Protein AF-A0A2E2UDV9-F1 (afdb_monomer)

Nearest PDB structures (foldseek):
  5kgo-assembly2_A  TM=3.878E-01  e=3.375E-09  Klebsiella pneumoniae
  9csi-assembly1_A  TM=1.772E-01  e=2.749E+00  Acinetobacter baumannii
  8vp5-assembly1_B  TM=1.220E-01  e=4.290E+00  Acetivibrio thermocellus ATCC 27405
  6v9z-assembly1_B  TM=1.132E-01  e=6.372E+00  Acetivibrio thermocellus ATCC 27405

Secondary structure (DSSP, 8-state):
-EEEEE--HHHHHHHHHHHTT-S-EEEEEEETTEEEEEEEEEEEEETTTTEEEEEETTGGG--TTS-EEEE-SGGG-EEEE-EEEEETTEEEEEPPS-EEEEE--SSPPEE--GGG--EEEEEEE-SS-SS-EEEEEEEEEEE-SSEEEEEE-TTTHHHHTT-SSEEEEEETTEEEEEEEEEEEEEEEEEEEEPSSSS-EEEEEEEEEEESSPPPHHHHHHHHHHHTTGGGGSSS--TT-HHHHHHHHHHHHHHHHHHHH--STTHHHHTTT-----GGGHHHHHHHHHHHHHHHHHHHTT---HHHHHHHHHHHHHTTGGGTT-GGGTT--SHHHHHHHGGGS-HHHHHHHHHHHHHHHHHHHH-TTSPTTHHHHHHHHHHHHH-S-HHHHHHTT-S-HHHHHHHHHHHHHHHHHH-TT--HHHHHHT-TTGGG-HHHHHHHHHHHHHHHH-

Radius of gyration: 33.26 Å; Cα contacts (8 Å, |Δi|>4): 700; chains: 1; bounding box: 65×55×98 Å

Foldseek 3Di:
DDKDKDLPPVVLVVLLVVLQVDAFKWKWFQDPNDIDIWGFPGWDADPVQQKIKTQTPPLVPDDQVTWMWIFGPRQRKIDIWGFPDDDPSITITHRDSMIMGHDPDPWDKDFDDPVLQFWFWKWAQDPPDRPDIDIDIWGWGMDIQFWTKTKADPVCCVGPVPTDFMFGQGGRPDGDPDTFGWDWDDKDWDFDQDPVDRDTDTIMMTMITTPGGDDPVVVVVSVCVSVVVCCPDAQNVLPPPVSLVVLVVVLVVLLVVLVPDDALCSLCPVLLDPDDCPPVVLVSQLSSLLSQLSSLCVLLVHDDSLLSLLSSSCSSQLQVNCPNPVVLVLQPAPVSCVVCVVVDDPVSNVSNVCSLVSSLVSLVPNPPRGPCSSVLSVLLVVCRPDPDNLVCQAVVSHDLSNLSSVQSSVVSSVSNVDSPDDLVVCLVPQPCCSNDDSNVSSSVSSVVVVVVD

pLDDT: mean 88.95, std 10.2, range [40.31, 98.25]

Sequence (453 aa):
MNFVVSNDREEIVKIIFEASNKKKNILWQTRADKRLVFEIEQFEYDPIREVIRCKISDFDNIDTSTTVYIKFAYRNTIFKGSIQALYKEYAYIQVPDEIKLEELREFPRYVFQPEENRLIKISVPAKITETARLHLDVNLVDLSQGGVALVLGDEQRPHIVGAEDIQLSQLGNFEFKSRVGLKPVWQVDFKQISYRNANSSMVKKVGFKFVEPLPVKLMTNFIKYEEAQFENQIGFLGNSARFRKRMQREYKTLMSRLNHQKTFFDYFREAASKSEVGLDYLPRHIRTLSMVSCALMRLMGGSSKELVKNLTYCSLVHDVAYFNNPKLAQIKNPKHFEKVKKFLTVMEKELYYRSFNYAFEYATSDHSAPAGAAHLIEELRSYHIAENKVSFTKKGNLSELACIFIVAHDLTDYILSHPQWTFYEYLQTYPFLEYGEHFEALFQHLNRARMAA

Structure (mmCIF, N/CA/C/O backbone):
data_AF-A0A2E2UDV9-F1
#
_entry.id   AF-A0A2E2UDV9-F1
#
loop_
_atom_site.group_PDB
_atom_site.id
_atom_site.type_symbol
_atom_site.label_atom_id
_atom_site.label_alt_id
_atom_site.label_comp_id
_atom_site.label_asym_id
_atom_site.label_entity_id
_atom_site.label_seq_id
_atom_site.pdbx_PDB_ins_code
_atom_site.Cartn_x
_atom_site.Cartn_y
_atom_site.Cartn_z
_atom_site.occupancy
_atom_site.B_iso_or_equiv
_atom_site.auth_seq_id
_atom_site.auth_comp_id
_atom_site.auth_asym_id
_atom_site.auth_atom_id
_atom_site.pdbx_PDB_model_num
ATOM 1 N N . MET A 1 1 ? 19.743 -18.124 -20.177 1.00 76.12 1 MET A N 1
ATOM 2 C CA . MET A 1 1 ? 19.766 -16.955 -21.078 1.00 76.12 1 MET A CA 1
ATOM 3 C C . MET A 1 1 ? 18.331 -16.514 -21.271 1.00 76.12 1 MET A C 1
ATOM 5 O O . MET A 1 1 ? 17.532 -17.317 -21.744 1.00 76.12 1 MET A O 1
ATOM 9 N N . ASN A 1 2 ? 17.987 -15.307 -20.832 1.00 85.56 2 ASN A N 1
ATOM 10 C CA . ASN A 1 2 ? 16.643 -14.765 -21.011 1.00 85.56 2 ASN A CA 1
ATOM 11 C C . ASN A 1 2 ? 16.621 -13.987 -22.322 1.00 85.56 2 ASN A C 1
ATOM 13 O O . ASN A 1 2 ? 17.491 -13.153 -22.546 1.00 85.56 2 ASN A O 1
ATOM 17 N N . PHE A 1 3 ? 15.651 -14.268 -23.187 1.00 90.44 3 PHE A N 1
ATOM 18 C CA . PHE A 1 3 ? 15.456 -13.503 -24.413 1.00 90.44 3 PHE A CA 1
ATOM 19 C C . PHE A 1 3 ? 14.237 -12.606 -24.265 1.00 90.44 3 PHE A C 1
ATOM 21 O O . PHE A 1 3 ? 13.196 -13.065 -23.796 1.00 90.44 3 PHE A O 1
ATOM 28 N N . VAL A 1 4 ? 14.364 -11.361 -24.704 1.00 91.56 4 VAL A N 1
ATOM 29 C CA . VAL A 1 4 ? 13.274 -10.386 -24.759 1.00 91.56 4 VAL A CA 1
ATOM 30 C C . VAL A 1 4 ? 13.049 -9.950 -26.198 1.00 91.56 4 VAL A C 1
ATOM 32 O O . VAL A 1 4 ? 13.960 -10.010 -27.025 1.00 91.56 4 VAL A O 1
ATOM 35 N N . VAL A 1 5 ? 11.817 -9.557 -26.491 1.00 94.00 5 VAL A N 1
ATOM 36 C CA . VAL A 1 5 ? 11.423 -8.996 -27.781 1.00 94.00 5 VAL A CA 1
ATOM 37 C C . VAL A 1 5 ? 11.433 -7.478 -27.647 1.00 94.00 5 VAL A C 1
ATOM 39 O O . VAL A 1 5 ? 10.892 -6.955 -26.674 1.00 94.00 5 VAL A O 1
ATOM 42 N N . SER A 1 6 ? 12.076 -6.788 -28.585 1.00 91.31 6 SER A N 1
ATOM 43 C CA . SER A 1 6 ? 12.074 -5.330 -28.666 1.00 91.31 6 SER A CA 1
ATOM 44 C C . SER A 1 6 ? 11.478 -4.883 -29.992 1.00 91.31 6 SER A C 1
ATOM 46 O O . SER A 1 6 ? 11.909 -5.340 -31.051 1.00 91.31 6 SER A O 1
ATOM 48 N N . ASN A 1 7 ? 10.507 -3.976 -29.883 1.00 91.81 7 ASN A N 1
ATOM 49 C CA . ASN A 1 7 ? 9.864 -3.254 -30.983 1.00 91.81 7 ASN A CA 1
ATOM 50 C C . ASN A 1 7 ? 10.229 -1.757 -30.946 1.00 91.81 7 ASN A C 1
ATOM 52 O O . ASN A 1 7 ? 9.647 -0.950 -31.666 1.00 91.81 7 ASN A O 1
ATOM 56 N N . ASP A 1 8 ? 11.151 -1.363 -30.058 1.00 83.69 8 ASP A N 1
ATOM 57 C CA . ASP A 1 8 ? 11.625 0.015 -29.957 1.00 83.69 8 ASP A CA 1
ATOM 58 C C . ASP A 1 8 ? 12.615 0.291 -31.091 1.00 83.69 8 ASP A C 1
ATOM 60 O O . ASP A 1 8 ? 13.727 -0.247 -31.118 1.00 83.69 8 ASP A O 1
ATOM 64 N N . ARG A 1 9 ? 12.206 1.144 -32.035 1.00 86.88 9 ARG A N 1
ATOM 65 C CA . ARG A 1 9 ? 12.983 1.450 -33.238 1.00 86.88 9 ARG A CA 1
ATOM 66 C C . ARG A 1 9 ? 14.380 1.977 -32.913 1.00 86.88 9 ARG A C 1
ATOM 68 O O . ARG A 1 9 ? 15.336 1.599 -33.591 1.00 86.88 9 ARG A O 1
ATOM 75 N N . GLU A 1 10 ? 14.520 2.803 -31.878 1.00 82.25 10 GLU A N 1
ATOM 76 C CA . GLU A 1 10 ? 15.821 3.354 -31.486 1.00 82.25 10 GLU A CA 1
ATOM 77 C C . GLU A 1 10 ? 16.744 2.261 -30.927 1.00 82.25 10 GLU A C 1
ATOM 79 O O . GLU A 1 10 ? 17.933 2.217 -31.257 1.00 82.25 10 GLU A O 1
ATOM 84 N N . GLU A 1 11 ? 16.204 1.333 -30.127 1.00 87.31 11 GLU A N 1
ATOM 85 C CA . GLU A 1 11 ? 16.960 0.188 -29.606 1.00 87.31 11 GLU A CA 1
ATOM 86 C C . GLU A 1 11 ? 17.376 -0.766 -30.735 1.00 87.31 11 GLU A C 1
ATOM 88 O O . GLU A 1 11 ? 18.529 -1.208 -30.765 1.00 87.31 11 GLU A O 1
ATOM 93 N N . ILE A 1 12 ? 16.476 -1.036 -31.686 1.00 93.50 12 ILE A N 1
ATOM 94 C CA . ILE A 1 12 ? 16.741 -1.884 -32.856 1.00 93.50 12 ILE A CA 1
ATOM 95 C C . ILE A 1 12 ? 17.904 -1.321 -33.673 1.00 93.50 12 ILE A C 1
ATOM 97 O O . ILE A 1 12 ? 18.894 -2.021 -33.907 1.00 93.50 12 ILE A O 1
ATOM 101 N N . VAL A 1 13 ? 17.822 -0.045 -34.057 1.00 92.62 13 VAL A N 1
ATOM 102 C CA . VAL A 1 13 ? 18.864 0.625 -34.847 1.00 92.62 13 VAL A CA 1
ATOM 103 C C . VAL A 1 13 ? 20.188 0.657 -34.089 1.00 92.62 13 VAL A C 1
ATOM 105 O O . VAL A 1 13 ? 21.236 0.358 -34.665 1.00 92.62 13 VAL A O 1
ATOM 108 N N . LYS A 1 14 ? 20.161 0.939 -32.783 1.00 90.00 14 LYS A N 1
ATOM 109 C CA . LYS A 1 14 ? 21.364 0.918 -31.945 1.00 90.00 14 LYS A CA 1
ATOM 110 C C . LYS A 1 14 ? 22.013 -0.466 -31.907 1.00 90.00 14 LYS A C 1
ATOM 112 O O . LYS A 1 14 ? 23.231 -0.572 -32.010 1.00 90.00 14 LYS A O 1
ATOM 117 N N . ILE A 1 15 ? 21.225 -1.529 -31.764 1.00 93.25 15 ILE A N 1
ATOM 118 C CA . ILE A 1 15 ? 21.733 -2.906 -31.721 1.00 93.25 15 ILE A CA 1
ATOM 119 C C . ILE A 1 15 ? 22.346 -3.317 -33.055 1.00 93.25 15 ILE A C 1
ATOM 121 O O . ILE A 1 15 ? 23.419 -3.919 -33.067 1.00 93.25 15 ILE A O 1
ATOM 125 N N . ILE A 1 16 ? 21.689 -2.968 -34.159 1.00 94.56 16 ILE A N 1
ATOM 126 C CA . ILE A 1 16 ? 22.198 -3.160 -35.520 1.00 94.56 16 ILE A CA 1
ATOM 127 C C . ILE A 1 16 ? 23.534 -2.428 -35.670 1.00 94.56 16 ILE A C 1
ATOM 129 O O . ILE A 1 16 ? 24.526 -3.033 -36.068 1.00 94.56 16 ILE A O 1
ATOM 133 N N . PHE A 1 17 ? 23.599 -1.159 -35.270 1.00 92.38 17 PHE A N 1
ATOM 134 C CA . PHE A 1 17 ? 24.823 -0.368 -35.332 1.00 92.38 17 PHE A CA 1
ATOM 135 C C . PHE A 1 17 ? 25.967 -0.987 -34.509 1.00 92.38 17 PHE A C 1
ATOM 137 O O . PHE A 1 17 ? 27.069 -1.162 -35.022 1.00 92.38 17 PHE A O 1
ATOM 144 N N . GLU A 1 18 ? 25.715 -1.404 -33.267 1.00 91.38 18 GLU A N 1
ATOM 145 C CA . GLU A 1 18 ? 26.718 -2.046 -32.399 1.00 91.38 18 GLU A CA 1
ATOM 146 C C . GLU A 1 18 ? 27.164 -3.427 -32.912 1.00 91.38 18 GLU A C 1
ATOM 148 O O . GLU A 1 18 ? 28.318 -3.833 -32.728 1.00 91.38 18 GLU A O 1
ATOM 153 N N . ALA A 1 19 ? 26.268 -4.152 -33.587 1.00 92.81 19 ALA A N 1
ATOM 154 C CA . ALA A 1 19 ? 26.570 -5.441 -34.198 1.00 92.81 19 ALA A CA 1
ATOM 155 C C . ALA A 1 19 ? 27.565 -5.338 -35.364 1.00 92.81 19 ALA A C 1
ATOM 157 O O . ALA A 1 19 ? 28.282 -6.314 -35.609 1.00 92.81 19 ALA A O 1
ATOM 158 N N . SER A 1 20 ? 27.679 -4.171 -36.018 1.00 89.56 20 SER A N 1
ATOM 159 C CA . SER A 1 20 ? 28.653 -3.942 -37.103 1.00 89.56 20 SER A CA 1
ATOM 160 C C . SER A 1 20 ? 30.092 -4.213 -36.709 1.00 89.56 20 SER A C 1
ATOM 162 O O . SER A 1 20 ? 30.886 -4.699 -37.509 1.00 89.56 20 SER A O 1
ATOM 164 N N . ASN A 1 21 ? 30.410 -3.970 -35.442 1.00 87.56 21 ASN A N 1
ATOM 165 C CA . ASN A 1 21 ? 31.759 -4.090 -34.914 1.00 87.56 21 ASN A CA 1
ATOM 166 C C . ASN A 1 21 ? 32.047 -5.488 -34.344 1.00 87.56 21 ASN A C 1
ATOM 168 O O . ASN A 1 21 ? 33.089 -5.706 -33.718 1.00 87.56 21 ASN A O 1
ATOM 172 N N . LYS A 1 22 ? 31.119 -6.444 -34.488 1.00 89.38 22 LYS A N 1
ATOM 173 C CA . LYS A 1 22 ? 31.245 -7.804 -33.951 1.00 89.38 22 LYS A CA 1
ATOM 174 C C . LYS A 1 22 ? 31.431 -8.822 -35.072 1.00 89.38 22 LYS A C 1
ATOM 176 O O . LYS A 1 22 ? 30.844 -8.720 -36.139 1.00 89.38 22 LYS A O 1
ATOM 181 N N . LYS A 1 23 ? 32.247 -9.839 -34.791 1.00 92.69 23 LYS A N 1
ATOM 182 C CA . LYS A 1 23 ? 32.452 -11.005 -35.663 1.00 92.69 23 LYS A CA 1
ATOM 183 C C . LYS A 1 23 ? 31.427 -12.097 -35.345 1.00 92.69 23 LYS A C 1
ATOM 185 O O . LYS A 1 23 ? 30.809 -12.057 -34.281 1.00 92.69 23 LYS A O 1
ATOM 190 N N . LYS A 1 24 ? 31.344 -13.123 -36.203 1.00 94.31 24 LYS A N 1
ATOM 191 C CA . LYS A 1 24 ? 30.472 -14.306 -36.037 1.00 94.31 24 LYS A CA 1
ATOM 192 C C . LYS A 1 24 ? 28.975 -13.991 -36.141 1.00 94.31 24 LYS A C 1
ATOM 194 O O . LYS A 1 24 ? 28.155 -14.589 -35.443 1.00 94.31 24 LYS A O 1
ATOM 199 N N . ASN A 1 25 ? 28.632 -13.036 -36.997 1.00 96.69 25 ASN A N 1
ATOM 200 C CA . ASN A 1 25 ? 27.254 -12.801 -37.398 1.00 96.69 25 ASN A CA 1
ATOM 201 C C . ASN A 1 25 ? 26.882 -13.843 -38.461 1.00 96.69 25 ASN A C 1
ATOM 203 O O . ASN A 1 25 ? 27.715 -14.196 -39.296 1.00 96.69 25 ASN A O 1
ATOM 207 N N . ILE A 1 26 ? 25.656 -14.355 -38.421 1.00 97.81 26 ILE A N 1
ATOM 208 C CA . ILE A 1 26 ? 25.196 -15.375 -39.370 1.00 97.81 26 ILE A CA 1
ATOM 209 C C . ILE A 1 26 ? 23.839 -15.002 -39.951 1.00 97.81 26 ILE A C 1
ATOM 211 O O . ILE A 1 26 ? 22.998 -14.402 -39.276 1.00 97.81 26 ILE A O 1
ATOM 215 N N . LEU A 1 27 ? 23.619 -15.425 -41.187 1.00 97.94 27 LEU A N 1
ATOM 216 C CA . LEU A 1 27 ? 22.328 -15.428 -41.856 1.00 97.94 27 LEU A CA 1
ATOM 217 C C . LEU A 1 27 ? 21.929 -16.881 -42.108 1.00 97.94 27 LEU A C 1
ATOM 219 O O . LEU A 1 27 ? 22.778 -17.712 -42.411 1.00 97.94 27 LEU A O 1
ATOM 223 N N . TRP A 1 28 ? 20.655 -17.231 -41.972 1.00 97.88 28 TRP A N 1
ATOM 224 C CA . TRP A 1 28 ? 20.182 -18.544 -42.401 1.00 97.88 28 TRP A CA 1
ATOM 225 C C . TRP A 1 28 ? 18.815 -18.487 -43.070 1.00 97.88 28 TRP A C 1
ATOM 227 O O 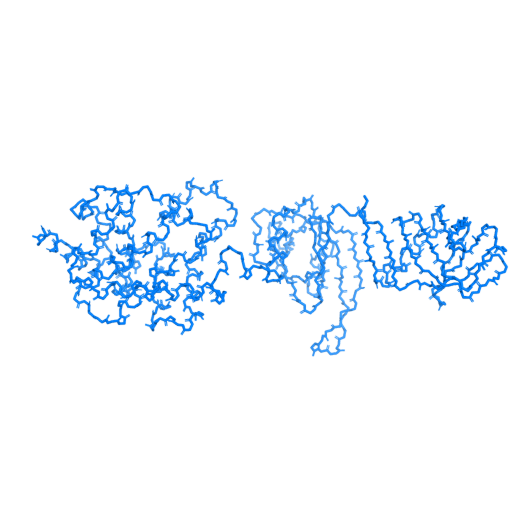. TRP A 1 28 ? 17.993 -17.613 -42.786 1.00 97.88 28 TRP A O 1
ATOM 237 N N . GLN A 1 29 ? 18.577 -19.465 -43.938 1.00 97.50 29 GLN A N 1
ATOM 238 C CA . GLN A 1 29 ? 17.304 -19.718 -44.610 1.00 97.50 29 GLN A CA 1
ATOM 239 C C . GLN A 1 29 ? 16.905 -21.179 -44.408 1.00 97.50 29 GLN A C 1
ATOM 241 O O . GLN A 1 29 ? 17.757 -22.049 -44.213 1.00 97.50 29 GLN A O 1
ATOM 246 N N . THR A 1 30 ? 15.605 -21.453 -44.449 1.00 95.94 30 THR A N 1
ATOM 247 C CA . THR A 1 30 ? 15.087 -22.824 -44.466 1.00 95.94 30 THR A CA 1
ATOM 248 C C . THR A 1 30 ? 14.509 -23.094 -45.847 1.00 95.94 30 THR A C 1
ATOM 250 O O . THR A 1 30 ? 13.554 -22.433 -46.246 1.00 95.94 30 THR A O 1
ATOM 253 N N . ARG A 1 31 ? 15.076 -24.064 -46.570 1.00 94.06 31 ARG A N 1
ATOM 254 C CA . ARG A 1 31 ? 14.642 -24.457 -47.916 1.00 94.06 31 ARG A CA 1
ATOM 255 C C . ARG A 1 31 ? 14.480 -25.969 -47.975 1.00 94.06 31 ARG A C 1
ATOM 257 O O . ARG A 1 31 ? 15.416 -26.688 -47.638 1.00 94.06 31 ARG A O 1
ATOM 264 N N . ALA A 1 32 ? 13.304 -26.439 -48.400 1.00 93.38 32 ALA A N 1
ATOM 265 C CA . ALA A 1 32 ? 12.970 -27.868 -48.446 1.00 93.38 32 ALA A CA 1
ATOM 266 C C . ALA A 1 32 ? 13.344 -28.597 -47.135 1.00 93.38 32 ALA A C 1
ATOM 268 O O . ALA A 1 32 ? 14.081 -29.582 -47.145 1.00 93.38 32 ALA A O 1
ATOM 269 N N . ASP A 1 33 ? 12.922 -28.021 -46.004 1.00 92.88 33 ASP A N 1
ATOM 270 C CA . ASP A 1 33 ? 13.192 -28.496 -44.637 1.00 92.88 33 ASP A CA 1
ATOM 271 C C . ASP A 1 33 ? 14.673 -28.592 -44.230 1.00 92.88 33 ASP A C 1
ATOM 273 O O . ASP A 1 33 ? 15.006 -29.102 -43.159 1.00 92.88 33 ASP A O 1
ATOM 277 N N . LYS A 1 34 ? 15.588 -28.042 -45.036 1.00 95.56 34 LYS A N 1
ATOM 278 C CA . LYS A 1 34 ? 17.011 -27.928 -44.706 1.00 95.56 34 LYS A CA 1
ATOM 279 C C . LYS A 1 34 ? 17.362 -26.498 -44.329 1.00 95.56 34 LYS A C 1
ATOM 281 O O . LYS A 1 34 ? 17.009 -25.546 -45.024 1.00 95.56 34 LYS A O 1
ATOM 286 N N . ARG A 1 35 ? 18.095 -26.351 -43.225 1.00 96.44 35 ARG A N 1
ATOM 287 C CA . ARG A 1 35 ? 18.639 -25.068 -42.776 1.00 96.44 35 ARG A CA 1
ATOM 288 C C . ARG A 1 35 ? 19.975 -24.808 -43.469 1.00 96.44 35 ARG A C 1
ATOM 290 O O . ARG A 1 35 ? 20.940 -25.521 -43.211 1.00 96.44 35 ARG A O 1
ATOM 297 N N . LEU A 1 36 ? 20.026 -23.775 -44.300 1.00 97.38 36 LEU A N 1
ATOM 298 C CA . LEU A 1 36 ? 21.248 -23.265 -44.919 1.00 97.38 36 LEU A CA 1
ATOM 299 C C . LEU A 1 36 ? 21.759 -22.100 -44.075 1.00 97.38 36 LEU A C 1
ATOM 301 O O . LEU A 1 36 ? 21.009 -21.155 -43.844 1.00 97.38 36 LEU A O 1
ATOM 305 N N . VAL A 1 37 ? 22.987 -22.191 -43.567 1.00 97.44 37 VAL A N 1
ATOM 306 C CA . VAL A 1 37 ? 23.602 -21.174 -42.702 1.00 97.44 37 VAL A CA 1
ATOM 307 C C . VAL A 1 37 ? 24.785 -20.565 -43.434 1.00 97.44 37 VAL A C 1
ATOM 309 O O . VAL A 1 37 ? 25.640 -21.295 -43.922 1.00 97.44 37 VAL A O 1
ATOM 312 N N . PHE A 1 38 ? 24.837 -19.243 -43.453 1.00 97.19 38 PHE A N 1
ATOM 313 C CA . PHE A 1 38 ? 25.852 -18.454 -44.124 1.00 97.19 38 PHE A CA 1
ATOM 314 C C . PHE A 1 38 ? 26.528 -17.514 -43.122 1.00 97.19 38 PHE A C 1
ATOM 316 O O . PHE A 1 38 ? 25.865 -16.937 -42.250 1.00 97.19 38 PHE A O 1
ATOM 323 N N . GLU A 1 39 ? 27.843 -17.351 -43.234 1.00 96.94 39 GLU A N 1
ATOM 324 C CA . GLU A 1 39 ? 28.586 -16.389 -42.423 1.00 96.94 39 GLU A CA 1
ATOM 325 C C . GLU A 1 39 ? 28.447 -14.984 -43.021 1.00 96.94 39 GLU A C 1
ATOM 327 O O . GLU A 1 39 ? 28.517 -14.800 -44.236 1.00 96.94 39 GLU A O 1
ATOM 332 N N . ILE A 1 40 ? 28.231 -13.985 -42.162 1.00 97.38 40 ILE A N 1
ATOM 333 C CA . ILE A 1 40 ? 28.242 -12.575 -42.555 1.00 97.38 40 ILE A CA 1
ATOM 334 C C . ILE A 1 40 ? 29.664 -12.049 -42.329 1.00 97.38 40 ILE A C 1
ATOM 336 O O . ILE A 1 40 ? 30.060 -11.772 -41.194 1.00 97.38 40 ILE A O 1
ATOM 340 N N . GLU A 1 41 ? 30.422 -11.914 -43.416 1.00 95.62 41 GLU A N 1
ATOM 341 C CA . GLU A 1 41 ? 31.823 -11.473 -43.413 1.00 95.62 41 GLU A CA 1
ATOM 342 C C . GLU A 1 41 ? 31.956 -9.974 -43.131 1.00 95.62 41 GLU A C 1
ATOM 344 O O . GLU A 1 41 ? 32.861 -9.534 -42.420 1.00 95.62 41 GLU A O 1
ATOM 349 N N . GLN A 1 42 ? 31.051 -9.184 -43.712 1.00 94.31 42 GLN A N 1
ATOM 350 C CA . GLN A 1 42 ? 30.990 -7.735 -43.550 1.00 94.31 42 GLN A CA 1
ATOM 351 C C . GLN A 1 42 ? 29.550 -7.295 -43.357 1.00 94.31 42 GLN A C 1
ATOM 353 O O . GLN A 1 42 ? 28.622 -7.868 -43.928 1.00 94.31 42 GLN A O 1
ATOM 358 N N . PHE A 1 43 ? 29.383 -6.243 -42.573 1.00 91.50 43 PHE A N 1
ATOM 359 C CA . PHE A 1 43 ? 28.091 -5.702 -42.208 1.00 91.50 43 PHE A CA 1
ATOM 360 C C . PHE A 1 43 ? 28.176 -4.179 -42.193 1.00 91.50 43 PHE A C 1
ATOM 362 O O . PHE A 1 43 ? 29.110 -3.614 -41.623 1.00 91.50 43 PHE A O 1
ATOM 369 N N . GLU A 1 44 ? 27.180 -3.523 -42.773 1.00 93.06 44 GLU A N 1
ATOM 370 C CA . GLU A 1 44 ? 27.028 -2.072 -42.756 1.00 93.06 44 GLU A CA 1
ATOM 371 C C . GLU A 1 44 ? 25.542 -1.716 -42.629 1.00 93.06 44 GLU A C 1
ATOM 373 O O . GLU A 1 44 ? 24.684 -2.374 -43.220 1.00 93.06 44 GLU A O 1
ATOM 378 N N . TYR A 1 45 ? 25.233 -0.678 -41.855 1.00 93.12 45 TYR A N 1
ATOM 379 C CA . TYR A 1 45 ? 23.885 -0.132 -41.737 1.00 93.12 45 TYR A CA 1
ATOM 380 C C . TYR A 1 45 ? 23.805 1.202 -42.482 1.00 93.12 45 TYR A C 1
ATOM 382 O O . TYR A 1 45 ? 24.556 2.123 -42.163 1.00 93.12 45 TYR A O 1
ATOM 390 N N . ASP A 1 46 ? 22.892 1.301 -43.450 1.00 88.75 46 ASP A N 1
ATOM 391 C CA . ASP A 1 46 ? 22.566 2.542 -44.156 1.00 88.75 46 ASP A CA 1
ATOM 392 C C . ASP A 1 46 ? 21.349 3.206 -43.480 1.00 88.75 46 ASP A C 1
ATOM 394 O O . ASP A 1 46 ? 20.217 2.745 -43.676 1.00 88.75 46 ASP A O 1
ATOM 398 N N . PRO A 1 47 ? 21.544 4.280 -42.689 1.00 81.25 47 PRO A N 1
ATOM 399 C CA . PRO A 1 47 ? 20.457 4.945 -41.976 1.00 81.25 47 PRO A CA 1
ATOM 400 C C . PRO A 1 47 ? 19.524 5.751 -42.883 1.00 81.25 47 PRO A C 1
ATOM 402 O O . PRO A 1 47 ? 18.421 6.077 -42.459 1.00 81.25 47 PRO A O 1
ATOM 405 N N . ILE A 1 48 ? 19.942 6.093 -44.107 1.00 81.50 48 ILE A N 1
ATOM 406 C CA . ILE A 1 48 ? 19.116 6.874 -45.040 1.00 81.50 48 ILE A CA 1
ATOM 407 C C . ILE A 1 48 ? 18.083 5.962 -45.696 1.00 81.50 48 ILE A C 1
ATOM 409 O O . ILE A 1 48 ? 16.932 6.351 -45.877 1.00 81.50 48 ILE A O 1
ATOM 413 N N . ARG A 1 49 ? 18.501 4.751 -46.072 1.00 86.69 49 ARG A N 1
ATOM 414 C CA . ARG A 1 49 ? 17.627 3.766 -46.725 1.00 86.69 49 ARG A CA 1
ATOM 415 C C . ARG A 1 49 ? 16.955 2.811 -45.744 1.00 86.69 49 ARG A C 1
ATOM 417 O O . ARG A 1 49 ? 16.054 2.088 -46.150 1.00 86.69 49 ARG A O 1
ATOM 424 N N . GLU A 1 50 ? 17.410 2.796 -44.493 1.00 89.50 50 GLU A N 1
ATOM 425 C CA . GLU A 1 50 ? 17.024 1.822 -43.469 1.00 89.50 50 GLU A CA 1
ATOM 426 C C . GLU A 1 50 ? 17.251 0.372 -43.926 1.00 89.50 50 GLU A C 1
ATOM 428 O O . GLU A 1 50 ? 16.400 -0.515 -43.788 1.00 89.50 50 GLU A O 1
ATOM 433 N N . VAL A 1 51 ? 18.440 0.132 -44.485 1.00 95.44 51 VAL A N 1
ATOM 434 C CA . VAL A 1 51 ? 18.848 -1.169 -45.022 1.00 95.44 51 VAL A CA 1
ATOM 435 C C . VAL A 1 51 ? 20.135 -1.633 -44.353 1.00 95.44 51 VAL A C 1
ATOM 437 O O . VAL A 1 51 ? 21.066 -0.868 -44.109 1.00 95.44 51 VAL A O 1
ATOM 440 N N . ILE A 1 52 ? 20.184 -2.927 -44.080 1.00 96.62 52 ILE A N 1
ATOM 441 C CA . ILE A 1 52 ? 21.346 -3.665 -43.622 1.00 96.62 52 ILE A CA 1
ATOM 442 C C . ILE A 1 52 ? 22.021 -4.286 -44.844 1.00 96.62 52 ILE A C 1
ATOM 444 O O . ILE A 1 52 ? 21.416 -5.079 -45.566 1.00 96.62 52 ILE A O 1
ATOM 448 N N . ARG A 1 53 ? 23.286 -3.948 -45.066 1.00 96.94 53 ARG A N 1
ATOM 449 C CA . ARG A 1 53 ? 24.116 -4.497 -46.134 1.00 96.94 53 ARG A CA 1
ATOM 450 C C . ARG A 1 53 ? 25.040 -5.564 -45.551 1.00 96.94 53 ARG A C 1
ATOM 452 O O . ARG A 1 53 ? 25.939 -5.253 -44.774 1.00 96.94 53 ARG A O 1
ATOM 459 N N . CYS A 1 54 ? 24.838 -6.814 -45.956 1.00 96.88 54 CYS A N 1
ATOM 460 C CA . CYS A 1 54 ? 25.618 -7.963 -45.493 1.00 96.88 54 CYS A CA 1
ATOM 461 C C . CYS A 1 54 ? 26.429 -8.560 -46.644 1.00 96.88 54 CYS A C 1
ATOM 463 O O . CYS A 1 54 ? 25.838 -8.942 -47.653 1.00 96.88 54 CYS A O 1
ATOM 465 N N . LYS A 1 55 ? 27.751 -8.692 -46.487 1.00 96.94 55 LYS A N 1
ATOM 466 C CA . LYS A 1 55 ? 28.568 -9.565 -47.341 1.00 96.94 55 LYS A CA 1
ATOM 467 C C . LYS A 1 55 ? 28.486 -10.984 -46.797 1.00 96.94 55 LYS A C 1
ATOM 469 O O . LYS A 1 55 ? 28.754 -11.176 -45.611 1.00 96.94 55 LYS A O 1
ATOM 474 N N . ILE A 1 56 ? 28.092 -11.943 -47.626 1.00 95.38 56 ILE A N 1
ATOM 475 C CA . ILE A 1 56 ? 27.737 -13.293 -47.175 1.00 95.38 56 ILE A CA 1
ATOM 476 C C . ILE A 1 56 ? 28.564 -14.337 -47.932 1.00 95.38 56 ILE A C 1
ATOM 478 O O . ILE A 1 56 ? 28.716 -14.231 -49.148 1.00 95.38 56 ILE A O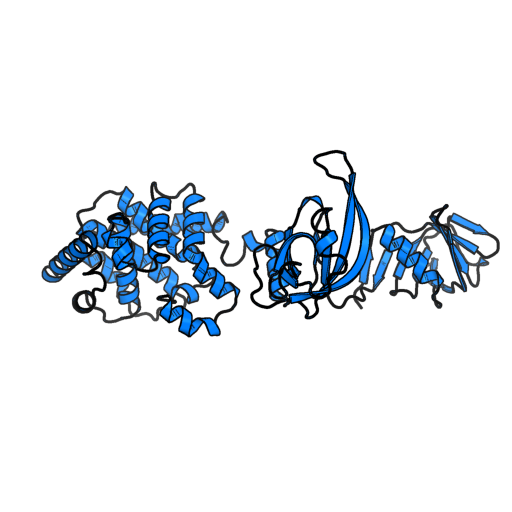 1
ATOM 482 N N . SER A 1 57 ? 29.066 -15.348 -47.220 1.00 92.06 57 SER A N 1
ATOM 483 C CA . SER A 1 57 ? 29.720 -16.519 -47.821 1.00 92.06 57 SER A CA 1
ATOM 484 C C . SER A 1 57 ? 28.735 -17.324 -48.680 1.00 92.06 57 SER A C 1
ATOM 486 O O . SER A 1 57 ? 27.578 -17.466 -48.292 1.00 92.06 57 SER A O 1
ATOM 488 N N . ASP A 1 58 ? 29.176 -17.919 -49.791 1.00 91.44 58 ASP A N 1
ATOM 489 C CA . ASP A 1 58 ? 28.324 -18.743 -50.673 1.00 91.44 58 ASP A CA 1
ATOM 490 C C . ASP A 1 58 ? 27.057 -18.018 -51.174 1.00 91.44 58 ASP A C 1
ATOM 492 O O . ASP A 1 58 ? 25.956 -18.574 -51.210 1.00 91.44 58 ASP A O 1
ATOM 496 N N . PHE A 1 59 ? 27.236 -16.753 -51.564 1.00 91.31 59 PHE A N 1
ATOM 497 C CA . PHE A 1 59 ? 26.191 -15.808 -51.968 1.00 91.31 59 PHE A CA 1
ATOM 498 C C . PHE A 1 59 ? 25.182 -16.349 -52.997 1.00 91.31 59 PHE A C 1
ATOM 500 O O . PHE A 1 59 ? 23.991 -16.052 -52.906 1.00 91.31 59 PHE A O 1
ATOM 507 N N . ASP A 1 60 ? 25.636 -17.179 -53.939 1.00 94.06 60 ASP A N 1
ATOM 508 C CA . ASP A 1 60 ? 24.814 -17.715 -55.035 1.00 94.06 60 ASP A CA 1
ATOM 509 C C . ASP A 1 60 ? 23.694 -18.659 -54.566 1.00 94.06 60 ASP A C 1
ATOM 511 O O . ASP A 1 60 ? 22.747 -18.930 -55.305 1.00 94.06 60 ASP A O 1
ATOM 515 N N . ASN A 1 61 ? 23.773 -19.160 -53.330 1.00 93.94 61 ASN A N 1
ATOM 516 C CA . ASN A 1 61 ? 22.789 -20.084 -52.766 1.00 93.94 61 ASN A CA 1
ATOM 517 C C . ASN A 1 61 ? 21.643 -19.388 -52.012 1.00 93.94 61 ASN A C 1
ATOM 519 O O . ASN A 1 61 ? 20.771 -20.071 -51.464 1.00 93.94 61 ASN A O 1
ATOM 523 N N . ILE A 1 62 ? 21.639 -18.055 -51.960 1.00 95.31 62 ILE A N 1
ATOM 524 C CA . ILE A 1 62 ? 20.634 -17.268 -51.242 1.00 95.31 62 ILE A CA 1
ATOM 525 C C . ILE A 1 62 ? 19.372 -17.099 -52.097 1.00 95.31 62 ILE A C 1
ATOM 527 O O . ILE A 1 62 ? 19.428 -16.646 -53.238 1.00 95.31 62 ILE A O 1
ATOM 531 N N . ASP A 1 63 ? 18.207 -17.401 -51.521 1.00 95.75 63 ASP A N 1
ATOM 532 C CA . ASP A 1 63 ? 16.907 -17.250 -52.184 1.00 95.75 63 ASP A CA 1
ATOM 533 C C . ASP A 1 63 ? 16.195 -15.969 -51.722 1.00 95.75 63 ASP A C 1
ATOM 535 O O . ASP A 1 63 ? 15.704 -15.894 -50.594 1.00 95.75 63 ASP A O 1
ATOM 539 N N . THR A 1 64 ? 16.092 -14.966 -52.595 1.00 95.69 64 THR A N 1
ATOM 540 C CA . THR A 1 64 ? 15.450 -13.673 -52.286 1.00 95.69 64 THR A CA 1
ATOM 541 C C . THR A 1 64 ? 13.957 -13.773 -51.994 1.00 95.69 64 THR A C 1
ATOM 543 O O . THR A 1 64 ? 13.400 -12.865 -51.385 1.00 95.69 64 THR A O 1
ATOM 546 N N . SER A 1 65 ? 13.291 -14.846 -52.432 1.00 95.31 65 SER A N 1
ATOM 547 C CA . SER A 1 65 ? 11.846 -15.026 -52.245 1.00 95.31 65 SER A CA 1
ATOM 548 C C . SER A 1 65 ? 11.475 -15.562 -50.860 1.00 95.31 65 SER A C 1
ATOM 550 O O . SER A 1 65 ? 10.301 -15.562 -50.487 1.00 95.31 65 SER A O 1
ATOM 552 N N . THR A 1 66 ? 12.464 -16.005 -50.081 1.00 95.38 66 THR A N 1
ATOM 553 C CA . THR A 1 66 ? 12.247 -16.631 -48.774 1.00 95.38 66 THR A CA 1
ATOM 554 C C . THR A 1 66 ? 12.697 -15.728 -47.631 1.00 95.38 66 THR A C 1
ATOM 556 O O . THR A 1 66 ? 13.657 -14.963 -47.742 1.00 95.38 66 THR A O 1
ATOM 559 N N . THR A 1 67 ? 12.012 -15.829 -46.491 1.00 96.69 67 THR A N 1
ATOM 560 C CA . THR A 1 67 ? 12.402 -15.113 -45.272 1.00 96.69 67 THR A CA 1
ATOM 561 C C . THR A 1 67 ? 13.802 -15.529 -44.834 1.00 96.69 67 THR A C 1
ATOM 563 O O . THR A 1 67 ? 14.090 -16.719 -44.671 1.00 96.69 67 THR A O 1
ATOM 566 N N . VAL A 1 68 ? 14.652 -14.539 -44.573 1.00 97.69 68 VAL A N 1
ATOM 567 C CA . VAL A 1 68 ? 15.948 -14.756 -43.934 1.00 97.69 68 VAL A CA 1
ATOM 568 C C . VAL A 1 68 ? 15.827 -14.582 -42.435 1.00 97.69 68 VAL A C 1
ATOM 570 O O . VAL A 1 68 ? 15.033 -13.789 -41.931 1.00 97.69 68 VAL A O 1
ATOM 573 N N . TYR A 1 69 ? 16.666 -15.299 -41.712 1.00 98.25 69 TYR A N 1
ATOM 574 C CA . TYR A 1 69 ? 16.858 -15.098 -40.293 1.00 98.25 69 TYR A CA 1
ATOM 575 C C . TYR A 1 69 ? 18.293 -14.662 -40.063 1.00 98.25 69 TYR A C 1
ATOM 577 O O . TYR A 1 69 ? 19.224 -15.289 -40.566 1.00 98.25 69 TYR A O 1
ATOM 585 N N . ILE A 1 70 ? 18.479 -13.602 -39.290 1.00 98.00 70 ILE A N 1
ATOM 586 C CA . ILE A 1 70 ? 19.805 -13.088 -38.967 1.00 98.00 70 ILE A CA 1
ATOM 587 C C . ILE A 1 70 ? 20.037 -13.266 -37.480 1.00 98.00 70 ILE A C 1
ATOM 589 O O . ILE A 1 70 ? 19.146 -13.000 -36.674 1.00 98.00 70 ILE A O 1
ATOM 593 N N . LYS A 1 71 ? 21.243 -13.711 -37.119 1.00 97.75 71 LYS A N 1
ATOM 594 C CA . LYS A 1 71 ? 21.736 -13.690 -35.744 1.00 97.75 71 LYS A CA 1
ATOM 595 C C . LYS A 1 71 ? 23.001 -12.849 -35.668 1.00 97.75 71 LYS A C 1
ATOM 597 O O . LYS A 1 71 ? 24.026 -13.211 -36.247 1.00 97.75 71 LYS A O 1
ATOM 602 N N . PHE A 1 72 ? 22.946 -11.782 -34.882 1.00 96.75 72 PHE A N 1
ATOM 603 C CA . PHE A 1 72 ? 24.126 -11.032 -34.484 1.00 96.75 72 PHE A CA 1
ATOM 604 C C . PHE A 1 72 ? 24.731 -11.597 -33.206 1.00 96.75 72 PHE A C 1
ATOM 606 O O . PHE A 1 72 ? 24.029 -12.006 -32.277 1.00 96.75 72 PHE A O 1
ATOM 613 N N . ALA A 1 73 ? 26.059 -11.570 -33.134 1.00 94.50 73 ALA A N 1
ATOM 614 C CA . ALA A 1 73 ? 26.779 -11.927 -31.918 1.00 94.50 73 ALA A CA 1
ATOM 615 C C . ALA A 1 73 ? 26.509 -10.923 -30.783 1.00 94.50 73 ALA A C 1
ATOM 617 O O . ALA A 1 73 ? 26.503 -11.295 -29.608 1.00 94.50 73 ALA A O 1
ATOM 618 N N . TYR A 1 74 ? 26.246 -9.653 -31.116 1.00 94.00 74 TYR A N 1
ATOM 619 C CA . TYR A 1 74 ? 25.897 -8.638 -30.126 1.00 94.00 74 TYR A CA 1
ATOM 620 C C . TYR A 1 74 ? 24.564 -8.976 -29.447 1.00 94.00 74 TYR A C 1
ATOM 622 O O . TYR A 1 74 ? 23.519 -9.059 -30.099 1.00 94.00 74 TYR A O 1
ATOM 630 N N . ARG A 1 75 ? 24.623 -9.206 -28.127 1.00 93.00 75 ARG A N 1
ATOM 631 C CA . ARG A 1 75 ? 23.490 -9.629 -27.284 1.00 93.00 75 ARG A CA 1
ATOM 632 C C . ARG A 1 75 ? 22.726 -10.836 -27.842 1.00 93.00 75 ARG A C 1
ATOM 634 O O . ARG A 1 75 ? 21.523 -10.923 -27.641 1.00 93.00 75 ARG A O 1
ATOM 641 N N . ASN A 1 76 ? 23.388 -11.729 -28.585 1.00 95.44 76 ASN A N 1
ATOM 642 C CA . ASN A 1 76 ? 22.735 -12.868 -29.245 1.00 95.44 76 ASN A CA 1
ATOM 643 C C . ASN A 1 76 ? 21.425 -12.475 -29.969 1.00 95.44 76 ASN A C 1
ATOM 645 O O . ASN A 1 76 ? 20.430 -13.197 -29.893 1.00 95.44 76 ASN A O 1
ATOM 649 N N . THR A 1 77 ? 21.418 -11.310 -30.625 1.00 97.12 77 THR A N 1
ATOM 650 C CA . THR A 1 77 ? 20.220 -10.745 -31.258 1.00 97.12 77 THR A CA 1
ATOM 651 C C . THR A 1 77 ? 19.818 -11.578 -32.466 1.00 97.12 77 THR A C 1
ATOM 653 O O . THR A 1 77 ? 20.672 -11.956 -33.260 1.00 97.12 77 THR A O 1
ATOM 656 N N . ILE A 1 78 ? 18.528 -11.852 -32.619 1.00 97.81 78 ILE A N 1
ATOM 657 C CA . ILE A 1 78 ? 17.927 -12.646 -33.684 1.00 97.81 78 ILE A CA 1
ATOM 658 C C . ILE A 1 78 ? 16.716 -11.903 -34.238 1.00 97.81 78 ILE A C 1
ATOM 660 O O . ILE A 1 78 ? 15.883 -11.427 -33.472 1.00 97.81 78 ILE A O 1
ATOM 664 N N . PHE A 1 79 ? 16.569 -11.866 -35.558 1.00 98.06 79 PHE A N 1
ATOM 665 C CA . PHE A 1 79 ? 15.371 -11.325 -36.197 1.00 98.06 79 PHE A CA 1
ATOM 666 C C . PHE A 1 79 ? 15.100 -11.974 -37.549 1.00 98.06 79 PHE A C 1
ATOM 668 O O . PHE A 1 79 ? 15.959 -12.652 -38.122 1.00 98.06 79 PHE A O 1
ATOM 675 N N . LYS A 1 80 ? 13.875 -11.773 -38.033 1.00 98.00 80 LYS A N 1
ATOM 676 C CA . LYS A 1 80 ? 13.452 -12.132 -39.386 1.00 98.00 80 LYS A CA 1
ATOM 677 C C . LYS A 1 80 ? 13.631 -10.921 -40.291 1.00 98.00 80 LYS A C 1
ATOM 679 O O . LYS A 1 80 ? 13.290 -9.812 -39.895 1.00 98.00 80 LYS A O 1
ATOM 684 N N . GLY A 1 81 ? 14.141 -11.143 -41.492 1.00 96.12 81 GLY A N 1
ATOM 685 C CA . GLY A 1 81 ? 14.315 -10.107 -42.500 1.00 96.12 81 GLY A CA 1
ATOM 686 C C . GLY A 1 81 ? 13.833 -10.562 -43.871 1.00 96.12 81 GLY A C 1
ATOM 687 O O . GLY A 1 81 ? 13.617 -11.753 -44.121 1.00 96.12 81 GLY A O 1
ATOM 688 N N . SER A 1 82 ? 13.718 -9.586 -44.763 1.00 96.12 82 SER A N 1
ATOM 689 C CA . SER A 1 82 ? 13.426 -9.783 -46.181 1.00 96.12 82 SER A CA 1
ATOM 690 C C . SER A 1 82 ? 14.567 -9.191 -46.998 1.00 96.12 82 SER A C 1
ATOM 692 O O . SER A 1 82 ? 14.982 -8.055 -46.751 1.00 96.12 82 SER A O 1
ATOM 694 N N . ILE A 1 83 ? 15.089 -9.961 -47.954 1.00 97.31 83 ILE A N 1
ATOM 695 C CA . ILE A 1 83 ? 16.114 -9.474 -48.880 1.00 97.31 83 ILE A CA 1
ATOM 696 C C . ILE A 1 83 ? 15.420 -8.601 -49.928 1.00 97.31 83 ILE A C 1
ATOM 698 O O . ILE A 1 83 ? 14.575 -9.079 -50.676 1.00 97.31 83 ILE A O 1
ATOM 702 N N . GLN A 1 84 ? 15.794 -7.328 -49.991 1.00 96.94 84 GLN A N 1
ATOM 703 C CA . GLN A 1 84 ? 15.308 -6.383 -50.995 1.00 96.94 84 GLN A CA 1
ATOM 704 C C . GLN A 1 84 ? 16.072 -6.516 -52.315 1.00 96.94 84 GLN A C 1
ATOM 706 O O . GLN A 1 84 ? 15.485 -6.398 -53.388 1.00 96.94 84 GLN A O 1
ATOM 711 N N . ALA A 1 85 ? 17.385 -6.747 -52.240 1.00 96.69 85 ALA A N 1
ATOM 712 C CA . ALA A 1 85 ? 18.241 -6.883 -53.410 1.00 96.69 85 ALA A CA 1
ATOM 713 C C . ALA A 1 85 ? 19.490 -7.718 -53.109 1.00 96.69 85 ALA A C 1
ATOM 715 O O . ALA A 1 85 ? 19.995 -7.740 -51.984 1.00 96.69 85 ALA A O 1
ATOM 716 N N . LEU A 1 86 ? 20.013 -8.349 -54.158 1.00 96.50 86 LEU A N 1
ATOM 717 C CA . LEU A 1 86 ? 21.330 -8.976 -54.199 1.00 96.50 86 LEU A CA 1
ATOM 718 C C . LEU A 1 86 ? 22.188 -8.204 -55.205 1.00 96.50 86 LEU A C 1
ATOM 720 O O . LEU A 1 86 ? 21.808 -8.074 -56.368 1.00 96.50 86 LEU A O 1
ATOM 724 N N . TYR A 1 87 ? 23.327 -7.660 -54.775 1.00 95.69 87 TYR A N 1
ATOM 725 C CA . TYR A 1 87 ? 24.210 -6.899 -55.662 1.00 95.69 87 TYR A CA 1
ATOM 726 C C . TYR A 1 87 ? 25.667 -6.965 -55.202 1.00 95.69 87 TYR A C 1
ATOM 728 O O . TYR A 1 87 ? 25.967 -6.656 -54.053 1.00 95.69 87 TYR A O 1
ATOM 736 N N . LYS A 1 88 ? 26.579 -7.329 -56.117 1.00 91.62 88 LYS A N 1
ATOM 737 C CA . LYS A 1 88 ? 28.038 -7.392 -55.882 1.00 91.62 88 LYS A CA 1
ATOM 738 C C . LYS A 1 88 ? 28.430 -8.135 -54.589 1.00 91.62 88 LYS A C 1
ATOM 740 O O . LYS A 1 88 ? 29.180 -7.589 -53.791 1.00 91.62 88 LYS A O 1
ATOM 745 N N . GLU A 1 89 ? 27.915 -9.349 -54.381 1.00 94.31 89 GLU A N 1
ATOM 746 C CA . GLU A 1 89 ? 28.143 -10.176 -53.170 1.00 94.31 89 GLU A CA 1
ATOM 747 C C . GLU A 1 89 ? 27.511 -9.633 -51.873 1.00 94.31 89 GLU A C 1
ATOM 749 O O . GLU A 1 89 ? 27.754 -10.165 -50.788 1.00 94.31 89 GLU A O 1
ATOM 754 N N . TYR A 1 90 ? 26.689 -8.584 -51.962 1.00 96.75 90 TYR A N 1
ATOM 755 C CA . TYR A 1 90 ? 25.958 -8.043 -50.822 1.00 96.75 90 TYR A CA 1
ATOM 756 C C . TYR A 1 90 ? 24.471 -8.359 -50.903 1.00 96.75 90 TYR A C 1
ATOM 758 O O . TYR A 1 90 ? 23.823 -8.142 -51.931 1.00 96.75 90 TYR A O 1
ATOM 766 N N . ALA A 1 91 ? 23.924 -8.822 -49.781 1.00 97.31 91 ALA A N 1
ATOM 767 C CA . ALA A 1 91 ? 22.492 -8.869 -49.554 1.00 97.31 91 ALA A CA 1
ATOM 768 C C . ALA A 1 91 ? 22.054 -7.593 -48.839 1.00 97.31 91 ALA A C 1
ATOM 770 O O . ALA A 1 91 ? 22.631 -7.202 -47.821 1.00 97.31 91 ALA A O 1
ATOM 771 N N . TYR A 1 92 ? 21.024 -6.963 -49.386 1.00 97.44 92 TYR A N 1
ATOM 772 C CA . TYR A 1 92 ? 20.404 -5.756 -48.863 1.00 97.44 92 TYR A CA 1
ATOM 773 C C . TYR A 1 92 ? 19.120 -6.166 -48.160 1.00 97.44 92 TYR A C 1
ATOM 775 O O . TYR A 1 92 ? 18.186 -6.644 -48.802 1.00 97.44 92 TYR A O 1
ATOM 783 N N . ILE A 1 93 ? 19.095 -6.041 -46.841 1.00 97.69 93 ILE A N 1
ATOM 784 C CA . ILE A 1 93 ? 18.043 -6.581 -45.984 1.00 97.69 93 ILE A CA 1
ATOM 785 C C . ILE A 1 93 ? 17.397 -5.423 -45.243 1.00 97.69 93 ILE A C 1
ATOM 787 O O . ILE A 1 93 ? 18.088 -4.598 -44.655 1.00 97.69 93 ILE A O 1
ATOM 791 N N . GLN A 1 94 ? 16.073 -5.347 -45.268 1.00 96.00 94 GLN A N 1
ATOM 792 C CA . GLN A 1 94 ? 15.356 -4.290 -44.560 1.00 96.00 94 GLN A CA 1
ATOM 793 C C . GLN A 1 94 ? 15.614 -4.369 -43.046 1.00 96.00 94 GLN A C 1
ATOM 795 O O . GLN A 1 94 ? 15.661 -5.467 -42.481 1.00 96.00 94 GLN A O 1
ATOM 800 N N . VAL A 1 95 ? 15.764 -3.218 -42.382 1.00 96.00 95 VAL A N 1
ATOM 801 C CA . VAL A 1 95 ? 15.792 -3.169 -40.912 1.00 96.00 95 VAL A CA 1
ATOM 802 C C . VAL A 1 95 ? 14.475 -3.739 -40.367 1.00 96.00 95 VAL A C 1
ATOM 804 O O . VAL A 1 95 ? 13.411 -3.282 -40.788 1.00 96.00 95 VAL A O 1
ATOM 807 N N . PRO A 1 96 ? 14.517 -4.712 -39.442 1.00 97.12 96 PRO A N 1
ATOM 808 C CA . PRO A 1 96 ? 13.316 -5.340 -38.907 1.00 97.12 96 PRO A CA 1
ATOM 809 C C . PRO A 1 96 ? 12.493 -4.378 -38.041 1.00 97.12 96 PRO A C 1
ATOM 811 O O . PRO A 1 96 ? 13.032 -3.460 -37.421 1.00 97.12 96 PRO A O 1
ATOM 814 N N . ASP A 1 97 ? 11.195 -4.653 -37.936 1.00 95.44 97 ASP A N 1
ATOM 815 C CA . ASP A 1 97 ? 10.298 -3.972 -36.990 1.00 95.44 97 ASP A CA 1
ATOM 816 C C . ASP A 1 97 ? 10.388 -4.560 -35.572 1.00 95.44 97 ASP A C 1
ATOM 818 O O . ASP A 1 97 ? 10.059 -3.896 -34.594 1.00 95.44 97 ASP A O 1
ATOM 822 N N . GLU A 1 98 ? 10.860 -5.805 -35.465 1.00 97.00 98 GLU A N 1
ATOM 823 C CA . GLU A 1 98 ? 10.970 -6.562 -34.221 1.00 97.00 98 GLU A CA 1
ATOM 824 C C . GLU A 1 98 ? 12.295 -7.334 -34.183 1.00 97.00 98 GLU A C 1
ATOM 826 O O . GLU A 1 98 ? 12.673 -8.016 -35.144 1.00 97.00 98 GLU A O 1
ATOM 831 N N . ILE A 1 99 ? 12.975 -7.298 -33.038 1.00 97.75 99 ILE A N 1
ATOM 832 C CA . ILE A 1 99 ? 14.136 -8.151 -32.767 1.00 97.75 99 ILE A CA 1
ATOM 833 C C . ILE A 1 99 ? 13.956 -8.927 -31.465 1.00 97.75 99 ILE A C 1
ATOM 835 O O . ILE A 1 99 ? 13.369 -8.450 -30.496 1.00 97.75 99 ILE A O 1
ATOM 839 N N . LYS A 1 100 ? 14.537 -10.124 -31.407 1.00 97.12 100 LYS A N 1
ATOM 840 C CA . LYS A 1 100 ? 14.672 -10.923 -30.190 1.00 97.12 100 LYS A CA 1
ATOM 841 C C . LYS A 1 100 ? 16.119 -10.890 -29.727 1.00 97.12 100 LYS A C 1
ATOM 843 O O . LYS A 1 100 ? 17.001 -11.324 -30.452 1.00 97.12 100 LYS A O 1
ATOM 848 N N . LEU A 1 101 ? 16.383 -10.427 -28.518 1.00 95.31 101 LEU A N 1
ATOM 849 C CA . LEU A 1 101 ? 17.740 -10.216 -28.010 1.00 95.31 101 LEU A CA 1
ATOM 850 C C . LEU A 1 101 ? 17.914 -10.834 -26.626 1.00 95.31 101 LEU A C 1
ATOM 852 O O . LEU A 1 101 ? 16.947 -11.020 -25.891 1.00 95.31 101 LEU A O 1
ATOM 856 N N . GLU A 1 102 ? 19.147 -11.163 -26.262 1.00 92.25 102 GLU A N 1
ATOM 857 C CA . GLU A 1 102 ? 19.490 -11.627 -24.923 1.00 92.25 102 GLU A CA 1
ATOM 858 C C . GLU A 1 102 ? 19.464 -10.459 -23.931 1.00 92.25 102 GLU A C 1
ATOM 860 O O . GLU A 1 102 ? 20.132 -9.424 -24.086 1.00 92.25 102 GLU A O 1
ATOM 865 N N . GLU A 1 103 ? 18.666 -10.627 -22.883 1.00 86.62 103 GLU A N 1
ATOM 866 C CA . GLU A 1 103 ? 18.630 -9.722 -21.752 1.00 86.62 103 GLU A CA 1
ATOM 867 C C . GLU A 1 103 ? 19.845 -9.989 -20.865 1.00 86.62 103 GLU A C 1
ATOM 869 O O . GLU A 1 103 ? 19.934 -11.016 -20.194 1.00 86.62 103 GLU A O 1
ATOM 874 N N . LEU A 1 104 ? 20.795 -9.054 -20.900 1.00 84.12 104 LEU A N 1
ATOM 875 C CA . LEU A 1 104 ? 22.019 -9.111 -20.100 1.00 84.12 104 LEU A CA 1
ATOM 876 C C . LEU A 1 104 ? 21.839 -8.430 -18.740 1.00 84.12 104 LEU A C 1
ATOM 878 O O . LEU A 1 104 ? 22.757 -8.428 -17.921 1.00 84.12 104 LEU A O 1
ATOM 882 N N . ARG A 1 105 ? 20.681 -7.807 -18.500 1.00 79.31 105 ARG A N 1
ATOM 883 C CA . ARG A 1 105 ? 20.367 -7.193 -17.212 1.00 79.31 105 ARG A CA 1
ATOM 884 C C . ARG A 1 105 ? 20.138 -8.276 -16.164 1.00 79.31 105 ARG A C 1
ATOM 886 O O . ARG A 1 105 ? 19.390 -9.223 -16.380 1.00 79.31 105 ARG A O 1
ATOM 893 N N . GLU A 1 106 ? 20.746 -8.069 -15.003 1.00 80.56 106 GLU A N 1
ATOM 894 C CA . GLU A 1 106 ? 20.559 -8.912 -13.821 1.00 80.56 106 GLU A CA 1
ATOM 895 C C . GLU A 1 106 ? 19.122 -8.830 -13.284 1.00 80.56 106 GLU A C 1
ATOM 897 O O . GLU A 1 106 ? 18.568 -9.824 -12.822 1.00 80.56 106 GLU A O 1
ATOM 902 N N . PHE A 1 107 ? 18.498 -7.652 -13.400 1.00 84.06 107 PHE A N 1
ATOM 903 C CA . PHE A 1 107 ? 17.159 -7.384 -12.884 1.00 84.06 107 PHE A CA 1
ATOM 904 C C . PHE A 1 107 ? 16.214 -6.919 -13.997 1.00 84.06 107 PHE A C 1
ATOM 906 O O . PHE A 1 107 ? 16.597 -6.055 -14.796 1.00 84.06 107 PHE A O 1
ATOM 913 N N . PRO A 1 108 ? 14.971 -7.434 -14.043 1.00 81.69 108 PRO A N 1
ATOM 914 C CA . PRO A 1 108 ? 13.966 -6.951 -14.979 1.00 81.69 108 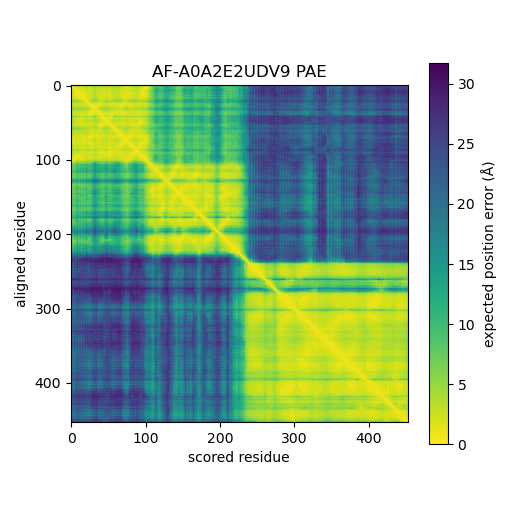PRO A CA 1
ATOM 915 C C . PRO A 1 108 ? 13.626 -5.486 -14.686 1.00 81.69 108 PRO A C 1
ATOM 917 O O . PRO A 1 108 ? 13.633 -5.049 -13.532 1.00 81.69 108 PRO A O 1
ATOM 920 N N . ARG A 1 109 ? 13.329 -4.731 -15.748 1.00 88.38 109 ARG A N 1
ATOM 921 C CA . ARG A 1 109 ? 12.829 -3.358 -15.652 1.00 88.38 109 ARG A CA 1
ATOM 922 C C . ARG A 1 109 ? 11.322 -3.351 -15.827 1.00 88.38 109 ARG A C 1
ATOM 924 O O . ARG A 1 109 ? 10.795 -4.035 -16.698 1.00 88.38 109 ARG A O 1
ATOM 931 N N . TYR A 1 110 ? 10.670 -2.539 -15.021 1.00 87.81 110 TYR A N 1
ATOM 932 C CA . TYR A 1 110 ? 9.283 -2.167 -15.169 1.00 87.81 110 TYR A CA 1
ATOM 933 C C . TYR A 1 110 ? 9.232 -0.772 -15.789 1.00 87.81 110 TYR A C 1
ATOM 935 O O . TYR A 1 110 ? 9.869 0.141 -15.266 1.00 87.81 110 TYR A O 1
ATOM 943 N N . VAL A 1 111 ? 8.543 -0.629 -16.919 1.00 89.44 111 VAL A N 1
ATOM 944 C CA . VAL A 1 111 ? 8.475 0.619 -17.691 1.00 89.44 111 VAL A CA 1
ATOM 945 C C . VAL A 1 111 ? 7.081 1.208 -17.533 1.00 89.44 111 VAL A C 1
ATOM 947 O O . VAL A 1 111 ? 6.098 0.505 -17.749 1.00 89.44 111 VAL A O 1
ATOM 950 N N . PHE A 1 112 ? 7.017 2.484 -17.170 1.00 86.19 112 PHE A N 1
ATOM 951 C CA . PHE A 1 112 ? 5.781 3.246 -17.029 1.00 86.19 112 PHE A CA 1
ATOM 952 C C . PHE A 1 112 ? 5.507 4.037 -18.306 1.00 86.19 112 PHE A C 1
ATOM 954 O O . PHE A 1 112 ? 6.435 4.547 -18.946 1.00 86.19 112 PHE A O 1
ATOM 961 N N . GLN A 1 113 ? 4.233 4.158 -18.668 1.00 81.81 113 GLN A N 1
ATOM 962 C CA . GLN A 1 113 ? 3.820 5.002 -19.783 1.00 81.81 113 GLN A CA 1
ATOM 963 C C . GLN A 1 113 ? 3.879 6.488 -19.380 1.00 81.81 113 GLN A C 1
ATOM 965 O O . GLN A 1 113 ? 3.599 6.823 -18.225 1.00 81.81 113 GLN A O 1
ATOM 970 N N . PRO A 1 114 ? 4.234 7.409 -20.296 1.00 78.50 114 PRO A N 1
ATOM 971 C CA . PRO A 1 114 ? 4.344 8.836 -19.980 1.00 78.50 114 PRO A CA 1
ATOM 972 C C . PRO A 1 114 ? 3.076 9.454 -19.371 1.00 78.50 114 PRO A C 1
ATOM 974 O O . PRO A 1 114 ? 3.160 10.373 -18.557 1.00 78.50 114 PRO A O 1
ATOM 977 N N . GLU A 1 115 ? 1.898 8.957 -19.743 1.00 78.31 115 GLU A N 1
ATOM 978 C CA . GLU A 1 115 ? 0.598 9.461 -19.291 1.00 78.31 115 GLU A CA 1
ATOM 979 C C . GLU A 1 115 ? 0.328 9.132 -17.816 1.00 78.31 115 GLU A C 1
ATOM 981 O O . GLU A 1 115 ? -0.463 9.820 -17.166 1.00 78.31 115 GLU A O 1
ATOM 986 N N . GLU A 1 116 ? 1.018 8.126 -17.270 1.00 78.50 116 GLU A N 1
ATOM 987 C CA . GLU A 1 116 ? 0.867 7.695 -15.881 1.00 78.50 116 GLU A CA 1
ATOM 988 C C . GLU A 1 116 ? 1.423 8.703 -14.864 1.00 78.50 116 GLU A C 1
ATOM 990 O O . GLU A 1 116 ? 1.050 8.634 -13.694 1.00 78.50 116 GLU A O 1
ATOM 995 N N . ASN A 1 117 ? 2.296 9.633 -15.287 1.00 84.44 117 ASN A N 1
ATOM 996 C CA . ASN A 1 117 ? 2.879 10.703 -14.456 1.00 84.44 117 ASN A CA 1
ATOM 997 C C . ASN A 1 117 ? 3.325 10.228 -13.059 1.00 84.44 117 ASN A C 1
ATOM 999 O O . ASN A 1 117 ? 2.994 10.831 -12.035 1.00 84.44 117 ASN A O 1
ATOM 1003 N N . ARG A 1 118 ? 4.051 9.106 -13.004 1.00 88.06 118 ARG A N 1
ATOM 1004 C CA . ARG A 1 118 ? 4.522 8.530 -11.741 1.00 88.06 118 ARG A CA 1
ATOM 1005 C C . ARG A 1 118 ? 5.601 9.419 -11.140 1.00 88.06 118 ARG A C 1
ATOM 1007 O O . ARG A 1 118 ? 6.629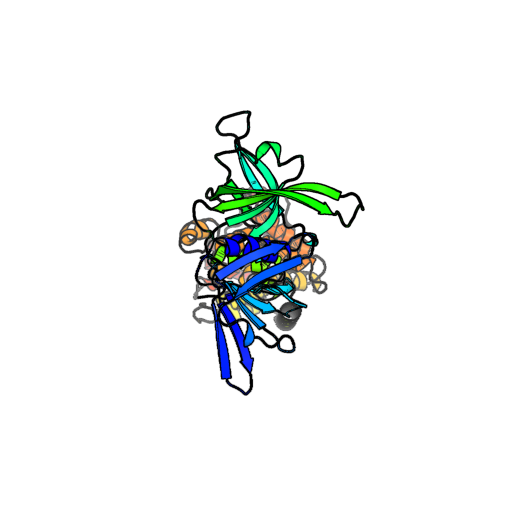 9.644 -11.771 1.00 88.06 118 ARG A O 1
ATOM 1014 N N . LEU A 1 119 ? 5.389 9.894 -9.916 1.00 92.88 119 LEU A N 1
ATOM 1015 C CA . LEU A 1 119 ? 6.337 10.755 -9.210 1.00 92.88 119 LEU A CA 1
ATOM 1016 C C . LEU A 1 119 ? 7.086 9.987 -8.121 1.00 92.88 119 LEU A C 1
ATOM 1018 O O . LEU A 1 119 ? 6.528 9.143 -7.417 1.00 92.88 119 LEU A O 1
ATOM 1022 N N . ILE A 1 120 ? 8.363 10.317 -7.965 1.00 95.06 120 ILE A N 1
ATOM 1023 C CA . ILE A 1 120 ? 9.211 9.866 -6.859 1.00 95.06 120 ILE A CA 1
ATOM 1024 C C . ILE A 1 120 ? 9.939 11.068 -6.261 1.00 95.06 120 ILE A C 1
ATOM 1026 O O . ILE A 1 120 ? 10.124 12.069 -6.955 1.00 95.06 120 ILE A O 1
ATOM 1030 N N . LYS A 1 121 ? 10.418 10.960 -5.013 1.00 95.94 121 LYS A N 1
ATOM 1031 C CA . LYS A 1 121 ? 11.238 12.021 -4.406 1.00 95.94 121 LYS A CA 1
ATOM 1032 C C . LYS A 1 121 ? 12.700 11.668 -4.363 1.00 95.94 121 LYS A C 1
ATOM 1034 O O . LYS A 1 121 ? 13.111 10.705 -3.701 1.00 95.94 121 LYS A O 1
ATOM 1039 N N . ILE A 1 122 ? 13.495 12.542 -4.956 1.00 96.50 122 ILE A N 1
ATOM 1040 C CA . ILE A 1 122 ? 14.946 12.514 -4.864 1.00 96.50 122 ILE A CA 1
ATOM 1041 C C . ILE A 1 122 ? 15.423 13.589 -3.907 1.00 96.50 122 ILE A C 1
ATOM 1043 O O . ILE A 1 122 ? 14.919 14.705 -3.895 1.00 96.50 122 ILE A O 1
ATOM 1047 N N . SER A 1 123 ? 16.415 13.235 -3.105 1.00 95.94 123 SER A N 1
ATOM 1048 C CA . SER A 1 123 ? 17.092 14.128 -2.188 1.00 95.94 123 SER A CA 1
ATOM 1049 C C . SER A 1 123 ? 18.501 14.412 -2.700 1.00 95.94 123 SER A C 1
ATOM 1051 O O . SER A 1 123 ? 19.285 13.480 -2.898 1.00 95.94 123 SER A O 1
ATOM 1053 N N . VAL A 1 124 ? 18.840 15.686 -2.876 1.00 96.50 124 VAL A N 1
ATOM 1054 C CA . VAL A 1 124 ? 20.173 16.163 -3.290 1.00 96.50 124 VAL A CA 1
ATOM 1055 C C . VAL A 1 124 ? 20.727 17.163 -2.270 1.00 96.50 124 VAL A C 1
ATOM 1057 O O . VAL A 1 124 ? 19.938 17.767 -1.543 1.00 96.50 124 VAL A O 1
ATOM 1060 N N . PRO A 1 125 ? 22.051 17.368 -2.176 1.00 95.44 125 PRO A N 1
ATOM 1061 C CA . PRO A 1 125 ? 22.623 18.367 -1.276 1.00 95.44 125 PRO A CA 1
ATOM 1062 C C . PRO A 1 125 ? 22.125 19.777 -1.623 1.00 95.44 125 PRO A C 1
ATOM 1064 O O . PRO A 1 125 ? 22.099 20.170 -2.792 1.00 95.44 125 PRO A O 1
ATOM 1067 N N . ALA A 1 126 ? 21.714 20.544 -0.615 1.00 93.88 126 ALA A N 1
ATOM 1068 C CA . ALA A 1 126 ? 21.358 21.945 -0.795 1.00 93.88 126 ALA A CA 1
ATOM 1069 C C . ALA A 1 126 ? 22.627 22.811 -0.815 1.00 93.88 126 ALA A C 1
ATOM 1071 O O . ALA A 1 126 ? 23.590 22.540 -0.108 1.00 93.88 126 ALA A O 1
ATOM 1072 N N . LYS A 1 127 ? 22.618 23.911 -1.577 1.00 90.19 127 LYS A N 1
ATOM 1073 C CA . LYS A 1 127 ? 23.769 24.835 -1.656 1.00 90.19 127 LYS A CA 1
ATOM 1074 C C . LYS A 1 127 ? 23.986 25.680 -0.390 1.00 90.19 127 LYS A C 1
ATOM 1076 O O . LYS A 1 127 ? 24.962 26.414 -0.324 1.00 90.19 127 LYS A O 1
ATOM 1081 N N . ILE A 1 128 ? 23.059 25.632 0.571 1.00 87.81 128 ILE A N 1
ATOM 1082 C CA . ILE A 1 128 ? 23.038 26.530 1.737 1.00 87.81 128 ILE A CA 1
ATOM 1083 C C . ILE A 1 128 ? 23.930 25.995 2.864 1.00 87.81 128 ILE A C 1
ATOM 1085 O O . ILE A 1 128 ? 24.696 26.756 3.447 1.00 87.81 128 ILE A O 1
ATOM 1089 N N . THR A 1 129 ? 23.839 24.699 3.176 1.00 88.44 129 THR A N 1
ATOM 1090 C CA . THR A 1 129 ? 24.667 24.044 4.200 1.00 88.44 129 THR A CA 1
ATOM 1091 C C . THR A 1 129 ? 25.026 22.627 3.761 1.00 88.44 129 THR A C 1
ATOM 1093 O O . THR A 1 129 ? 24.257 21.990 3.045 1.00 88.44 129 THR A O 1
ATOM 1096 N N . GLU A 1 130 ? 26.164 22.105 4.231 1.00 83.88 130 GLU A N 1
ATOM 1097 C CA . GLU A 1 130 ? 26.641 20.750 3.891 1.00 83.88 130 GLU A CA 1
ATOM 1098 C C . GLU A 1 130 ? 25.674 19.633 4.320 1.00 83.88 130 GLU A C 1
ATOM 1100 O O . GLU A 1 130 ? 25.674 18.540 3.755 1.00 83.88 130 GLU A O 1
ATOM 1105 N N . THR A 1 131 ? 24.833 19.895 5.323 1.00 89.25 131 THR A N 1
ATOM 1106 C CA . THR A 1 131 ? 23.883 18.918 5.868 1.00 89.25 131 THR A CA 1
ATOM 1107 C C . THR A 1 131 ? 22.470 19.073 5.320 1.00 89.25 131 THR A C 1
ATOM 1109 O O . THR A 1 131 ? 21.695 18.113 5.372 1.00 89.25 131 THR A O 1
ATOM 1112 N N . ALA A 1 132 ? 22.112 20.251 4.800 1.00 93.06 132 ALA A N 1
ATOM 1113 C CA . ALA A 1 132 ? 20.790 20.485 4.246 1.00 93.06 132 ALA A CA 1
ATOM 1114 C C . ALA A 1 132 ? 20.629 19.742 2.921 1.00 93.06 132 ALA A C 1
ATOM 1116 O O . ALA A 1 132 ? 21.540 19.672 2.093 1.00 93.06 132 ALA A O 1
ATOM 1117 N N . ARG A 1 133 ? 19.432 19.199 2.704 1.00 94.19 133 ARG A N 1
ATOM 1118 C CA . ARG A 1 133 ? 19.085 18.502 1.469 1.00 94.19 133 ARG A CA 1
ATOM 1119 C C . ARG A 1 133 ? 17.814 19.081 0.875 1.00 94.19 133 ARG A C 1
ATOM 1121 O O . ARG A 1 133 ? 16.873 19.403 1.594 1.00 94.19 133 ARG A O 1
ATOM 1128 N N . LEU A 1 134 ? 17.803 19.205 -0.444 1.00 95.50 134 LEU A N 1
ATOM 1129 C CA . LEU A 1 134 ? 16.641 19.577 -1.233 1.00 95.50 134 LEU A CA 1
ATOM 1130 C C . LEU A 1 134 ? 15.922 18.302 -1.670 1.00 95.50 134 LEU A C 1
ATOM 1132 O O . LEU A 1 134 ? 16.557 17.394 -2.206 1.00 95.50 134 LEU A O 1
ATOM 1136 N N . HIS A 1 135 ? 14.612 18.240 -1.445 1.00 95.62 135 HIS A N 1
ATOM 1137 C CA . HIS A 1 135 ? 13.764 17.140 -1.895 1.00 95.62 135 HIS A CA 1
ATOM 1138 C C . HIS A 1 135 ? 12.976 17.580 -3.127 1.00 95.62 135 HIS A C 1
ATOM 1140 O O . HIS A 1 135 ? 12.290 18.598 -3.087 1.00 95.62 135 HIS A O 1
ATOM 1146 N N . LEU A 1 136 ? 13.1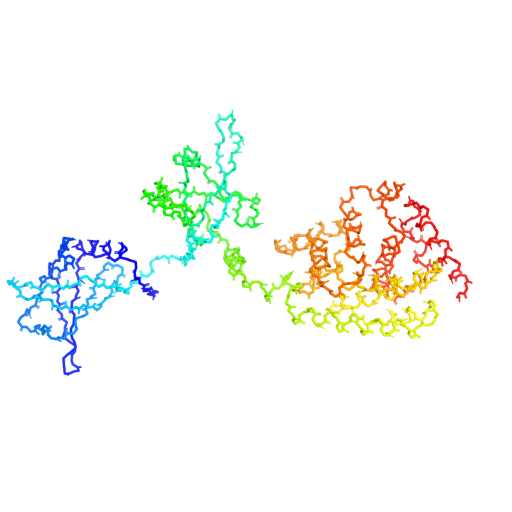04 16.825 -4.213 1.00 96.56 136 LEU A N 1
ATOM 1147 C CA . LEU A 1 136 ? 12.548 17.136 -5.525 1.00 96.56 136 LEU A CA 1
ATOM 1148 C C . LEU A 1 136 ? 11.636 16.002 -5.978 1.00 96.56 136 LEU A C 1
ATOM 1150 O O . LEU A 1 136 ? 12.073 14.850 -6.026 1.00 96.56 136 LEU A O 1
ATOM 1154 N N . ASP A 1 137 ? 10.404 16.342 -6.349 1.00 96.50 137 ASP A N 1
ATOM 1155 C CA . ASP A 1 137 ? 9.518 15.438 -7.078 1.00 96.50 137 ASP A CA 1
ATOM 1156 C C . ASP A 1 137 ? 9.987 15.340 -8.539 1.00 96.50 137 ASP A C 1
ATOM 1158 O O . ASP A 1 137 ? 10.197 16.352 -9.213 1.00 96.50 137 ASP A O 1
ATOM 1162 N N . VAL A 1 138 ? 10.189 14.115 -9.024 1.00 96.25 138 VAL A N 1
ATOM 1163 C CA . VAL A 1 138 ? 10.658 13.827 -10.389 1.00 96.25 138 VAL A CA 1
ATOM 1164 C C . VAL A 1 138 ? 9.844 12.705 -11.015 1.00 96.25 138 VAL A C 1
ATOM 1166 O O . VAL A 1 138 ? 9.414 11.775 -10.331 1.00 96.25 138 VAL A O 1
ATOM 1169 N N . ASN A 1 139 ? 9.661 12.782 -12.334 1.00 94.81 139 ASN A N 1
ATOM 1170 C CA . ASN A 1 139 ? 8.912 11.781 -13.084 1.00 94.81 139 ASN A CA 1
ATOM 1171 C C . ASN A 1 139 ? 9.738 10.505 -13.273 1.00 94.81 139 ASN A C 1
ATOM 1173 O O . ASN A 1 139 ? 10.881 10.551 -13.736 1.00 94.81 139 ASN A O 1
ATOM 1177 N N . LEU A 1 140 ? 9.130 9.370 -12.951 1.00 95.12 140 LEU A N 1
ATOM 1178 C CA . LEU A 1 140 ? 9.665 8.026 -13.089 1.00 95.12 140 LEU A CA 1
ATOM 1179 C C . LEU A 1 140 ? 9.285 7.437 -14.453 1.00 95.12 140 LEU A C 1
ATOM 1181 O O . LEU A 1 140 ? 8.113 7.405 -14.812 1.00 95.12 140 LEU A O 1
ATOM 1185 N N . VAL A 1 141 ? 10.280 6.941 -15.191 1.00 94.25 141 VAL A N 1
ATOM 1186 C CA . VAL A 1 141 ? 10.100 6.291 -16.502 1.00 94.25 141 VAL A CA 1
ATOM 1187 C C . VAL A 1 141 ? 10.207 4.785 -16.396 1.00 94.25 141 VAL A C 1
ATOM 1189 O O . VAL A 1 141 ? 9.377 4.058 -16.927 1.00 94.25 141 VAL A O 1
ATOM 1192 N N . ASP A 1 142 ? 11.261 4.304 -15.744 1.00 94.38 142 ASP A N 1
ATOM 1193 C CA . ASP A 1 142 ? 11.444 2.880 -15.512 1.00 94.38 142 ASP A CA 1
ATOM 1194 C C . ASP A 1 142 ? 12.101 2.623 -14.157 1.00 94.38 142 ASP A C 1
ATOM 1196 O O . ASP A 1 142 ? 12.779 3.488 -13.596 1.00 94.38 142 ASP A O 1
ATOM 1200 N N . LEU A 1 143 ? 11.857 1.432 -13.616 1.00 95.31 143 LEU A N 1
ATOM 1201 C CA . LEU A 1 143 ? 12.407 0.976 -12.347 1.00 95.31 143 LEU A CA 1
ATOM 1202 C C . LEU A 1 143 ? 12.830 -0.490 -12.443 1.00 95.31 143 LEU A C 1
ATOM 1204 O O . LEU A 1 143 ? 12.124 -1.329 -12.993 1.00 95.31 143 LEU A O 1
ATOM 1208 N N . SER A 1 144 ? 13.959 -0.825 -11.835 1.00 94.62 144 SER A N 1
ATOM 1209 C CA . SER A 1 144 ? 14.373 -2.200 -11.538 1.00 94.62 144 SER A CA 1
ATOM 1210 C C . SER A 1 144 ? 14.933 -2.272 -10.123 1.00 94.62 144 SER A C 1
ATOM 1212 O O . SER A 1 144 ? 15.020 -1.264 -9.430 1.00 94.62 144 SER A O 1
ATOM 1214 N N . GLN A 1 145 ? 15.395 -3.443 -9.689 1.00 93.12 145 GLN A N 1
ATOM 1215 C CA . GLN A 1 145 ? 16.150 -3.518 -8.439 1.00 93.12 145 GLN A CA 1
ATOM 1216 C C . GLN A 1 145 ? 17.509 -2.829 -8.542 1.00 93.12 145 GLN A C 1
ATOM 1218 O O . GLN A 1 145 ? 18.040 -2.403 -7.526 1.00 93.12 145 GLN A O 1
ATOM 1223 N N . GLY A 1 146 ? 18.086 -2.742 -9.745 1.00 94.50 146 GLY A N 1
ATOM 1224 C CA . GLY A 1 146 ? 19.439 -2.229 -9.956 1.00 94.50 146 GLY A CA 1
ATOM 1225 C C . GLY A 1 146 ? 19.506 -0.751 -10.331 1.00 94.50 146 GLY A C 1
ATOM 1226 O O . GLY A 1 146 ? 20.578 -0.158 -10.253 1.00 94.50 146 GLY A O 1
ATOM 1227 N N . GLY A 1 147 ? 18.396 -0.135 -10.732 1.00 96.44 147 GLY A N 1
ATOM 1228 C CA . GLY A 1 147 ? 18.394 1.257 -11.162 1.00 96.44 147 GLY A CA 1
ATOM 1229 C C . GLY A 1 147 ? 17.016 1.807 -11.488 1.00 96.44 147 GLY A C 1
ATOM 1230 O O . GLY A 1 147 ? 16.016 1.089 -11.446 1.00 96.44 147 GLY A O 1
ATOM 1231 N N . VAL A 1 148 ? 17.000 3.091 -11.824 1.00 97.06 148 VAL A N 1
ATOM 1232 C CA . VAL A 1 148 ? 15.806 3.886 -12.101 1.00 97.06 148 VAL A CA 1
ATOM 1233 C C . VAL A 1 148 ? 16.086 4.872 -13.236 1.00 97.06 148 VAL A C 1
ATOM 1235 O O . VAL A 1 148 ? 17.169 5.457 -13.287 1.00 97.06 148 VAL A O 1
ATOM 1238 N N . ALA A 1 149 ? 15.134 5.073 -14.143 1.00 97.06 149 ALA A N 1
ATOM 1239 C CA . ALA A 1 149 ? 15.204 6.106 -15.173 1.00 97.06 149 ALA A CA 1
ATOM 1240 C C . ALA A 1 149 ? 14.177 7.205 -14.908 1.00 97.06 149 ALA A C 1
ATOM 1242 O O . ALA A 1 149 ? 13.021 6.917 -14.603 1.00 97.06 149 ALA A O 1
ATOM 1243 N N . LEU A 1 150 ? 14.599 8.461 -15.049 1.00 96.81 150 LEU A N 1
ATOM 1244 C CA . LEU A 1 150 ? 13.824 9.639 -14.661 1.00 96.81 150 LEU A CA 1
ATOM 1245 C C . LEU A 1 150 ? 13.754 10.659 -15.789 1.00 96.81 150 LEU A C 1
ATOM 1247 O O . LEU A 1 150 ? 14.692 10.765 -16.583 1.00 96.81 150 LEU A O 1
ATOM 1251 N N . VAL A 1 151 ? 12.686 11.454 -15.803 1.00 95.75 151 VAL A N 1
ATOM 1252 C CA . VAL A 1 151 ? 12.588 12.679 -16.605 1.00 95.75 151 VAL A CA 1
ATOM 1253 C C . VAL A 1 151 ? 12.741 13.890 -15.698 1.00 95.75 151 VAL A C 1
ATOM 1255 O O . VAL A 1 151 ? 12.002 14.053 -14.726 1.00 95.75 151 VAL A O 1
ATOM 1258 N N . LEU A 1 152 ? 13.697 14.750 -16.041 1.00 96.12 152 LEU A N 1
ATOM 1259 C CA . LEU A 1 152 ? 13.996 15.987 -15.333 1.00 96.12 152 LEU A CA 1
ATOM 1260 C C . LEU A 1 152 ? 13.492 17.181 -16.147 1.00 96.12 152 LEU A C 1
ATOM 1262 O O . LEU A 1 152 ? 13.929 17.385 -17.286 1.00 96.12 152 LEU A O 1
ATOM 1266 N N . GLY A 1 153 ? 12.594 17.963 -15.547 1.00 93.88 153 GLY A N 1
ATOM 1267 C CA . GLY A 1 153 ? 12.161 19.251 -16.078 1.00 93.88 153 GLY A CA 1
ATOM 1268 C C . GLY A 1 153 ? 13.189 20.354 -15.821 1.00 93.88 153 GLY A C 1
ATOM 1269 O O . GLY A 1 153 ? 14.245 20.126 -15.220 1.00 93.88 153 GLY A O 1
ATOM 1270 N N . ASP A 1 154 ? 12.869 21.568 -16.268 1.00 93.31 154 ASP A N 1
ATOM 1271 C CA . ASP A 1 154 ? 13.765 22.724 -16.149 1.00 93.31 154 ASP A CA 1
ATOM 1272 C C . ASP A 1 154 ? 14.089 23.087 -14.696 1.00 93.31 154 ASP A C 1
ATOM 1274 O O . ASP A 1 154 ? 15.203 23.528 -14.420 1.00 93.31 154 ASP A O 1
ATOM 1278 N N . GLU A 1 155 ? 13.163 22.839 -13.767 1.00 94.44 155 GLU A N 1
ATOM 1279 C CA . GLU A 1 155 ? 13.363 23.097 -12.339 1.00 94.44 155 GLU A CA 1
ATOM 1280 C C . GLU A 1 155 ? 14.297 22.072 -11.688 1.00 94.44 155 GLU A C 1
ATOM 1282 O O . GLU A 1 155 ? 15.180 22.447 -10.924 1.00 94.44 155 GLU A O 1
ATOM 1287 N N . GLN A 1 156 ? 14.154 20.775 -11.986 1.00 95.94 156 GLN A N 1
ATOM 1288 C CA . GLN A 1 156 ? 14.929 19.730 -11.302 1.00 95.94 156 GLN A CA 1
ATOM 1289 C C . GLN A 1 156 ? 16.325 19.543 -11.911 1.00 95.94 156 GLN A C 1
ATOM 1291 O O . GLN A 1 156 ? 17.281 19.205 -11.204 1.00 95.94 156 GLN A O 1
ATOM 1296 N N . ARG A 1 157 ? 16.468 19.774 -13.224 1.00 95.31 157 ARG A N 1
ATOM 1297 C CA . ARG A 1 157 ? 17.711 19.537 -13.977 1.00 95.31 157 ARG A CA 1
ATOM 1298 C C . ARG A 1 157 ? 18.949 20.216 -13.360 1.00 95.31 157 ARG A C 1
ATOM 1300 O O . ARG A 1 157 ? 19.939 19.503 -13.195 1.00 95.31 157 ARG A O 1
ATOM 1307 N N . PRO A 1 158 ? 18.938 21.512 -12.981 1.00 95.94 158 PRO A N 1
ATOM 1308 C CA . PRO A 1 158 ? 20.119 22.199 -12.441 1.00 95.94 158 PRO A CA 1
ATOM 1309 C C . PRO A 1 158 ? 20.588 21.678 -11.078 1.00 95.94 158 PRO A C 1
ATOM 1311 O O . PRO A 1 158 ? 21.715 21.953 -10.674 1.00 95.94 158 PRO A O 1
ATOM 1314 N N . HIS A 1 159 ? 19.722 20.968 -10.352 1.00 96.25 159 HIS A N 1
ATOM 1315 C CA . HIS A 1 159 ? 20.022 20.439 -9.023 1.00 96.25 159 HIS A CA 1
ATOM 1316 C C . HIS A 1 159 ? 20.518 18.992 -9.055 1.00 96.25 159 HIS A C 1
ATOM 1318 O O . HIS A 1 159 ? 21.246 18.580 -8.158 1.00 96.25 159 HIS A O 1
ATOM 1324 N N . ILE A 1 160 ? 20.108 18.219 -10.064 1.00 96.00 160 ILE A N 1
ATOM 1325 C CA . ILE A 1 160 ? 20.396 16.782 -10.151 1.00 96.00 160 ILE A CA 1
ATOM 1326 C C . ILE A 1 160 ? 21.563 16.503 -11.102 1.00 96.00 160 ILE A C 1
ATOM 1328 O O . ILE A 1 160 ? 22.409 15.659 -10.811 1.00 96.00 160 ILE A O 1
ATOM 1332 N N . VAL A 1 161 ? 21.636 17.193 -12.244 1.00 94.44 161 VAL A N 1
ATOM 1333 C CA . VAL A 1 161 ? 22.712 16.958 -13.215 1.00 94.44 161 VAL A CA 1
ATOM 1334 C C . VAL A 1 161 ? 24.028 17.491 -12.652 1.00 94.44 161 VAL A C 1
ATOM 1336 O O . VAL A 1 161 ? 24.170 18.687 -12.419 1.00 94.44 161 VAL A O 1
ATOM 133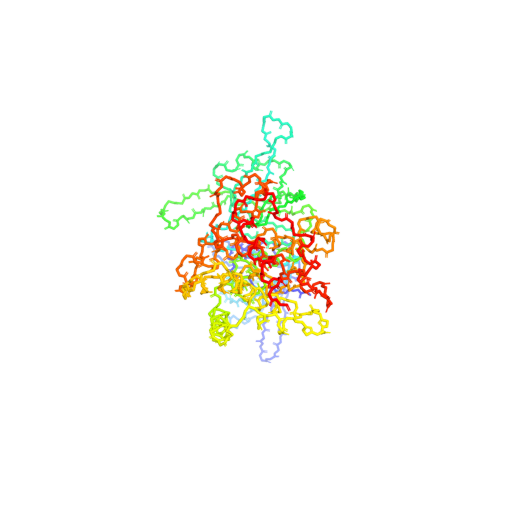9 N N . GLY A 1 162 ? 24.993 16.591 -12.452 1.00 92.25 162 GLY A N 1
ATOM 1340 C CA . GLY A 1 162 ? 26.301 16.908 -11.873 1.00 92.25 162 GLY A CA 1
ATOM 1341 C C . GLY A 1 162 ? 26.370 16.803 -10.346 1.00 92.25 162 GLY A C 1
ATOM 1342 O O . GLY A 1 162 ? 27.441 17.010 -9.789 1.00 92.25 162 GLY A O 1
ATOM 1343 N N . ALA A 1 163 ? 25.273 16.460 -9.664 1.00 95.06 163 ALA A N 1
ATOM 1344 C CA . ALA A 1 163 ? 25.312 16.183 -8.231 1.00 95.06 163 ALA A CA 1
ATOM 1345 C C . ALA A 1 163 ? 25.948 14.808 -7.948 1.00 95.06 163 ALA A C 1
ATOM 1347 O O . ALA A 1 163 ? 25.661 13.828 -8.636 1.00 95.06 163 ALA A O 1
ATOM 1348 N N . GLU A 1 164 ? 26.795 14.731 -6.918 1.00 93.06 164 GLU A N 1
ATOM 1349 C CA . GLU A 1 164 ? 27.527 13.502 -6.570 1.00 93.06 164 GLU A CA 1
ATOM 1350 C C . GLU A 1 164 ? 26.791 12.623 -5.547 1.00 93.06 164 GLU A C 1
ATOM 1352 O O . GLU A 1 164 ? 26.829 11.398 -5.643 1.00 93.06 164 GLU A O 1
ATOM 1357 N N . ASP A 1 165 ? 26.085 13.230 -4.587 1.00 95.25 165 ASP A N 1
ATOM 1358 C CA . ASP A 1 165 ? 25.365 12.522 -3.518 1.00 95.25 165 ASP A CA 1
ATOM 1359 C C . ASP A 1 165 ? 23.847 12.596 -3.722 1.00 95.25 165 ASP A C 1
ATOM 1361 O O . ASP A 1 165 ? 23.116 13.262 -2.986 1.00 95.25 165 ASP A O 1
ATOM 1365 N N . ILE A 1 166 ? 23.365 11.930 -4.766 1.00 97.31 166 ILE A N 1
ATOM 1366 C CA . ILE A 1 166 ? 21.940 11.855 -5.098 1.00 97.31 166 ILE A CA 1
ATOM 1367 C C . ILE A 1 166 ? 21.335 10.651 -4.371 1.00 97.31 166 ILE A C 1
ATOM 1369 O O . ILE A 1 166 ? 21.895 9.556 -4.394 1.00 97.31 166 ILE A O 1
ATOM 1373 N N . GLN A 1 167 ? 20.179 10.830 -3.730 1.00 96.81 167 GLN A N 1
ATOM 1374 C CA . GLN A 1 167 ? 19.526 9.772 -2.955 1.00 96.81 167 GLN A CA 1
ATOM 1375 C C . GLN A 1 167 ? 18.051 9.644 -3.321 1.00 96.81 167 GLN A C 1
ATOM 1377 O O . GLN A 1 167 ? 17.349 10.641 -3.459 1.00 96.81 167 GLN A O 1
ATOM 1382 N N . LEU A 1 168 ? 17.555 8.415 -3.418 1.00 95.81 168 LEU A N 1
ATOM 1383 C CA . LEU A 1 168 ? 16.124 8.144 -3.458 1.00 95.81 168 LEU A CA 1
ATOM 1384 C C . LEU A 1 168 ? 15.568 8.253 -2.031 1.00 95.81 168 LEU A C 1
ATOM 1386 O O . LEU A 1 168 ? 15.972 7.503 -1.142 1.00 95.81 168 LEU A O 1
ATOM 1390 N N . SER A 1 169 ? 14.660 9.205 -1.817 1.00 92.44 169 SER A N 1
ATOM 1391 C CA . SER A 1 169 ? 14.029 9.459 -0.511 1.00 92.44 169 SER A CA 1
ATOM 1392 C C . SER A 1 169 ? 12.601 8.929 -0.418 1.00 92.44 169 SER A C 1
ATOM 1394 O O . SER A 1 169 ? 12.167 8.546 0.666 1.00 92.44 169 SER A O 1
ATOM 1396 N N . GLN A 1 170 ? 11.894 8.835 -1.547 1.00 91.38 170 GLN A N 1
ATOM 1397 C CA . GLN A 1 170 ? 10.539 8.295 -1.603 1.00 91.38 170 GLN A CA 1
ATOM 1398 C C . GLN A 1 170 ? 10.278 7.635 -2.958 1.00 91.38 170 GLN A C 1
ATOM 1400 O O . GLN A 1 170 ? 10.656 8.192 -3.987 1.00 91.38 170 GLN A O 1
ATOM 1405 N N . LEU A 1 171 ? 9.610 6.482 -2.965 1.00 88.31 171 LEU A N 1
ATOM 1406 C CA . LEU A 1 171 ? 9.145 5.776 -4.163 1.00 88.31 171 LEU A CA 1
ATOM 1407 C C . LEU A 1 171 ? 7.627 5.572 -4.049 1.00 88.31 171 LEU A C 1
ATOM 1409 O O . LEU A 1 171 ? 7.177 4.750 -3.251 1.00 88.31 171 LEU A O 1
ATOM 1413 N N . GLY A 1 172 ? 6.829 6.352 -4.785 1.00 83.44 172 GLY A N 1
ATOM 1414 C CA . GLY A 1 172 ? 5.375 6.402 -4.580 1.00 83.44 172 GLY A CA 1
ATOM 1415 C C . GLY A 1 172 ? 5.045 6.851 -3.155 1.00 83.44 172 GLY A C 1
ATOM 1416 O O . GLY A 1 172 ? 5.496 7.902 -2.720 1.00 83.44 172 GLY A O 1
ATOM 1417 N N . ASN A 1 173 ? 4.326 6.032 -2.386 1.00 76.19 173 ASN A N 1
ATOM 1418 C CA . ASN A 1 173 ? 4.037 6.296 -0.967 1.00 76.19 173 ASN A CA 1
ATOM 1419 C C . ASN A 1 173 ? 5.076 5.718 0.011 1.00 76.19 173 ASN A C 1
ATOM 1421 O O . ASN A 1 173 ? 4.897 5.807 1.224 1.00 76.19 173 ASN A O 1
ATOM 1425 N N . PHE A 1 174 ? 6.144 5.091 -0.486 1.00 77.06 174 PHE A N 1
ATOM 1426 C CA . PHE A 1 174 ? 7.160 4.468 0.357 1.00 77.06 174 PHE A CA 1
ATOM 1427 C C . PHE A 1 174 ? 8.293 5.449 0.647 1.00 77.06 174 PHE A C 1
ATOM 1429 O O . PHE A 1 174 ? 9.139 5.694 -0.212 1.00 77.06 174 PHE A O 1
ATOM 1436 N N . GLU A 1 175 ? 8.331 5.985 1.866 1.00 83.88 175 GLU A N 1
ATOM 1437 C CA . GLU A 1 175 ? 9.451 6.795 2.348 1.00 83.88 175 GLU A CA 1
ATOM 1438 C C . GLU A 1 175 ? 10.605 5.918 2.846 1.00 83.88 175 GLU A C 1
ATOM 1440 O O . GLU A 1 175 ? 10.431 4.977 3.630 1.00 83.88 175 GLU A O 1
ATOM 1445 N N . PHE A 1 176 ? 11.818 6.244 2.409 1.00 77.75 176 PHE A N 1
ATOM 1446 C CA . PHE A 1 176 ? 13.021 5.532 2.809 1.00 77.75 176 PHE A CA 1
ATOM 1447 C C . PHE A 1 176 ? 13.642 6.185 4.041 1.00 77.75 176 PHE A C 1
ATOM 1449 O O . PHE A 1 176 ? 14.112 7.319 3.998 1.00 77.75 176 PHE A O 1
ATOM 1456 N N . LYS A 1 177 ? 13.713 5.432 5.145 1.00 72.44 177 LYS A N 1
ATOM 1457 C CA . LYS A 1 177 ? 14.461 5.855 6.345 1.00 72.44 177 LYS A CA 1
ATOM 1458 C C . LYS A 1 177 ? 15.976 5.755 6.153 1.00 72.44 177 LYS A C 1
ATOM 1460 O O . LYS A 1 177 ? 16.727 6.502 6.770 1.00 72.44 177 LYS A O 1
ATOM 1465 N N . SER A 1 178 ? 16.421 4.812 5.326 1.00 71.88 178 SER A N 1
ATOM 1466 C CA . SER A 1 178 ? 17.820 4.620 4.946 1.00 71.88 178 SER A CA 1
ATOM 1467 C C . SER A 1 178 ? 18.082 5.234 3.576 1.00 71.88 178 SER A C 1
ATOM 1469 O O . SER A 1 178 ? 17.281 5.072 2.660 1.00 71.88 178 SER A O 1
ATOM 1471 N N . ARG A 1 179 ? 19.217 5.914 3.424 1.00 78.69 179 ARG A N 1
ATOM 1472 C CA . ARG A 1 179 ? 19.592 6.609 2.188 1.00 78.69 179 ARG A CA 1
ATOM 1473 C C . ARG A 1 179 ? 19.884 5.596 1.078 1.00 78.69 179 ARG A C 1
ATOM 1475 O O . ARG A 1 179 ? 20.866 4.867 1.172 1.00 78.69 179 ARG A O 1
ATOM 1482 N N . VAL A 1 180 ? 19.064 5.560 0.028 1.00 92.88 180 VAL A N 1
ATOM 1483 C CA . VAL A 1 180 ? 19.347 4.748 -1.166 1.00 92.88 180 VAL A CA 1
ATOM 1484 C C . VAL A 1 180 ? 20.102 5.618 -2.165 1.00 92.88 180 VAL A C 1
ATOM 1486 O O . VAL A 1 180 ? 19.510 6.464 -2.832 1.00 92.88 180 VAL A O 1
ATOM 1489 N N . GLY A 1 181 ? 21.420 5.442 -2.244 1.00 97.00 181 GLY A N 1
ATOM 1490 C CA . GLY A 1 181 ? 22.270 6.222 -3.145 1.00 97.00 181 GLY A CA 1
ATOM 1491 C C . GLY A 1 181 ? 21.990 5.937 -4.624 1.00 97.00 181 GLY A C 1
ATOM 1492 O O . GLY A 1 181 ? 21.730 4.795 -5.013 1.00 97.00 181 GLY A O 1
ATOM 1493 N N . LEU A 1 182 ? 22.095 6.974 -5.451 1.00 97.88 182 LEU A N 1
ATOM 1494 C CA . LEU A 1 182 ? 21.902 6.947 -6.898 1.00 97.88 182 LEU A CA 1
ATOM 1495 C C . LEU A 1 182 ? 23.183 7.399 -7.603 1.00 97.88 182 LEU A C 1
ATOM 1497 O O . LEU A 1 182 ? 23.705 8.474 -7.321 1.00 97.88 182 LEU A O 1
ATOM 1501 N N . LYS A 1 183 ? 23.671 6.600 -8.555 1.00 97.44 183 LYS A N 1
ATOM 1502 C CA . LYS A 1 183 ? 24.806 6.947 -9.422 1.00 97.44 183 LYS A CA 1
ATOM 1503 C C . LYS A 1 183 ? 24.326 7.140 -10.860 1.00 97.44 183 LYS A C 1
ATOM 1505 O O . LYS A 1 183 ? 23.751 6.198 -11.409 1.00 97.44 183 LYS A O 1
ATOM 1510 N N . PRO A 1 184 ? 24.537 8.307 -11.490 1.00 96.06 184 PRO A N 1
ATOM 1511 C CA . PRO A 1 184 ? 24.143 8.512 -12.880 1.00 96.06 184 PRO A CA 1
ATOM 1512 C C . PRO A 1 184 ? 24.943 7.581 -13.804 1.00 96.06 184 PRO A C 1
ATOM 1514 O O . PRO A 1 184 ? 26.144 7.395 -13.625 1.00 96.06 184 PRO A O 1
ATOM 1517 N N . VAL A 1 185 ? 24.268 6.983 -14.784 1.00 94.69 185 VAL A N 1
ATOM 1518 C CA . VAL A 1 185 ? 24.862 6.054 -15.764 1.00 94.69 185 VAL A CA 1
ATOM 1519 C C . VAL A 1 185 ? 24.825 6.646 -17.165 1.00 94.69 185 VAL A C 1
ATOM 1521 O O . VAL A 1 185 ? 25.788 6.524 -17.916 1.00 94.69 185 VAL A O 1
ATOM 1524 N N . TRP A 1 186 ? 23.711 7.274 -17.532 1.00 93.75 186 TRP A N 1
ATOM 1525 C CA . TRP A 1 186 ? 23.528 7.883 -18.844 1.00 93.75 186 TRP A CA 1
ATOM 1526 C C . TRP A 1 186 ? 22.537 9.041 -18.763 1.00 93.75 186 TRP A C 1
ATOM 1528 O O . TRP A 1 186 ? 21.699 9.101 -17.863 1.00 93.75 186 TRP A O 1
ATOM 1538 N N . GLN A 1 187 ? 22.633 9.952 -19.726 1.00 94.56 187 GLN A N 1
ATOM 1539 C CA . GLN A 1 187 ? 21.716 11.072 -19.901 1.00 94.56 187 GLN A CA 1
ATOM 1540 C C . GLN A 1 187 ? 21.477 11.306 -21.392 1.00 94.56 187 GLN A C 1
ATOM 1542 O O . GLN A 1 187 ? 22.405 11.171 -22.189 1.00 94.56 187 GLN A O 1
ATOM 1547 N N . VAL A 1 188 ? 20.251 11.663 -21.761 1.00 93.25 188 VAL A N 1
ATOM 1548 C CA . VAL A 1 188 ? 19.882 12.026 -23.133 1.00 93.25 188 VAL A CA 1
ATOM 1549 C C . VAL A 1 188 ? 18.851 13.147 -23.102 1.00 93.25 188 VAL A C 1
ATOM 1551 O O . VAL A 1 188 ? 18.007 13.201 -22.201 1.00 93.25 188 VAL A O 1
ATOM 1554 N N . ASP A 1 189 ? 18.934 14.058 -24.064 1.00 91.12 189 ASP A N 1
ATOM 1555 C CA . ASP A 1 189 ? 17.890 15.057 -24.265 1.00 91.12 189 ASP A CA 1
ATOM 1556 C C . ASP A 1 189 ? 16.684 14.380 -24.927 1.00 91.12 189 ASP A C 1
ATOM 1558 O O . ASP A 1 189 ? 16.824 13.618 -25.882 1.00 91.12 189 ASP A O 1
ATOM 1562 N N . PHE A 1 190 ? 15.497 14.611 -24.378 1.00 86.56 190 PHE A N 1
ATOM 1563 C CA . PHE A 1 190 ? 14.268 13.923 -24.751 1.00 86.56 190 PHE A CA 1
ATOM 1564 C C . PHE A 1 190 ? 13.174 14.950 -25.030 1.00 86.56 190 PHE A C 1
ATOM 1566 O O . PHE A 1 190 ? 12.940 15.861 -24.236 1.00 86.56 190 PHE A O 1
ATOM 1573 N N . LYS A 1 191 ? 12.489 14.811 -26.163 1.00 86.38 191 LYS A N 1
ATOM 1574 C CA . LYS A 1 191 ? 11.370 15.684 -26.519 1.00 86.38 191 LYS A CA 1
ATOM 1575 C C . LYS A 1 191 ? 10.090 15.112 -25.917 1.00 86.38 191 LYS A C 1
ATOM 1577 O O . LYS A 1 191 ? 9.546 14.141 -26.435 1.00 86.38 191 LYS A O 1
ATOM 1582 N N . GLN A 1 192 ? 9.605 15.708 -24.832 1.00 83.31 192 GLN A N 1
ATOM 1583 C CA . GLN A 1 192 ? 8.350 15.295 -24.210 1.00 83.31 192 GLN A CA 1
ATOM 1584 C C . GLN A 1 192 ? 7.187 16.051 -24.854 1.00 83.31 192 GLN A C 1
ATOM 1586 O O . GLN A 1 192 ? 7.155 17.283 -24.871 1.00 83.31 192 GLN A O 1
ATOM 1591 N N . ILE A 1 193 ? 6.228 15.306 -25.401 1.00 78.00 193 ILE A N 1
ATOM 1592 C CA . ILE A 1 193 ? 4.987 15.863 -25.941 1.00 78.00 193 ILE A CA 1
ATOM 1593 C C . ILE A 1 193 ? 3.971 15.881 -24.800 1.00 78.00 193 ILE A C 1
ATOM 1595 O O . ILE A 1 193 ? 3.624 14.835 -24.255 1.00 78.00 193 ILE A O 1
ATOM 1599 N N . SER A 1 194 ? 3.516 17.069 -24.403 1.00 74.62 194 SER A N 1
ATOM 1600 C CA . SER A 1 194 ? 2.427 17.181 -23.436 1.00 74.62 194 SER A CA 1
ATOM 1601 C C . SER A 1 194 ? 1.099 16.921 -24.141 1.00 74.62 194 SER A C 1
ATOM 1603 O O . SER A 1 194 ? 0.749 17.602 -25.098 1.00 74.62 194 SER A O 1
ATOM 1605 N N . TYR A 1 195 ? 0.317 15.957 -23.658 1.00 64.38 195 TYR A N 1
ATOM 1606 C CA . TYR A 1 195 ? -1.021 15.702 -24.207 1.00 64.38 195 TYR A CA 1
ATOM 1607 C C . TYR A 1 195 ? -2.025 16.812 -23.881 1.00 64.38 195 TYR A C 1
ATOM 1609 O O . TYR A 1 195 ? -3.044 16.937 -24.553 1.00 64.38 195 TYR A O 1
ATOM 1617 N N . ARG A 1 196 ? -1.756 17.620 -22.844 1.00 68.19 196 ARG A N 1
ATOM 1618 C CA . ARG A 1 196 ? -2.655 18.708 -22.427 1.00 68.19 196 ARG A CA 1
ATOM 1619 C C . ARG A 1 196 ? -2.448 19.981 -23.236 1.00 68.19 196 ARG A C 1
ATOM 1621 O O . ARG A 1 196 ? -3.413 20.685 -23.495 1.00 68.19 196 ARG A O 1
ATOM 1628 N N . ASN A 1 197 ? -1.212 20.247 -23.648 1.00 68.69 197 ASN A N 1
ATOM 1629 C CA . ASN A 1 197 ? -0.843 21.405 -24.450 1.00 68.69 197 ASN A CA 1
ATOM 1630 C C . ASN A 1 197 ? 0.039 20.895 -25.585 1.00 68.69 197 ASN A C 1
ATOM 1632 O O . ASN A 1 197 ? 1.104 20.369 -25.292 1.00 68.69 197 ASN A O 1
ATOM 1636 N N . ALA A 1 198 ? -0.338 21.100 -26.850 1.00 74.38 198 ALA A N 1
ATOM 1637 C CA . ALA A 1 198 ? 0.410 20.647 -28.036 1.00 74.38 198 ALA A CA 1
ATOM 1638 C C . ALA A 1 198 ? 1.850 21.214 -28.171 1.00 74.38 198 ALA A C 1
ATOM 1640 O O . ALA A 1 198 ? 2.499 21.060 -29.203 1.00 74.38 198 ALA A O 1
ATOM 1641 N N . ASN A 1 199 ? 2.367 21.859 -27.126 1.00 78.62 199 ASN A N 1
ATOM 1642 C CA . ASN A 1 199 ? 3.739 22.301 -27.007 1.00 78.62 199 ASN A CA 1
ATOM 1643 C C . ASN A 1 199 ? 4.611 21.144 -26.512 1.00 78.62 199 ASN A C 1
ATOM 1645 O O . ASN A 1 199 ? 4.407 20.594 -25.429 1.00 78.62 199 ASN A O 1
ATOM 1649 N N . SER A 1 200 ? 5.626 20.806 -27.301 1.00 82.75 200 SER A N 1
ATOM 1650 C CA . SER A 1 200 ? 6.704 19.929 -26.861 1.00 82.75 200 SER A CA 1
ATOM 1651 C C . SER A 1 200 ? 7.723 20.709 -26.037 1.00 82.75 200 SER A C 1
ATOM 1653 O O . SER A 1 200 ? 8.178 21.762 -26.490 1.00 82.75 200 SER A O 1
ATOM 1655 N N . SER A 1 201 ? 8.143 20.171 -24.897 1.00 87.50 201 SER A N 1
ATOM 1656 C CA . SER A 1 201 ? 9.297 20.676 -24.151 1.00 87.50 201 SER A CA 1
ATOM 1657 C C . SER A 1 201 ? 10.485 19.727 -24.306 1.00 87.50 201 SER A C 1
ATOM 1659 O O . SER A 1 201 ? 10.333 18.509 -24.424 1.00 87.50 201 SER A O 1
ATOM 1661 N N . MET A 1 202 ? 11.689 20.297 -24.341 1.00 89.38 202 MET A N 1
ATOM 1662 C CA . MET A 1 202 ? 12.922 19.518 -24.260 1.00 89.38 202 MET A CA 1
ATOM 1663 C C . MET A 1 202 ? 13.222 19.263 -22.787 1.00 89.38 202 MET A C 1
ATOM 1665 O O . MET A 1 202 ? 13.525 20.188 -22.037 1.00 89.38 202 MET A O 1
ATOM 1669 N N . VAL A 1 203 ? 13.130 18.006 -22.380 1.00 93.44 203 VAL A N 1
ATOM 1670 C CA . VAL A 1 203 ? 13.434 17.539 -21.025 1.00 93.44 203 VAL A CA 1
ATOM 1671 C C . VAL A 1 203 ? 14.683 16.666 -21.060 1.00 93.44 203 VAL A C 1
ATOM 1673 O O . VAL A 1 203 ? 15.134 16.249 -22.127 1.00 93.44 203 VAL A O 1
ATOM 1676 N N . LYS A 1 204 ? 15.270 16.375 -19.899 1.00 94.81 204 LYS A N 1
ATOM 1677 C CA . LYS A 1 204 ? 16.434 15.486 -19.828 1.00 94.81 204 LYS A CA 1
ATOM 1678 C C . LYS A 1 204 ? 16.041 14.154 -19.204 1.00 94.81 204 LYS A C 1
ATOM 1680 O O . LYS A 1 204 ? 15.582 14.117 -18.064 1.00 94.81 204 LYS A O 1
ATOM 1685 N N . LYS A 1 205 ? 16.236 13.059 -19.941 1.00 95.62 205 LYS A N 1
ATOM 1686 C CA . LYS A 1 205 ? 16.043 11.699 -19.433 1.00 95.62 205 LYS A CA 1
ATOM 1687 C C . LYS A 1 205 ? 17.370 11.192 -18.876 1.00 95.62 205 LYS A C 1
ATOM 1689 O O . LYS A 1 205 ? 18.382 11.214 -19.577 1.00 95.62 205 LYS A O 1
ATOM 1694 N N . VAL A 1 206 ? 17.379 10.754 -17.621 1.00 97.31 206 VAL A N 1
ATOM 1695 C CA . VAL A 1 206 ? 18.597 10.322 -16.919 1.00 97.31 206 VAL A CA 1
ATOM 1696 C C . VAL A 1 206 ? 18.383 8.947 -16.306 1.00 97.31 206 VAL A C 1
ATOM 1698 O O . VAL A 1 206 ? 17.398 8.722 -15.604 1.00 97.31 206 VAL A O 1
ATOM 1701 N N . GLY A 1 207 ? 19.313 8.030 -16.564 1.00 96.88 207 GLY A N 1
ATOM 1702 C CA . GLY A 1 207 ? 19.351 6.717 -15.933 1.00 96.88 207 GLY A CA 1
ATOM 1703 C C . GLY A 1 207 ? 20.305 6.698 -14.748 1.00 96.88 207 GLY A C 1
ATOM 1704 O O . GLY A 1 207 ? 21.468 7.085 -14.878 1.00 96.88 207 GLY A O 1
ATOM 1705 N N . PHE A 1 208 ? 19.834 6.191 -13.616 1.00 97.62 208 PHE A N 1
ATOM 1706 C CA . PHE A 1 208 ? 20.605 6.007 -12.394 1.00 97.62 208 PHE A CA 1
ATOM 1707 C C . PHE A 1 208 ? 20.722 4.524 -12.046 1.00 97.62 208 PHE A C 1
ATOM 1709 O O . PHE A 1 208 ? 19.764 3.763 -12.173 1.00 97.62 208 PHE A O 1
ATOM 1716 N N . LYS A 1 209 ? 21.891 4.119 -11.555 1.00 96.50 209 LYS A N 1
ATOM 1717 C CA . LYS A 1 209 ? 22.111 2.835 -10.888 1.00 96.50 209 LYS A CA 1
ATOM 1718 C C . LYS A 1 209 ? 22.004 3.049 -9.384 1.00 96.50 209 LYS A C 1
ATOM 1720 O O . LYS A 1 209 ? 22.588 4.000 -8.862 1.00 96.50 209 LYS A O 1
ATOM 1725 N N . PHE A 1 210 ? 21.301 2.168 -8.683 1.00 96.38 210 PHE A N 1
ATOM 1726 C CA . PHE A 1 210 ? 21.337 2.187 -7.226 1.00 96.38 210 PHE A CA 1
ATOM 1727 C C . PHE A 1 210 ? 22.720 1.751 -6.738 1.00 96.38 210 PHE A C 1
ATOM 1729 O O . PHE A 1 210 ? 23.323 0.829 -7.291 1.00 96.38 210 PHE A O 1
ATOM 1736 N N . VAL A 1 211 ? 23.233 2.421 -5.705 1.00 95.06 211 VAL A N 1
ATOM 1737 C CA . VAL A 1 211 ? 24.478 2.003 -5.041 1.00 95.06 211 VAL A CA 1
ATOM 1738 C C . VAL A 1 211 ? 24.307 0.607 -4.444 1.00 95.06 211 VAL A C 1
ATOM 1740 O O . VAL A 1 211 ? 25.187 -0.235 -4.600 1.00 95.06 211 VAL A O 1
ATOM 1743 N N . GLU A 1 212 ? 23.142 0.356 -3.848 1.00 91.88 212 GLU A N 1
ATOM 1744 C CA . GLU A 1 212 ? 22.712 -0.948 -3.353 1.00 91.88 212 GLU A CA 1
ATOM 1745 C C . GLU A 1 212 ? 21.384 -1.328 -4.013 1.00 91.88 212 GLU A C 1
ATOM 1747 O O . GLU A 1 212 ? 20.482 -0.487 -4.065 1.00 91.88 212 GLU A O 1
ATOM 1752 N N . PRO A 1 213 ? 21.224 -2.564 -4.518 1.00 91.69 213 PRO A N 1
ATOM 1753 C CA . PRO A 1 213 ? 19.977 -2.969 -5.142 1.00 91.69 213 PRO A CA 1
ATOM 1754 C C . PRO A 1 213 ? 18.779 -2.842 -4.197 1.00 91.69 213 PRO A C 1
ATOM 1756 O O . PRO A 1 213 ? 18.850 -3.211 -3.022 1.00 91.69 213 PRO A O 1
ATOM 1759 N N . LEU A 1 214 ? 17.641 -2.388 -4.722 1.00 89.69 214 LEU A N 1
ATOM 1760 C CA . LEU A 1 214 ? 16.405 -2.356 -3.951 1.00 89.69 214 LEU A CA 1
ATOM 1761 C C . LEU A 1 214 ? 15.957 -3.784 -3.586 1.00 89.69 214 LEU A C 1
ATOM 1763 O O . LEU A 1 214 ? 16.025 -4.697 -4.424 1.00 89.69 214 LEU A O 1
ATOM 1767 N N . PRO A 1 215 ? 15.417 -3.996 -2.370 1.00 87.56 215 PRO A N 1
ATOM 1768 C CA . PRO A 1 215 ? 14.842 -5.280 -1.999 1.00 87.56 215 PRO A CA 1
ATOM 1769 C C . PRO A 1 215 ? 13.727 -5.689 -2.969 1.00 87.56 215 PRO A C 1
ATOM 1771 O O . PRO A 1 215 ? 12.796 -4.916 -3.201 1.00 87.56 215 PRO A O 1
ATOM 1774 N N . VAL A 1 216 ? 13.765 -6.934 -3.467 1.00 82.44 216 VAL A N 1
ATOM 1775 C CA . VAL A 1 216 ? 12.766 -7.488 -4.413 1.00 82.44 216 VAL A CA 1
ATOM 1776 C C . VAL A 1 216 ? 11.336 -7.196 -3.951 1.00 82.44 216 VAL A C 1
ATOM 1778 O O . VAL A 1 216 ? 10.491 -6.771 -4.737 1.00 82.44 216 VAL A O 1
ATOM 1781 N N . LYS A 1 217 ? 11.066 -7.398 -2.652 1.00 77.00 217 LYS A N 1
ATOM 1782 C CA . LYS A 1 217 ? 9.743 -7.184 -2.049 1.00 77.00 217 LYS A CA 1
ATOM 1783 C C . LYS A 1 217 ? 9.285 -5.732 -2.146 1.00 77.00 217 LYS A C 1
ATOM 1785 O O . LYS A 1 217 ? 8.118 -5.503 -2.426 1.00 77.00 217 LYS A O 1
ATOM 1790 N N . LEU A 1 218 ? 10.184 -4.768 -1.943 1.00 80.12 218 LEU A N 1
ATOM 1791 C CA . LEU A 1 218 ? 9.848 -3.350 -2.042 1.00 80.12 218 LEU A CA 1
ATOM 1792 C C . LEU A 1 218 ? 9.483 -2.983 -3.482 1.00 80.12 218 LEU A C 1
ATOM 1794 O O . LEU A 1 218 ? 8.435 -2.393 -3.704 1.00 80.12 218 LEU A O 1
ATOM 1798 N N . MET A 1 219 ? 10.306 -3.395 -4.451 1.00 85.12 219 MET A N 1
ATOM 1799 C CA . MET A 1 219 ? 10.042 -3.149 -5.871 1.00 85.12 219 MET A CA 1
ATOM 1800 C C . MET A 1 219 ? 8.727 -3.801 -6.310 1.00 85.12 219 MET A C 1
ATOM 1802 O O . MET A 1 219 ? 7.893 -3.156 -6.933 1.00 85.12 219 MET A O 1
ATOM 1806 N N . THR A 1 220 ? 8.509 -5.060 -5.924 1.00 78.00 220 THR A N 1
ATOM 1807 C CA . THR A 1 220 ? 7.271 -5.789 -6.234 1.00 78.00 220 THR A CA 1
ATOM 1808 C C . THR A 1 220 ? 6.056 -5.098 -5.618 1.00 78.00 220 THR A C 1
ATOM 1810 O O . THR A 1 220 ? 5.023 -4.993 -6.266 1.00 78.00 220 THR A O 1
ATOM 1813 N N . ASN A 1 221 ? 6.168 -4.603 -4.384 1.00 72.50 221 ASN A N 1
ATOM 1814 C CA . ASN A 1 221 ? 5.087 -3.879 -3.723 1.00 72.50 221 ASN A CA 1
ATOM 1815 C C . ASN A 1 221 ? 4.855 -2.490 -4.312 1.00 72.50 221 ASN A C 1
ATOM 1817 O O . ASN A 1 221 ? 3.733 -2.015 -4.299 1.00 72.50 221 ASN A O 1
ATOM 1821 N N . PHE A 1 222 ? 5.882 -1.821 -4.817 1.00 79.62 222 PHE A N 1
ATOM 1822 C CA . PHE A 1 222 ? 5.684 -0.561 -5.515 1.00 79.62 222 PHE A CA 1
ATOM 1823 C C . PHE A 1 222 ? 4.970 -0.792 -6.851 1.00 79.62 222 PHE A C 1
ATOM 1825 O O . PHE A 1 222 ? 3.917 -0.211 -7.083 1.00 79.62 222 PHE A O 1
ATOM 1832 N N . ILE A 1 223 ? 5.469 -1.719 -7.676 1.00 79.19 223 ILE A N 1
ATOM 1833 C CA . ILE A 1 223 ? 4.871 -2.044 -8.980 1.00 79.19 223 ILE A CA 1
ATOM 1834 C C . ILE A 1 223 ? 3.413 -2.474 -8.811 1.00 79.19 223 ILE A C 1
ATOM 1836 O O . ILE A 1 223 ? 2.525 -1.902 -9.430 1.00 79.19 223 ILE A O 1
ATOM 1840 N N . LYS A 1 224 ? 3.139 -3.407 -7.893 1.00 70.31 224 LYS A N 1
ATOM 1841 C CA . LYS A 1 224 ? 1.769 -3.855 -7.621 1.00 70.31 224 LYS A CA 1
ATOM 1842 C C . LYS A 1 224 ? 0.847 -2.718 -7.157 1.00 70.31 224 LYS A C 1
ATOM 1844 O O . LYS A 1 224 ? -0.361 -2.815 -7.357 1.00 70.31 224 LYS A O 1
ATOM 1849 N N . TYR A 1 225 ? 1.388 -1.689 -6.497 1.00 66.44 225 TYR A N 1
ATOM 1850 C CA . TYR A 1 225 ? 0.641 -0.534 -5.987 1.00 66.44 225 TYR A CA 1
ATOM 1851 C C . TYR A 1 225 ? 0.268 0.381 -7.137 1.00 66.44 225 TYR A C 1
ATOM 1853 O O . TYR A 1 225 ? -0.907 0.708 -7.290 1.00 66.44 225 TYR A O 1
ATOM 1861 N N . GLU A 1 226 ? 1.234 0.689 -7.995 1.00 69.94 226 GLU A N 1
ATOM 1862 C CA . GLU A 1 226 ? 1.008 1.508 -9.182 1.00 69.94 226 GLU A CA 1
ATOM 1863 C C . GLU A 1 226 ? 0.095 0.822 -10.210 1.00 69.94 226 GLU A C 1
ATOM 1865 O O . GLU A 1 226 ? -0.753 1.481 -10.808 1.00 69.94 226 GLU A O 1
ATOM 1870 N N . GLU A 1 227 ? 0.188 -0.502 -10.360 1.00 66.62 227 GLU A N 1
ATOM 1871 C CA . GLU A 1 227 ? -0.684 -1.297 -11.239 1.00 66.62 227 GLU A CA 1
ATOM 1872 C C . GLU A 1 227 ? -2.085 -1.552 -10.658 1.00 66.62 227 GLU A C 1
ATOM 1874 O O . GLU A 1 227 ? -2.851 -2.333 -11.224 1.00 66.62 227 GLU A O 1
ATOM 1879 N N . ALA A 1 228 ? -2.414 -0.976 -9.496 1.00 57.03 228 ALA A N 1
ATOM 1880 C CA . ALA A 1 228 ? -3.642 -1.262 -8.750 1.00 57.03 228 ALA A CA 1
ATOM 1881 C C . ALA A 1 228 ? -3.880 -2.769 -8.475 1.00 57.03 228 ALA A C 1
ATOM 1883 O O . ALA A 1 228 ? -4.968 -3.184 -8.078 1.00 57.03 228 ALA A O 1
ATOM 1884 N N . GLN A 1 229 ? -2.849 -3.616 -8.590 1.00 51.16 229 GLN A N 1
ATOM 1885 C CA . GLN A 1 229 ? -2.929 -5.057 -8.318 1.00 51.16 229 GLN A CA 1
ATOM 1886 C C . GLN A 1 229 ? -3.167 -5.368 -6.829 1.00 51.16 229 GLN A C 1
ATOM 1888 O O . GLN A 1 229 ? -3.511 -6.501 -6.476 1.00 51.16 229 GLN A O 1
ATOM 1893 N N . PHE A 1 230 ? -3.040 -4.373 -5.942 1.00 45.34 230 PHE A N 1
ATOM 1894 C CA . PHE A 1 230 ? -3.465 -4.477 -4.542 1.00 45.34 230 PHE A CA 1
ATOM 1895 C C . PHE A 1 230 ? -4.971 -4.407 -4.316 1.00 45.34 230 PHE A C 1
ATOM 1897 O O . PHE A 1 230 ? -5.380 -4.665 -3.184 1.00 45.34 230 PHE A O 1
ATOM 1904 N N . GLU A 1 231 ? -5.812 -4.190 -5.336 1.00 42.66 231 GLU A N 1
ATOM 1905 C CA . GLU A 1 231 ? -7.272 -4.308 -5.167 1.00 42.66 231 GLU A CA 1
ATOM 1906 C C . GLU A 1 231 ? -7.695 -5.641 -4.517 1.00 42.66 231 GLU A C 1
ATOM 1908 O O . GLU A 1 231 ? -8.760 -5.726 -3.904 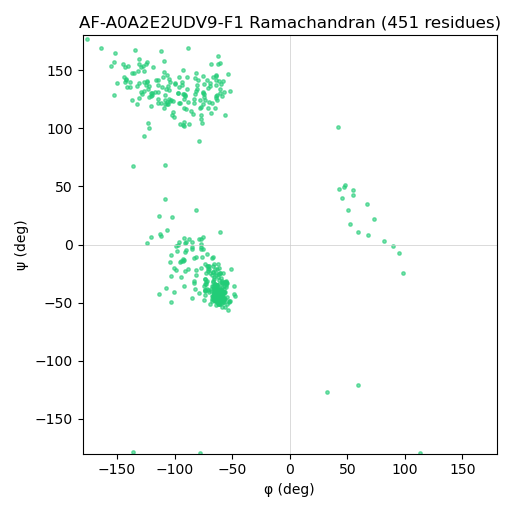1.00 42.66 231 GLU A O 1
ATOM 1913 N N . ASN A 1 232 ? -6.835 -6.668 -4.580 1.00 41.97 232 ASN A N 1
ATOM 1914 C CA . ASN A 1 232 ? -7.102 -7.997 -4.044 1.00 41.97 232 ASN A CA 1
ATOM 1915 C C . ASN A 1 232 ? -6.126 -8.512 -2.957 1.00 41.97 232 ASN A C 1
ATOM 1917 O O . ASN A 1 232 ? -6.266 -9.673 -2.564 1.00 41.97 232 ASN A O 1
ATOM 1921 N N . GLN A 1 233 ? -5.162 -7.734 -2.427 1.00 41.00 233 GLN A N 1
ATOM 1922 C CA . GLN A 1 233 ? -4.223 -8.242 -1.396 1.00 41.00 233 GLN A CA 1
ATOM 1923 C C . GLN A 1 233 ? -3.959 -7.276 -0.218 1.00 41.00 233 GLN A C 1
ATOM 1925 O O . GLN A 1 233 ? -3.523 -6.151 -0.393 1.00 41.00 233 GLN A O 1
ATOM 1930 N N . ILE A 1 234 ? -4.208 -7.791 0.997 1.00 40.31 234 ILE A N 1
ATOM 1931 C CA . ILE A 1 234 ? -3.700 -7.404 2.335 1.00 40.31 234 ILE A CA 1
ATOM 1932 C C . ILE A 1 234 ? -3.611 -5.901 2.669 1.00 40.31 234 ILE A C 1
ATOM 1934 O O . ILE A 1 234 ? -2.641 -5.235 2.343 1.00 40.31 234 ILE A O 1
ATOM 1938 N N . GLY A 1 235 ? -4.599 -5.407 3.435 1.00 47.97 235 GLY A N 1
ATOM 1939 C CA . GLY A 1 235 ? -4.716 -4.011 3.890 1.00 47.97 235 GLY A CA 1
ATOM 1940 C C . GLY A 1 235 ? -5.662 -3.163 3.035 1.00 47.97 235 GLY A C 1
ATOM 1941 O O . GLY A 1 235 ? -6.284 -2.240 3.540 1.00 47.97 235 GLY A O 1
ATOM 1942 N N . PHE A 1 236 ? -5.868 -3.553 1.775 1.00 52.41 236 PHE A N 1
ATOM 1943 C CA . PHE A 1 236 ? -6.723 -2.853 0.812 1.00 52.41 236 PHE A CA 1
ATOM 1944 C C . PHE A 1 236 ? -8.025 -3.622 0.518 1.00 52.41 236 PHE A C 1
ATOM 1946 O O . PHE A 1 236 ? -8.489 -3.713 -0.612 1.00 52.41 236 PHE A O 1
ATOM 1953 N N . LEU A 1 237 ? -8.641 -4.248 1.527 1.00 53.56 237 LEU A N 1
ATOM 1954 C CA . LEU A 1 237 ? -9.930 -4.926 1.313 1.00 53.56 237 LEU A CA 1
ATOM 1955 C C . LEU A 1 237 ? -11.111 -3.958 1.219 1.00 53.56 237 LEU A C 1
ATOM 1957 O O . LEU A 1 237 ? -12.197 -4.381 0.822 1.00 53.56 237 LEU A O 1
ATOM 1961 N N . GLY A 1 238 ? -10.902 -2.680 1.544 1.00 52.62 238 GLY A N 1
ATOM 1962 C CA . GLY A 1 238 ? -11.990 -1.748 1.785 1.00 52.62 238 GLY A CA 1
ATOM 1963 C C . GLY A 1 238 ? -12.957 -1.566 0.617 1.00 52.62 238 GLY A C 1
ATOM 1964 O O . GLY A 1 238 ? -14.169 -1.525 0.810 1.00 52.62 238 GLY A O 1
ATOM 1965 N N . ASN A 1 239 ? -12.453 -1.587 -0.616 1.00 54.44 239 ASN A N 1
ATOM 1966 C CA . ASN A 1 239 ? -13.293 -1.288 -1.776 1.00 54.44 239 ASN A CA 1
ATOM 1967 C C . ASN A 1 239 ? -13.734 -2.509 -2.583 1.00 54.44 239 ASN A C 1
ATOM 1969 O O . ASN A 1 239 ? -14.643 -2.386 -3.414 1.00 54.44 239 ASN A O 1
ATOM 1973 N N . SER A 1 240 ? -13.198 -3.708 -2.321 1.00 71.44 240 SER A N 1
ATOM 1974 C CA . SER A 1 240 ? -13.641 -4.883 -3.077 1.00 71.44 240 SER A CA 1
ATOM 1975 C C . SER A 1 240 ? -15.129 -5.154 -2.801 1.00 71.44 240 SER A C 1
ATOM 1977 O O . SER A 1 240 ? -15.580 -5.232 -1.653 1.00 71.44 240 SER A O 1
ATOM 1979 N N . ALA A 1 241 ? -15.931 -5.302 -3.860 1.00 76.25 241 ALA A N 1
ATOM 1980 C CA . ALA A 1 241 ? -17.371 -5.549 -3.728 1.00 76.25 241 ALA A CA 1
ATOM 1981 C C . ALA A 1 241 ? -17.659 -6.825 -2.914 1.00 76.25 241 ALA A C 1
ATOM 1983 O O . ALA A 1 241 ? -18.625 -6.891 -2.150 1.00 76.25 241 ALA A O 1
ATOM 1984 N N . ARG A 1 242 ? -16.782 -7.834 -3.030 1.00 78.06 242 ARG A N 1
ATOM 1985 C CA . ARG A 1 242 ? -16.865 -9.084 -2.266 1.00 78.06 242 ARG A CA 1
ATOM 1986 C C . ARG A 1 242 ? -16.662 -8.857 -0.767 1.00 78.06 242 ARG A C 1
ATOM 1988 O O . ARG A 1 242 ? -17.418 -9.428 0.020 1.00 78.06 242 ARG A O 1
ATOM 1995 N N . PHE A 1 243 ? -15.677 -8.048 -0.372 1.00 78.88 243 PHE A N 1
ATOM 1996 C CA . PHE A 1 243 ? -15.443 -7.727 1.035 1.00 78.88 243 PHE A CA 1
ATOM 1997 C C . PHE A 1 243 ? -16.584 -6.896 1.612 1.00 78.88 243 PHE A C 1
ATOM 1999 O O . PHE A 1 243 ? -17.159 -7.312 2.613 1.00 78.88 243 PHE A O 1
ATOM 2006 N N . ARG A 1 244 ? -17.010 -5.825 0.929 1.00 81.75 244 ARG A N 1
ATOM 2007 C CA . ARG A 1 244 ? -18.163 -5.008 1.354 1.00 81.75 244 ARG A CA 1
ATOM 2008 C C . ARG A 1 244 ? -19.416 -5.858 1.560 1.00 81.75 244 ARG A C 1
ATOM 2010 O O . ARG A 1 244 ? -20.055 -5.790 2.606 1.00 81.75 244 ARG A O 1
ATOM 2017 N N . LYS A 1 245 ? -19.712 -6.772 0.629 1.00 84.81 245 LYS A N 1
ATOM 2018 C CA . LYS A 1 245 ? -20.829 -7.723 0.764 1.00 84.81 245 LYS A CA 1
ATOM 2019 C C . LYS A 1 245 ? -20.670 -8.660 1.968 1.00 84.81 245 LYS A C 1
ATOM 2021 O O . LYS A 1 245 ? -21.666 -8.997 2.608 1.00 84.81 245 LYS A O 1
ATOM 2026 N N . ARG A 1 246 ? -19.448 -9.105 2.281 1.00 83.75 246 ARG A N 1
ATOM 2027 C CA . ARG A 1 246 ? -19.159 -9.914 3.478 1.00 83.75 246 ARG A CA 1
ATOM 2028 C C . ARG A 1 246 ? -19.363 -9.097 4.757 1.00 83.75 246 ARG A C 1
ATOM 2030 O O . ARG A 1 246 ? -20.051 -9.581 5.648 1.00 83.75 246 ARG A O 1
ATOM 2037 N N . MET A 1 247 ? -18.842 -7.874 4.813 1.00 85.94 247 MET A N 1
ATOM 2038 C CA . MET A 1 247 ? -18.984 -6.970 5.958 1.00 85.94 247 MET A CA 1
ATOM 2039 C C . MET A 1 247 ? -20.449 -6.629 6.221 1.00 85.94 247 MET A C 1
ATOM 2041 O O . MET A 1 247 ? -20.922 -6.783 7.339 1.00 85.94 247 MET A O 1
ATOM 2045 N N . GLN A 1 248 ? -21.220 -6.307 5.180 1.00 88.88 248 GLN A N 1
ATOM 2046 C CA . GLN A 1 248 ? -22.661 -6.069 5.299 1.00 88.88 248 GLN A CA 1
ATOM 2047 C C . GLN A 1 248 ? -23.432 -7.293 5.814 1.00 88.88 248 GLN A C 1
ATOM 2049 O O . GLN A 1 248 ? -24.393 -7.146 6.569 1.00 88.88 248 GLN A O 1
ATOM 2054 N N . ARG A 1 249 ? -23.049 -8.509 5.402 1.00 89.75 249 ARG A N 1
ATOM 2055 C CA . ARG A 1 249 ? -23.659 -9.748 5.915 1.00 89.75 249 ARG A CA 1
ATOM 2056 C C . ARG A 1 249 ? -23.340 -9.955 7.392 1.00 89.75 249 ARG A C 1
ATOM 2058 O O . ARG A 1 249 ? -24.252 -10.277 8.152 1.00 89.75 249 ARG A O 1
ATOM 2065 N N . GLU A 1 250 ? -22.087 -9.747 7.791 1.00 87.81 250 GLU A N 1
ATOM 2066 C CA . GLU A 1 250 ? -21.672 -9.862 9.193 1.00 87.81 250 GLU A CA 1
ATOM 2067 C C . GLU A 1 250 ? -22.385 -8.813 10.051 1.00 87.81 250 GLU A C 1
ATOM 2069 O O . GLU A 1 250 ? -23.011 -9.153 11.051 1.00 87.81 250 GLU A O 1
ATOM 2074 N N . TYR A 1 251 ? -22.419 -7.563 9.586 1.00 92.50 251 TYR A N 1
ATOM 2075 C CA . TYR A 1 251 ? -23.153 -6.467 10.208 1.00 92.50 251 TYR A CA 1
ATOM 2076 C C . TYR A 1 251 ? -24.636 -6.803 10.420 1.00 92.50 251 TYR A C 1
ATOM 2078 O O . TYR A 1 251 ? -25.144 -6.700 11.534 1.00 92.50 251 TYR A O 1
ATOM 2086 N N . LYS A 1 252 ? -25.340 -7.274 9.379 1.00 92.88 252 LYS A N 1
ATOM 2087 C CA . LYS A 1 252 ? -26.753 -7.686 9.490 1.00 92.88 252 LYS A CA 1
ATOM 2088 C C . LYS A 1 252 ? -26.944 -8.836 10.480 1.00 92.88 252 LYS A C 1
ATOM 2090 O O . LYS A 1 252 ? -27.918 -8.835 11.232 1.00 92.88 252 LYS A O 1
ATOM 2095 N N . THR A 1 253 ? -26.019 -9.794 10.494 1.00 89.31 253 THR A N 1
ATOM 2096 C CA . THR A 1 253 ? -26.046 -10.935 11.420 1.00 89.31 253 THR A CA 1
ATOM 2097 C C . THR A 1 253 ? -25.884 -10.469 12.866 1.00 89.31 253 THR A C 1
ATOM 2099 O O . THR A 1 253 ? -26.677 -10.863 13.722 1.00 89.31 253 THR A O 1
ATOM 2102 N N . LEU A 1 254 ? -24.923 -9.579 13.131 1.00 87.56 254 LEU A N 1
ATOM 2103 C CA . LEU A 1 254 ? -24.699 -8.987 14.450 1.00 87.56 254 LEU A CA 1
ATOM 2104 C C . LEU A 1 254 ? -25.906 -8.173 14.909 1.00 87.56 254 LEU A C 1
ATOM 2106 O O . LEU A 1 254 ? -26.442 -8.437 15.981 1.00 87.56 254 LEU A O 1
ATOM 2110 N N . MET A 1 255 ? -26.411 -7.274 14.064 1.00 91.31 255 MET A N 1
ATOM 2111 C CA . MET A 1 255 ? -27.605 -6.480 14.367 1.00 91.31 255 MET A CA 1
ATOM 2112 C C . MET A 1 255 ? -28.818 -7.358 14.695 1.00 91.31 255 MET A C 1
ATOM 2114 O O . MET A 1 255 ? -29.562 -7.058 15.627 1.00 91.31 255 MET A O 1
ATOM 2118 N N . SER A 1 256 ? -29.018 -8.460 13.963 1.00 89.75 256 SER A N 1
ATOM 2119 C CA . SER A 1 256 ? -30.095 -9.409 14.257 1.00 89.75 256 SER A CA 1
ATOM 2120 C C . SER A 1 256 ? -29.933 -10.027 15.645 1.00 89.75 256 SER A C 1
ATOM 2122 O O . SER A 1 256 ? -30.903 -10.075 16.396 1.00 89.75 256 SER A O 1
ATOM 2124 N N . ARG A 1 257 ? -28.727 -10.468 16.022 1.00 84.31 257 ARG A N 1
ATOM 2125 C CA . ARG A 1 257 ? -28.466 -11.066 17.346 1.00 84.31 257 ARG A CA 1
ATOM 2126 C C . ARG A 1 257 ? -28.665 -10.068 18.484 1.00 84.31 257 ARG A C 1
ATOM 2128 O O . ARG A 1 257 ? -29.364 -10.374 19.447 1.00 84.31 257 ARG A O 1
ATOM 2135 N N . LEU A 1 258 ? -28.133 -8.857 18.333 1.00 82.44 258 LEU A N 1
ATOM 2136 C CA . LEU A 1 258 ? -28.207 -7.797 19.345 1.00 82.44 258 LEU A CA 1
ATOM 2137 C C . LEU A 1 258 ? -29.653 -7.361 19.643 1.00 82.44 258 LEU A C 1
ATOM 2139 O O . LEU A 1 258 ? -29.950 -6.943 20.762 1.00 82.44 258 LEU A O 1
ATOM 2143 N N . ASN A 1 259 ? -30.567 -7.499 18.675 1.00 81.19 259 ASN A N 1
ATOM 2144 C CA . ASN A 1 259 ? -31.994 -7.230 18.875 1.00 81.19 259 ASN A CA 1
ATOM 2145 C C . ASN A 1 259 ? -32.701 -8.277 19.758 1.00 81.19 259 ASN A C 1
ATOM 2147 O O . ASN A 1 259 ? -33.745 -7.964 20.325 1.00 81.19 259 ASN A O 1
ATOM 2151 N N . HIS A 1 260 ? -32.166 -9.498 19.881 1.00 79.00 260 HIS A N 1
ATOM 2152 C CA . HIS A 1 260 ? -32.787 -10.575 20.666 1.00 79.00 260 HIS A CA 1
ATOM 2153 C C . HIS A 1 260 ? -32.313 -10.614 22.125 1.00 79.00 260 HIS A C 1
ATOM 2155 O O . HIS A 1 260 ? -33.022 -11.146 22.978 1.00 79.00 260 HIS A O 1
ATOM 2161 N N . GLN A 1 261 ? -31.138 -10.056 22.427 1.00 72.25 261 GLN A N 1
ATOM 2162 C CA . GLN A 1 261 ? -30.617 -9.986 23.793 1.00 72.25 261 GLN A CA 1
ATOM 2163 C C . GLN A 1 261 ? -31.375 -8.915 24.584 1.00 72.25 261 GLN A C 1
ATOM 2165 O O . GLN A 1 261 ? -31.565 -7.796 24.097 1.00 72.25 261 GLN A O 1
ATOM 2170 N N . LYS A 1 262 ? -31.863 -9.266 25.781 1.00 68.94 262 LYS A N 1
ATOM 2171 C CA . LYS A 1 262 ? -32.768 -8.409 26.568 1.00 68.94 262 LYS A CA 1
ATOM 2172 C C . LYS A 1 262 ? -32.084 -7.796 27.781 1.00 68.94 262 LYS A C 1
ATOM 2174 O O . LYS A 1 262 ? -32.349 -6.635 28.078 1.00 68.94 262 LYS A O 1
ATOM 2179 N N . THR A 1 263 ? -31.202 -8.535 28.450 1.00 81.00 263 THR A N 1
ATOM 2180 C CA . THR A 1 263 ? -30.536 -8.070 29.673 1.00 81.00 263 THR A CA 1
ATOM 2181 C C . THR A 1 263 ? -29.060 -7.770 29.434 1.00 81.00 263 THR A C 1
ATOM 2183 O O . THR A 1 263 ? -28.456 -8.280 28.494 1.00 81.00 263 THR A O 1
ATOM 2186 N N . PHE A 1 264 ? -28.467 -6.934 30.291 1.00 79.94 264 PHE A N 1
ATOM 2187 C CA . PHE A 1 264 ? -27.053 -6.554 30.216 1.00 79.94 264 PHE A CA 1
ATOM 2188 C C . PHE A 1 264 ? -26.110 -7.769 30.260 1.00 79.94 264 PHE A C 1
ATOM 2190 O O . PHE A 1 264 ? -25.164 -7.842 29.482 1.00 79.94 264 PHE A O 1
ATOM 2197 N N . PHE A 1 265 ? -26.396 -8.759 31.111 1.00 82.31 265 PHE A N 1
ATOM 2198 C CA . PHE A 1 265 ? -25.539 -9.935 31.290 1.00 82.31 265 PHE A CA 1
ATOM 2199 C C . PHE A 1 265 ? -25.651 -10.970 30.162 1.00 82.31 265 PHE A C 1
ATOM 2201 O O . PHE A 1 265 ? -24.705 -11.731 29.943 1.00 82.31 265 PHE A O 1
ATOM 2208 N N . ASP A 1 266 ? -26.742 -10.959 29.387 1.00 76.69 266 ASP A N 1
ATOM 2209 C CA . ASP A 1 266 ? -26.889 -11.836 28.215 1.00 76.69 266 ASP A CA 1
ATOM 2210 C C . ASP A 1 266 ? -25.774 -11.599 27.183 1.00 76.69 266 ASP A C 1
ATOM 2212 O O . ASP A 1 266 ? -25.315 -12.546 26.544 1.00 76.69 266 ASP A O 1
ATOM 2216 N N . TYR A 1 267 ? -25.285 -10.357 27.074 1.00 73.75 267 TYR A N 1
ATOM 2217 C CA . TYR A 1 267 ? -24.209 -9.963 26.158 1.00 73.75 267 TYR A CA 1
ATOM 2218 C C . TYR A 1 267 ? -22.851 -10.599 26.505 1.00 73.75 267 TYR A C 1
ATOM 2220 O O . TYR A 1 267 ? -21.998 -10.747 25.631 1.00 73.75 267 TYR A O 1
ATOM 2228 N N . PHE A 1 268 ? -22.642 -11.001 27.763 1.00 78.44 268 PHE A N 1
ATOM 2229 C CA . PHE A 1 268 ? -21.349 -11.492 28.251 1.00 78.44 268 PHE A CA 1
ATOM 2230 C C . PHE A 1 268 ? -21.261 -13.022 28.332 1.00 78.44 268 PHE A C 1
ATOM 2232 O O . PHE A 1 268 ? -20.155 -13.567 28.310 1.00 78.44 268 PHE A O 1
ATOM 2239 N N . ARG A 1 269 ? -22.397 -13.741 28.364 1.00 78.44 269 ARG A N 1
ATOM 2240 C CA . ARG A 1 269 ? -22.412 -15.218 28.435 1.00 78.44 269 ARG A CA 1
ATOM 2241 C C . ARG A 1 269 ? -21.685 -15.878 27.264 1.00 78.44 269 ARG A C 1
ATOM 2243 O O . ARG A 1 269 ? -20.982 -16.862 27.472 1.00 78.44 269 ARG A O 1
ATOM 2250 N N . GLU A 1 270 ? -21.830 -15.342 26.053 1.00 71.25 270 GLU A N 1
ATOM 2251 C CA . GLU A 1 270 ? -21.153 -15.880 24.863 1.00 71.25 270 GLU A CA 1
ATOM 2252 C C . GLU A 1 270 ? -19.646 -15.581 24.864 1.00 71.25 270 GLU A C 1
ATOM 2254 O O . GLU A 1 270 ? -18.849 -16.397 24.399 1.00 71.25 270 GLU A O 1
ATOM 2259 N N . ALA A 1 271 ? -19.232 -14.443 25.428 1.00 69.50 271 ALA A N 1
ATOM 2260 C CA . ALA A 1 271 ? -17.832 -14.028 25.441 1.00 69.50 271 ALA A CA 1
ATOM 2261 C C . ALA A 1 271 ? -16.950 -14.916 26.344 1.00 69.50 271 ALA A C 1
ATOM 2263 O O . ALA A 1 271 ? -15.748 -15.045 26.095 1.00 69.50 271 ALA A O 1
ATOM 2264 N N . ALA A 1 272 ? -17.550 -15.580 27.341 1.00 67.31 272 ALA A N 1
ATOM 2265 C CA . ALA A 1 272 ? -16.875 -16.420 28.333 1.00 67.31 272 ALA A CA 1
ATOM 2266 C C . ALA A 1 272 ? -16.444 -17.822 27.836 1.00 67.31 272 ALA A C 1
ATOM 2268 O O . ALA A 1 272 ? -15.867 -18.594 28.604 1.00 67.31 272 ALA A O 1
ATOM 2269 N N . SER A 1 273 ? -16.694 -18.196 26.572 1.00 69.75 273 SER A N 1
ATOM 2270 C CA . SER A 1 273 ? -16.315 -19.528 26.068 1.00 69.75 273 SER A CA 1
ATOM 2271 C C . SER A 1 273 ? -14.786 -19.743 26.071 1.00 69.75 273 SER A C 1
ATOM 2273 O O . SER A 1 273 ? -14.042 -18.944 25.505 1.00 69.75 273 SER A O 1
ATOM 2275 N N . LYS A 1 274 ? -14.298 -20.838 26.671 1.00 59.53 274 LYS A N 1
ATOM 2276 C CA . LYS A 1 274 ? -12.877 -21.068 27.026 1.00 59.53 274 LYS A CA 1
ATOM 2277 C C . LYS A 1 274 ? -11.946 -21.558 25.894 1.00 59.53 274 LYS A C 1
ATOM 2279 O O . LYS A 1 274 ? -11.000 -22.286 26.175 1.00 59.53 274 LYS A O 1
ATOM 2284 N N . SER A 1 275 ? -12.180 -21.218 24.627 1.00 61.41 275 SER A N 1
ATOM 2285 C CA . SER A 1 275 ? -11.249 -21.624 23.559 1.00 61.41 275 SER A CA 1
ATOM 2286 C C . SER A 1 275 ? -10.047 -20.680 23.458 1.00 61.41 275 SER A C 1
ATOM 2288 O O . SER A 1 275 ? -10.199 -19.465 23.630 1.00 61.41 275 SER A O 1
ATOM 2290 N N . GLU A 1 276 ? -8.866 -21.233 23.153 1.00 65.44 276 GLU A N 1
ATOM 2291 C CA . GLU A 1 276 ? -7.686 -20.451 22.766 1.00 65.44 276 GLU A CA 1
ATOM 2292 C C . GLU A 1 276 ? -8.045 -19.497 21.624 1.00 65.44 276 GLU A C 1
ATOM 2294 O O . GLU A 1 276 ? -8.701 -19.872 20.652 1.00 65.44 276 GLU A O 1
ATOM 2299 N N . VAL A 1 277 ? -7.651 -18.232 21.774 1.00 65.69 277 VAL A N 1
ATOM 2300 C CA . VAL A 1 277 ? -8.137 -17.148 20.915 1.00 65.69 277 VAL A CA 1
ATOM 2301 C C . VAL A 1 277 ? -7.376 -17.091 19.579 1.00 65.69 277 VAL A C 1
ATOM 2303 O O . VAL A 1 277 ? -7.957 -16.691 18.578 1.00 65.69 277 VAL A O 1
ATOM 2306 N N . GLY A 1 278 ? -6.126 -17.571 19.534 1.00 72.56 278 GLY A N 1
ATOM 2307 C CA . GLY A 1 278 ? -5.358 -17.902 18.322 1.00 72.56 278 GLY A CA 1
ATOM 2308 C C . GLY A 1 278 ? -5.632 -17.052 17.070 1.00 72.56 278 GLY A C 1
ATOM 2309 O O . GLY A 1 278 ? -5.553 -15.822 17.090 1.00 72.56 278 GLY A O 1
ATOM 2310 N N . LEU A 1 279 ? -5.933 -17.734 15.959 1.00 66.38 279 LEU A N 1
ATOM 2311 C CA . LEU A 1 279 ? -6.292 -17.120 14.671 1.00 66.38 279 LEU A CA 1
ATOM 2312 C C . LEU A 1 279 ? -7.703 -16.506 14.664 1.00 66.38 279 LEU A C 1
ATOM 2314 O O . LEU A 1 279 ? -8.000 -15.668 13.813 1.00 66.38 279 LEU A O 1
ATOM 2318 N N . ASP A 1 280 ? -8.540 -16.874 15.632 1.00 82.06 280 ASP A N 1
ATOM 2319 C CA . ASP A 1 280 ? -9.918 -16.401 15.773 1.00 82.06 280 ASP A CA 1
ATOM 2320 C C . ASP A 1 280 ? -10.031 -15.098 16.582 1.00 82.06 280 ASP A C 1
ATOM 2322 O O . ASP A 1 280 ? -11.145 -14.616 16.808 1.00 82.06 280 ASP A O 1
ATOM 2326 N N . TYR A 1 281 ? -8.901 -14.492 16.981 1.00 88.06 281 TYR A N 1
ATOM 2327 C CA . TYR A 1 281 ? -8.877 -13.271 17.789 1.00 88.06 281 TYR A CA 1
ATOM 2328 C C . TYR A 1 281 ? -9.704 -12.162 17.166 1.00 88.06 281 TYR A C 1
ATOM 2330 O O . TYR A 1 281 ? -10.629 -11.682 17.802 1.00 88.06 281 TYR A O 1
ATOM 2338 N N . LEU A 1 282 ? -9.423 -11.788 15.917 1.00 89.12 282 LEU A N 1
ATOM 2339 C CA . LEU A 1 282 ? -10.071 -10.634 15.300 1.00 89.12 282 LEU A CA 1
ATOM 2340 C C . LEU A 1 282 ? -11.594 -10.830 15.126 1.00 89.12 282 LEU A C 1
ATOM 2342 O O . LEU A 1 282 ? -12.350 -9.963 15.564 1.00 89.12 282 LEU A O 1
ATOM 2346 N N . PRO A 1 283 ? -12.098 -11.958 14.578 1.00 89.31 283 PRO A N 1
ATOM 2347 C CA . PRO A 1 283 ? -13.536 -12.219 14.562 1.00 89.31 283 PRO A CA 1
ATOM 2348 C C . PRO A 1 283 ? -14.169 -12.209 15.957 1.00 89.31 283 PRO A C 1
ATOM 2350 O O . PRO A 1 283 ? -15.263 -11.675 16.124 1.00 89.31 283 PRO A O 1
ATOM 2353 N N . ARG A 1 284 ? -13.506 -12.788 16.965 1.00 90.12 284 ARG A N 1
ATOM 2354 C CA . ARG A 1 284 ? -14.026 -12.825 18.337 1.00 90.12 284 ARG A CA 1
ATOM 2355 C C . ARG A 1 284 ? -14.018 -11.440 18.985 1.00 90.12 284 ARG A C 1
ATOM 2357 O O . ARG A 1 284 ? -15.004 -11.086 19.619 1.00 90.12 284 ARG A O 1
ATOM 2364 N N . HIS A 1 285 ? -12.963 -10.658 18.770 1.00 93.19 285 HIS A N 1
ATOM 2365 C CA . HIS A 1 285 ? -12.817 -9.264 19.193 1.00 93.19 285 HIS A CA 1
ATOM 2366 C C . HIS A 1 285 ? -13.949 -8.411 18.658 1.00 93.19 285 HIS A C 1
ATOM 2368 O O . HIS A 1 285 ? -14.686 -7.834 19.444 1.00 93.19 285 HIS A O 1
ATOM 2374 N N . ILE A 1 286 ? -14.187 -8.439 17.346 1.00 93.12 286 ILE A N 1
ATOM 2375 C CA . ILE A 1 286 ? -15.269 -7.677 16.713 1.00 93.12 286 ILE A CA 1
ATOM 2376 C C . ILE A 1 286 ? -16.633 -8.032 17.318 1.00 93.12 286 ILE A C 1
ATOM 2378 O O . ILE A 1 286 ? -17.400 -7.136 17.670 1.00 93.12 286 ILE A O 1
ATOM 2382 N N . ARG A 1 287 ? -16.942 -9.330 17.463 1.00 91.62 287 ARG A N 1
ATOM 2383 C CA . ARG A 1 287 ? -18.234 -9.772 18.017 1.00 91.62 287 ARG A CA 1
ATOM 2384 C C . ARG A 1 287 ? -18.401 -9.345 19.469 1.00 91.62 287 ARG A C 1
ATOM 2386 O O . ARG A 1 287 ? -19.443 -8.792 19.816 1.00 91.62 287 ARG A O 1
ATOM 2393 N N . THR A 1 288 ? -17.393 -9.600 20.302 1.00 92.50 288 THR A N 1
ATOM 2394 C CA . THR A 1 288 ? -17.411 -9.214 21.716 1.00 92.50 288 THR A CA 1
ATOM 2395 C C . THR A 1 288 ? -17.515 -7.701 21.841 1.00 92.50 288 THR A C 1
ATOM 2397 O O . THR A 1 288 ? -18.395 -7.232 22.550 1.00 92.50 288 THR A O 1
ATOM 2400 N N . LEU A 1 289 ? -16.737 -6.937 21.074 1.00 95.62 289 LEU A N 1
ATOM 2401 C CA . LEU A 1 289 ? -16.787 -5.479 21.071 1.00 95.62 289 LEU A CA 1
ATOM 2402 C C . LEU A 1 289 ? -18.169 -4.956 20.686 1.00 95.62 289 LEU A C 1
ATOM 2404 O O . LEU A 1 289 ? -18.710 -4.118 21.398 1.00 95.62 289 LEU A O 1
ATOM 2408 N N . SER A 1 290 ? -18.794 -5.491 19.632 1.00 94.44 290 SER A N 1
ATOM 2409 C CA . SER A 1 290 ? -20.171 -5.118 19.274 1.00 94.44 290 SER A CA 1
ATOM 2410 C C . SER A 1 290 ? -21.156 -5.378 20.416 1.00 94.44 290 SER A C 1
ATOM 2412 O O . SER A 1 290 ? -21.993 -4.524 20.711 1.00 94.44 290 SER A O 1
ATOM 2414 N N . MET A 1 291 ? -21.057 -6.538 21.074 1.00 92.31 291 MET A N 1
ATOM 2415 C CA . MET A 1 291 ? -21.922 -6.892 22.203 1.00 92.31 291 MET A CA 1
ATOM 2416 C C . MET A 1 291 ? -21.690 -5.974 23.405 1.00 92.31 291 MET A C 1
ATOM 2418 O O . MET A 1 291 ? -22.651 -5.423 23.939 1.00 92.31 291 MET A O 1
ATOM 2422 N N . VAL A 1 292 ? -20.431 -5.753 23.785 1.00 94.06 292 VAL A N 1
ATOM 2423 C CA . VAL A 1 292 ? -20.053 -4.898 24.915 1.00 94.06 292 VAL A CA 1
ATOM 2424 C C . VAL A 1 292 ? -20.464 -3.450 24.656 1.00 94.06 292 VAL A C 1
ATOM 2426 O O . VAL A 1 292 ? -21.098 -2.843 25.515 1.00 94.06 292 VAL A O 1
ATOM 2429 N N . SER A 1 293 ? -20.197 -2.900 23.468 1.00 95.62 293 SER A N 1
ATOM 2430 C CA . SER A 1 293 ? -20.616 -1.538 23.116 1.00 95.62 293 SER A CA 1
ATOM 2431 C C . SER A 1 293 ? -22.133 -1.366 23.221 1.00 95.62 293 SER A C 1
ATOM 2433 O O . SER A 1 293 ? -22.605 -0.366 23.760 1.00 95.62 293 SER A O 1
ATOM 2435 N N . CYS A 1 294 ? -22.913 -2.349 22.764 1.00 91.81 294 CYS A N 1
ATOM 2436 C CA . CYS A 1 294 ? -24.374 -2.296 22.853 1.00 91.81 294 CYS A CA 1
ATOM 2437 C C . CYS A 1 294 ? -24.891 -2.458 24.287 1.00 91.81 294 CYS A C 1
ATOM 2439 O O . CYS A 1 294 ? -25.837 -1.770 24.673 1.00 91.81 294 CYS A O 1
ATOM 2441 N N . ALA A 1 295 ? -24.274 -3.337 25.079 1.00 92.38 295 ALA A N 1
ATOM 2442 C CA . ALA A 1 295 ? -24.585 -3.502 26.494 1.00 92.38 295 ALA A CA 1
ATOM 2443 C C . ALA A 1 295 ? -24.333 -2.205 27.275 1.00 92.38 295 ALA A C 1
ATOM 2445 O O . ALA A 1 295 ? -25.213 -1.765 28.014 1.00 92.38 295 ALA A O 1
ATOM 2446 N N . LEU A 1 296 ? -23.180 -1.561 27.063 1.00 94.50 296 LEU A N 1
ATOM 2447 C CA . LEU A 1 296 ? -22.845 -0.277 27.685 1.00 94.50 296 LEU A CA 1
ATOM 2448 C C . LEU A 1 296 ? -23.798 0.839 27.244 1.00 94.50 296 LEU A C 1
ATOM 2450 O O . LEU A 1 296 ? -24.289 1.579 28.088 1.00 94.50 296 LEU A O 1
ATOM 2454 N N . MET A 1 297 ? -24.137 0.915 25.954 1.00 94.81 297 MET A N 1
ATOM 2455 C CA . MET A 1 297 ? -25.123 1.876 25.445 1.00 94.81 297 MET A CA 1
ATOM 2456 C C . MET A 1 297 ? -26.484 1.733 26.138 1.00 94.81 297 MET A C 1
ATOM 2458 O O . MET A 1 297 ? -27.051 2.721 26.601 1.00 94.81 297 MET A O 1
ATOM 2462 N N . ARG A 1 298 ? -26.997 0.502 26.267 1.00 91.50 298 ARG A N 1
ATOM 2463 C CA . ARG A 1 298 ? -28.265 0.253 26.972 1.00 91.50 298 ARG A CA 1
ATOM 2464 C C . ARG A 1 298 ? -28.176 0.557 28.459 1.00 91.50 298 ARG A C 1
ATOM 2466 O O . ARG A 1 298 ? -29.137 1.065 29.029 1.00 91.50 298 ARG A O 1
ATOM 2473 N N . LEU A 1 299 ? -27.040 0.245 29.076 1.00 92.62 299 LEU A N 1
ATOM 2474 C CA . LEU A 1 299 ? -26.800 0.522 30.485 1.00 92.62 299 LEU A CA 1
ATOM 2475 C C . LEU A 1 299 ? -26.816 2.031 30.780 1.00 92.62 299 LEU A C 1
ATOM 2477 O O . LEU A 1 299 ? -27.327 2.439 31.818 1.00 92.62 299 LEU A O 1
ATOM 2481 N N . MET A 1 300 ? -26.336 2.845 29.839 1.00 94.19 300 MET A N 1
ATOM 2482 C CA . MET A 1 300 ? -26.410 4.311 29.877 1.00 94.19 300 MET A CA 1
ATOM 2483 C C . MET A 1 300 ? -27.811 4.865 29.547 1.00 94.19 300 MET A C 1
ATOM 2485 O O . MET A 1 300 ? -27.991 6.070 29.415 1.00 94.19 300 MET A O 1
ATOM 2489 N N . GLY A 1 301 ? -28.827 4.007 29.388 1.00 91.81 301 GLY A N 1
ATOM 2490 C CA . GLY A 1 301 ? -30.194 4.410 29.040 1.00 91.81 301 GLY A CA 1
ATOM 2491 C C . GLY A 1 301 ? -30.419 4.665 27.544 1.00 91.81 301 GLY A C 1
ATOM 2492 O O . GLY A 1 301 ? -31.529 5.013 27.133 1.00 91.81 301 GLY A O 1
ATOM 2493 N N . GLY A 1 302 ? -29.406 4.453 26.703 1.00 89.81 302 GLY A N 1
ATOM 2494 C CA . GLY A 1 302 ? -29.511 4.597 25.258 1.00 89.81 302 GLY A CA 1
ATOM 2495 C C . GLY A 1 302 ? -30.253 3.428 24.609 1.00 89.81 302 GLY A C 1
ATOM 2496 O O . GLY A 1 302 ? -29.840 2.272 24.688 1.00 89.81 302 GLY A O 1
ATOM 2497 N N . SER A 1 303 ? -31.352 3.724 23.912 1.00 84.06 303 SER A N 1
ATOM 2498 C CA . SER A 1 303 ? -32.178 2.721 23.214 1.00 84.06 303 SER A CA 1
ATOM 2499 C C . SER A 1 303 ? -32.360 2.993 21.718 1.00 84.06 303 SER A C 1
ATOM 2501 O O . SER A 1 303 ? -33.018 2.222 21.016 1.00 84.06 303 SER A O 1
ATOM 2503 N N . SER A 1 304 ? -31.756 4.067 21.196 1.00 92.56 304 SER A N 1
ATOM 2504 C CA . SER A 1 304 ? -31.870 4.409 19.780 1.00 92.56 304 SER A CA 1
ATOM 2505 C C . SER A 1 304 ? -31.250 3.324 18.903 1.00 92.56 304 SER A C 1
ATOM 2507 O O . SER A 1 304 ? -30.062 3.002 19.006 1.00 92.56 304 SER A O 1
ATOM 2509 N N . LYS A 1 305 ? -32.056 2.809 17.969 1.00 92.06 305 LYS A N 1
ATOM 2510 C CA . LYS A 1 305 ? -31.613 1.847 16.956 1.00 92.06 305 LYS A CA 1
ATOM 2511 C C . LYS A 1 305 ? -30.426 2.384 16.154 1.00 92.06 305 LYS A C 1
ATOM 2513 O O . LYS A 1 305 ? -29.571 1.598 15.766 1.00 92.06 305 LYS A O 1
ATOM 2518 N N . GLU A 1 306 ? -30.355 3.693 15.919 1.00 94.94 306 GLU A N 1
ATOM 2519 C CA . GLU A 1 306 ? -29.270 4.302 15.143 1.00 94.94 306 GLU A CA 1
ATOM 2520 C C . GLU A 1 306 ? -27.938 4.305 15.902 1.00 94.94 306 GLU A C 1
ATOM 2522 O O . GLU A 1 306 ? -26.899 3.993 15.328 1.00 94.94 306 GLU A O 1
ATOM 2527 N N . LEU A 1 307 ? -27.964 4.543 17.216 1.00 94.81 307 LEU A N 1
ATOM 2528 C CA . LEU A 1 307 ? -26.756 4.485 18.044 1.00 94.81 307 LEU A CA 1
ATOM 2529 C C . LEU A 1 307 ? -26.190 3.060 18.115 1.00 94.81 307 LEU A C 1
ATOM 2531 O O . LEU A 1 307 ? -24.985 2.861 17.974 1.00 94.81 307 LEU A O 1
ATOM 2535 N N . VAL A 1 308 ? -27.069 2.059 18.243 1.00 93.38 308 VAL A N 1
ATOM 2536 C CA . VAL A 1 308 ? -26.693 0.634 18.189 1.00 93.38 308 VAL A CA 1
ATOM 2537 C C . VAL A 1 308 ? -26.074 0.284 16.835 1.00 93.38 308 VAL A C 1
ATOM 2539 O O . VAL A 1 308 ? -25.050 -0.400 16.785 1.00 93.38 308 VAL A O 1
ATOM 2542 N N . LYS A 1 309 ? -26.658 0.775 15.732 1.00 95.50 309 LYS A N 1
ATOM 2543 C CA . LYS A 1 309 ? -26.099 0.590 14.387 1.00 95.50 309 LYS A CA 1
ATOM 2544 C C . LYS A 1 309 ? -24.704 1.201 14.262 1.00 95.50 309 LYS A C 1
ATOM 2546 O O . LYS A 1 309 ? -23.834 0.519 13.726 1.00 95.50 309 LYS A O 1
ATOM 2551 N N . ASN A 1 310 ? -24.505 2.433 14.737 1.00 97.19 310 ASN A N 1
ATOM 2552 C CA . ASN A 1 310 ? -23.214 3.124 14.693 1.00 97.19 310 ASN A CA 1
ATOM 2553 C C . ASN A 1 310 ? -22.148 2.354 15.472 1.00 97.19 310 ASN A C 1
ATOM 2555 O O . ASN A 1 310 ? -21.117 2.014 14.900 1.00 97.19 310 ASN A O 1
ATOM 2559 N N . LEU A 1 311 ? -22.422 1.987 16.728 1.00 96.88 311 LEU A N 1
ATOM 2560 C CA . LEU A 1 311 ? -21.478 1.217 17.542 1.00 96.88 311 LEU A CA 1
ATOM 2561 C C . LEU A 1 311 ? -21.140 -0.129 16.904 1.00 96.88 311 LEU A C 1
ATOM 2563 O O . LEU A 1 311 ? -19.967 -0.443 16.745 1.00 96.88 311 LEU A O 1
ATOM 2567 N N . THR A 1 312 ? -22.151 -0.885 16.467 1.00 95.88 312 THR A N 1
ATOM 2568 C CA . THR A 1 312 ? -21.943 -2.195 15.826 1.00 95.88 312 THR A CA 1
ATOM 2569 C C . THR A 1 312 ? -21.106 -2.070 14.555 1.00 95.88 312 THR A C 1
ATOM 2571 O O . THR A 1 312 ? -20.204 -2.874 14.318 1.00 95.88 312 THR A O 1
ATOM 2574 N N . TYR A 1 313 ? -21.383 -1.057 13.730 1.00 97.06 313 TYR A N 1
ATOM 2575 C CA . TYR A 1 313 ? -20.614 -0.804 12.518 1.00 97.06 313 TYR A CA 1
ATOM 2576 C C . TYR A 1 313 ? -19.167 -0.419 12.847 1.00 97.06 313 TYR A C 1
ATOM 2578 O O . TYR A 1 313 ? -18.244 -1.013 12.295 1.00 97.06 313 TYR A O 1
ATOM 2586 N N . CYS A 1 314 ? -18.946 0.501 13.788 1.00 97.69 314 CYS A N 1
ATOM 2587 C CA . CYS A 1 314 ? -17.607 0.897 14.221 1.00 97.69 314 CYS A CA 1
ATOM 2588 C C . CYS A 1 314 ? -16.817 -0.280 14.804 1.00 97.69 314 CYS A C 1
ATOM 2590 O O . CYS A 1 314 ? -15.652 -0.456 14.452 1.00 97.69 314 CYS A O 1
ATOM 2592 N N . SER A 1 315 ? -17.447 -1.158 15.593 1.00 96.94 315 SER A N 1
ATOM 2593 C CA . SER A 1 315 ? -16.795 -2.371 16.108 1.00 96.94 315 SER A CA 1
ATOM 2594 C C . SER A 1 315 ? -16.352 -3.292 14.977 1.00 96.94 315 SER A C 1
ATOM 2596 O O . SER A 1 315 ? -15.324 -3.946 15.083 1.00 96.94 315 SER A O 1
ATOM 2598 N N . LEU A 1 316 ? -17.102 -3.336 13.879 1.00 95.06 316 LEU A N 1
ATOM 2599 C CA . LEU A 1 316 ? -16.778 -4.160 12.723 1.00 95.06 316 LEU A CA 1
ATOM 2600 C C . LEU A 1 316 ? -15.620 -3.583 11.890 1.00 95.06 316 LEU A C 1
ATOM 2602 O O . LEU A 1 316 ? -14.822 -4.353 11.357 1.00 95.06 316 LEU A O 1
ATOM 2606 N N . VAL A 1 317 ? -15.519 -2.255 11.770 1.00 95.19 317 VAL A N 1
ATOM 2607 C CA . VAL A 1 317 ? -14.574 -1.609 10.838 1.00 95.19 317 VAL A CA 1
ATOM 2608 C C . VAL A 1 317 ? -13.331 -1.001 11.491 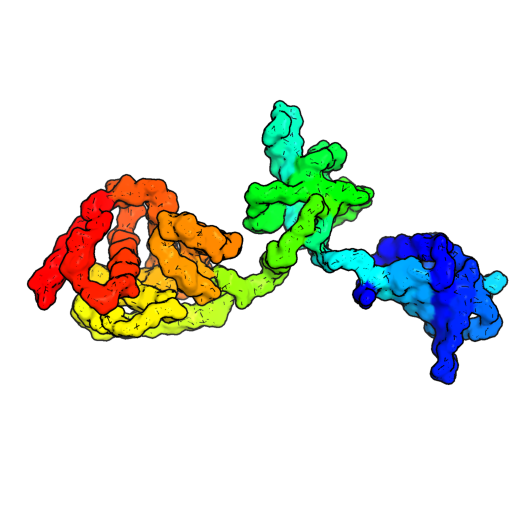1.00 95.19 317 VAL A C 1
ATOM 2610 O O . VAL A 1 317 ? -12.379 -0.719 10.769 1.00 95.19 317 VAL A O 1
ATOM 2613 N N . HIS A 1 318 ? -13.290 -0.807 12.815 1.00 95.56 318 HIS A N 1
ATOM 2614 C CA . HIS A 1 318 ? -12.143 -0.158 13.478 1.00 95.56 318 HIS A CA 1
ATOM 2615 C C . HIS A 1 318 ? -10.804 -0.869 13.204 1.00 95.56 318 HIS A C 1
ATOM 2617 O O . HIS A 1 318 ? -9.794 -0.211 12.985 1.00 95.56 318 HIS A O 1
ATOM 2623 N N . ASP A 1 319 ? -10.832 -2.200 13.101 1.00 94.38 319 ASP A N 1
ATOM 2624 C CA . ASP A 1 319 ? -9.678 -3.052 12.799 1.00 94.38 319 ASP A CA 1
ATOM 2625 C C . ASP A 1 319 ? -9.647 -3.532 11.333 1.00 94.38 319 ASP A C 1
ATOM 2627 O O . ASP A 1 319 ? -9.031 -4.552 11.003 1.00 94.38 319 ASP A O 1
ATOM 2631 N N . VAL A 1 320 ? -10.303 -2.816 10.407 1.00 92.06 320 VAL A N 1
ATOM 2632 C CA . VAL A 1 320 ? -10.401 -3.225 8.989 1.00 92.06 320 VAL A CA 1
ATOM 2633 C C . VAL A 1 320 ? -9.027 -3.464 8.343 1.00 92.06 320 VAL A C 1
ATOM 2635 O O . VAL A 1 320 ? -8.867 -4.384 7.536 1.00 92.06 320 VAL A O 1
ATOM 2638 N N . ALA A 1 321 ? -8.007 -2.709 8.765 1.00 90.25 321 ALA A N 1
ATOM 2639 C CA . ALA A 1 321 ? -6.626 -2.848 8.304 1.00 90.25 321 ALA A CA 1
ATOM 2640 C C . ALA A 1 321 ? -6.012 -4.228 8.616 1.00 90.25 321 ALA A C 1
ATOM 2642 O O . ALA A 1 321 ? -5.108 -4.690 7.912 1.00 90.25 321 ALA A O 1
ATOM 2643 N N . TYR A 1 322 ? -6.507 -4.912 9.651 1.00 91.12 322 TYR A N 1
ATOM 2644 C CA . TYR A 1 322 ? -5.929 -6.149 10.174 1.00 91.12 322 TYR A CA 1
ATOM 2645 C C . TYR A 1 322 ? -6.625 -7.419 9.688 1.00 91.12 322 TYR A C 1
ATOM 2647 O O . TYR A 1 322 ? -6.143 -8.509 9.985 1.00 91.12 322 TYR A O 1
ATOM 2655 N N . PHE A 1 323 ? -7.689 -7.336 8.881 1.00 84.38 323 PHE A N 1
ATOM 2656 C CA . PHE A 1 323 ? -8.422 -8.523 8.402 1.00 84.38 323 PHE A CA 1
ATOM 2657 C C . PHE A 1 323 ? -7.536 -9.558 7.706 1.00 84.38 323 PHE A C 1
ATOM 2659 O O . PHE A 1 323 ? -7.767 -10.759 7.817 1.00 84.38 323 PHE A O 1
ATOM 2666 N N . ASN A 1 324 ? -6.504 -9.083 7.015 1.00 77.56 324 ASN A N 1
ATOM 2667 C CA . ASN A 1 324 ? -5.543 -9.935 6.328 1.00 77.56 324 ASN A CA 1
ATOM 2668 C C . ASN A 1 324 ? -4.253 -10.181 7.129 1.00 77.56 324 ASN A C 1
ATOM 2670 O O . ASN A 1 324 ? -3.432 -10.989 6.709 1.00 77.56 324 ASN A O 1
ATOM 2674 N N . ASN A 1 325 ? -4.082 -9.522 8.280 1.00 81.31 325 ASN A N 1
ATOM 2675 C CA . ASN A 1 325 ? -3.009 -9.787 9.240 1.00 81.31 325 ASN A CA 1
ATOM 2676 C C . ASN A 1 325 ? -3.560 -9.798 10.681 1.00 81.31 325 ASN A C 1
ATOM 2678 O O . ASN A 1 325 ? -3.198 -8.919 11.469 1.00 81.31 325 ASN A O 1
ATOM 2682 N N . PRO A 1 326 ? -4.402 -10.779 11.068 1.00 83.44 326 PRO A N 1
ATOM 2683 C CA . PRO A 1 326 ? -5.113 -10.744 12.352 1.00 83.44 326 PRO A CA 1
ATOM 2684 C C . PRO A 1 326 ? -4.203 -10.660 13.584 1.00 83.44 326 PRO A C 1
ATOM 2686 O O . PRO A 1 326 ? -4.607 -10.146 14.620 1.00 83.44 326 PRO A O 1
ATOM 2689 N N . LYS A 1 327 ? -2.946 -11.111 13.471 1.00 83.62 327 LYS A N 1
ATOM 2690 C CA . LYS A 1 327 ? -1.941 -10.978 14.537 1.00 83.62 327 LYS A CA 1
ATOM 2691 C C . LYS A 1 327 ? -1.631 -9.522 14.919 1.00 83.62 327 LYS A C 1
ATOM 2693 O O . LYS A 1 327 ? -1.187 -9.288 16.035 1.00 83.62 327 LYS A O 1
ATOM 2698 N N . LEU A 1 328 ? -1.846 -8.553 14.021 1.00 89.56 328 LEU A N 1
ATOM 2699 C CA . LEU A 1 328 ? -1.622 -7.132 14.315 1.00 89.56 328 LEU A CA 1
ATOM 2700 C C . LEU A 1 328 ? -2.701 -6.552 15.230 1.00 89.56 328 LEU A C 1
ATOM 2702 O O . LEU A 1 328 ? -2.384 -5.690 16.041 1.00 89.56 328 LEU A O 1
ATOM 2706 N N . ALA A 1 329 ? -3.928 -7.080 15.172 1.00 91.69 329 ALA A N 1
ATOM 2707 C CA . ALA A 1 329 ? -5.005 -6.686 16.081 1.00 91.69 329 ALA A CA 1
ATOM 2708 C C . ALA A 1 329 ? -4.684 -7.038 17.548 1.00 91.69 329 ALA A C 1
ATOM 2710 O O . ALA A 1 329 ? -5.193 -6.419 18.467 1.00 91.69 329 ALA A O 1
ATOM 2711 N N . GLN A 1 330 ? -3.771 -7.987 17.791 1.00 90.31 330 GLN A N 1
ATOM 2712 C CA . GLN A 1 330 ? -3.333 -8.355 19.145 1.00 90.31 330 GLN A CA 1
ATOM 2713 C C . GLN A 1 330 ? -2.343 -7.340 19.757 1.00 90.31 330 GLN A C 1
ATOM 2715 O O . GLN A 1 330 ? -1.919 -7.475 20.913 1.00 90.31 330 GLN A O 1
ATOM 2720 N N . ILE A 1 331 ? -1.926 -6.317 19.000 1.00 91.44 331 ILE A N 1
ATOM 2721 C CA . ILE A 1 331 ? -1.032 -5.267 19.491 1.00 91.44 331 ILE A CA 1
ATOM 2722 C C . ILE A 1 331 ? -1.833 -4.267 20.332 1.00 91.44 331 ILE A C 1
ATOM 2724 O O . ILE A 1 331 ? -2.296 -3.240 19.856 1.00 91.44 331 ILE A O 1
ATOM 2728 N N . LYS A 1 332 ? -1.925 -4.567 21.629 1.00 87.50 332 LYS A N 1
ATOM 2729 C CA . LYS A 1 332 ? -2.703 -3.817 22.632 1.00 87.50 332 LYS A CA 1
ATOM 2730 C C . LYS A 1 332 ? -2.520 -2.291 22.654 1.00 87.50 332 LYS A C 1
ATOM 2732 O O . LYS A 1 332 ? -3.465 -1.562 22.917 1.00 87.50 332 LYS A O 1
ATOM 2737 N N . ASN A 1 333 ? -1.290 -1.792 22.534 1.00 87.00 333 ASN A N 1
ATOM 2738 C CA . ASN A 1 333 ? -0.997 -0.364 22.702 1.00 87.00 333 ASN A CA 1
ATOM 2739 C C . ASN A 1 333 ? 0.381 0.010 22.126 1.00 87.00 333 ASN A C 1
ATOM 2741 O O . ASN A 1 333 ? 1.191 -0.886 21.863 1.00 87.00 333 ASN A O 1
ATOM 2745 N N . PRO A 1 334 ? 0.707 1.316 22.009 1.00 89.19 334 PRO A N 1
ATOM 2746 C CA . PRO A 1 334 ? 2.006 1.761 21.503 1.00 89.19 334 PRO A CA 1
ATOM 2747 C C . PRO A 1 334 ? 3.206 1.183 22.266 1.00 89.19 334 PRO A C 1
ATOM 2749 O O . PRO A 1 334 ? 4.197 0.802 21.653 1.00 89.19 334 PRO A O 1
ATOM 2752 N N . LYS A 1 335 ? 3.122 1.015 23.594 1.00 90.00 335 LYS A N 1
ATOM 2753 C CA . LYS A 1 335 ? 4.211 0.395 24.376 1.00 90.00 335 LYS A CA 1
ATOM 2754 C C . LYS A 1 335 ? 4.416 -1.078 24.005 1.00 90.00 335 LYS A C 1
ATOM 2756 O O . LYS A 1 335 ? 5.551 -1.547 23.967 1.00 90.00 335 LYS A O 1
ATOM 2761 N N . HIS A 1 336 ? 3.338 -1.819 23.752 1.00 90.81 336 HIS A N 1
ATOM 2762 C CA . HIS A 1 336 ? 3.409 -3.198 23.275 1.00 90.81 336 HIS A CA 1
ATOM 2763 C C . HIS A 1 336 ? 3.978 -3.252 21.855 1.00 90.81 336 HIS A C 1
ATOM 2765 O O . HIS A 1 336 ? 4.890 -4.043 21.611 1.00 90.81 336 HIS A O 1
ATOM 2771 N N . PHE A 1 337 ? 3.525 -2.362 20.966 1.00 92.31 337 PHE A N 1
ATOM 2772 C CA . PHE A 1 337 ? 4.067 -2.216 19.616 1.00 92.31 337 PHE A CA 1
ATOM 2773 C C . PHE A 1 337 ? 5.587 -2.034 19.640 1.00 92.31 337 PHE A C 1
ATOM 2775 O O . PHE A 1 337 ? 6.301 -2.783 18.982 1.00 92.31 337 PHE A O 1
ATOM 2782 N N . GLU A 1 338 ? 6.106 -1.127 20.469 1.00 92.00 338 GLU A N 1
ATOM 2783 C CA . GLU A 1 338 ? 7.547 -0.871 20.582 1.00 92.00 338 GLU A CA 1
ATOM 2784 C C . GLU A 1 338 ? 8.364 -2.112 20.982 1.00 92.00 338 GLU A C 1
ATOM 2786 O O . GLU A 1 338 ? 9.497 -2.283 20.526 1.00 92.00 338 GLU A O 1
ATOM 2791 N N . LYS A 1 339 ? 7.785 -3.022 21.775 1.00 92.50 339 LYS A N 1
ATOM 2792 C CA . LYS A 1 339 ? 8.427 -4.293 22.153 1.00 92.50 339 LYS A CA 1
ATOM 2793 C C . LYS A 1 339 ? 8.451 -5.294 21.000 1.00 92.50 339 LYS A C 1
ATOM 2795 O O . LYS A 1 339 ? 9.444 -6.005 20.827 1.00 92.50 339 LYS A O 1
ATOM 2800 N N . VAL A 1 340 ? 7.372 -5.358 20.216 1.00 88.88 340 VAL A N 1
ATOM 2801 C CA . VAL A 1 340 ? 7.217 -6.353 19.144 1.00 88.88 340 VAL A CA 1
ATOM 2802 C C . VAL A 1 340 ? 7.663 -5.852 17.773 1.00 88.88 340 VAL A C 1
ATOM 2804 O O . VAL A 1 340 ? 7.891 -6.670 16.886 1.00 88.88 340 VAL A O 1
ATOM 2807 N N . LYS A 1 341 ? 7.873 -4.540 17.588 1.00 88.69 341 LYS A N 1
ATOM 2808 C CA . LYS A 1 341 ? 8.168 -3.929 16.281 1.00 88.69 341 LYS A CA 1
ATOM 2809 C C . LYS A 1 341 ? 9.368 -4.562 15.589 1.00 88.69 341 LYS A C 1
ATOM 2811 O O . LYS A 1 341 ? 9.391 -4.650 14.369 1.00 88.69 341 LYS A O 1
ATOM 2816 N N . LYS A 1 342 ? 10.372 -5.041 16.329 1.00 79.62 342 LYS A N 1
ATOM 2817 C CA . LYS A 1 342 ? 11.543 -5.710 15.735 1.00 79.62 342 LYS A CA 1
ATOM 2818 C C . LYS A 1 342 ? 11.195 -7.019 15.011 1.00 79.62 342 LYS A C 1
ATOM 2820 O O . LYS A 1 342 ? 11.909 -7.394 14.092 1.00 79.62 342 LYS A O 1
ATOM 2825 N N . PHE A 1 343 ? 10.093 -7.666 15.392 1.00 77.44 343 PHE A N 1
ATOM 2826 C CA . PHE A 1 343 ? 9.576 -8.887 14.770 1.00 77.44 343 PHE A CA 1
ATOM 2827 C C . PHE A 1 343 ? 8.571 -8.613 13.644 1.00 77.44 343 PHE A C 1
ATOM 2829 O O . PHE A 1 343 ? 8.134 -9.543 12.974 1.00 77.44 343 PHE A O 1
ATOM 2836 N N . LEU A 1 344 ? 8.192 -7.348 13.443 1.00 73.00 344 LEU A N 1
ATOM 2837 C CA . LEU A 1 344 ? 7.271 -6.937 12.393 1.00 73.00 344 LEU A CA 1
ATOM 2838 C C . LEU A 1 344 ? 8.044 -6.521 11.140 1.00 73.00 344 LEU A C 1
ATOM 2840 O O . LEU A 1 344 ? 9.059 -5.812 11.199 1.00 73.00 344 LEU A O 1
ATOM 2844 N N . THR A 1 345 ? 7.518 -6.914 9.988 1.00 75.81 345 THR A N 1
ATOM 2845 C CA . THR A 1 345 ? 7.934 -6.387 8.689 1.00 75.81 345 THR A CA 1
ATOM 2846 C C . THR A 1 345 ? 7.648 -4.885 8.601 1.00 75.81 345 THR A C 1
ATOM 2848 O O . THR A 1 345 ? 6.864 -4.327 9.368 1.00 75.81 345 THR A O 1
ATOM 2851 N N . VAL A 1 346 ? 8.285 -4.203 7.647 1.00 72.12 346 VAL A N 1
ATOM 2852 C CA . VAL A 1 346 ? 8.037 -2.772 7.401 1.00 72.12 346 VAL A CA 1
ATOM 2853 C C . VAL A 1 346 ? 6.557 -2.511 7.098 1.00 72.12 346 VAL A C 1
ATOM 2855 O O . VAL A 1 346 ? 5.977 -1.593 7.664 1.00 72.12 346 VAL A O 1
ATOM 2858 N N . MET A 1 347 ? 5.925 -3.370 6.294 1.00 71.94 347 MET A N 1
ATOM 2859 C CA . MET A 1 347 ? 4.499 -3.263 5.971 1.00 71.94 347 MET A CA 1
ATOM 2860 C C . MET A 1 347 ? 3.588 -3.428 7.187 1.00 71.94 347 MET A C 1
ATOM 2862 O O . MET A 1 347 ? 2.604 -2.717 7.319 1.00 71.94 347 MET A O 1
ATOM 2866 N N . GLU A 1 348 ? 3.891 -4.366 8.080 1.00 81.88 348 GLU A N 1
ATOM 2867 C CA . GLU A 1 348 ? 3.083 -4.587 9.284 1.00 81.88 348 GLU A CA 1
ATOM 2868 C C . GLU A 1 348 ? 3.156 -3.403 10.251 1.00 81.88 348 GLU A C 1
ATOM 2870 O O . GLU A 1 348 ? 2.155 -3.052 10.871 1.00 81.88 348 GLU A O 1
ATOM 2875 N N . LYS A 1 349 ? 4.324 -2.756 10.342 1.00 86.19 349 LYS A N 1
ATOM 2876 C CA . LYS A 1 349 ? 4.485 -1.503 11.092 1.00 86.19 349 LYS A CA 1
ATOM 2877 C C . LYS A 1 349 ? 3.635 -0.396 10.483 1.00 86.19 349 LYS A C 1
ATOM 2879 O O . LYS A 1 349 ? 2.935 0.297 11.209 1.00 86.19 349 LYS A O 1
ATOM 2884 N N . GLU A 1 350 ? 3.674 -0.268 9.161 1.00 82.81 350 GLU A N 1
ATOM 2885 C CA . GLU A 1 350 ? 2.893 0.730 8.432 1.00 82.81 350 GLU A CA 1
ATOM 2886 C C . GLU A 1 350 ? 1.385 0.519 8.605 1.00 82.81 350 GLU A C 1
ATOM 2888 O O . GLU A 1 350 ? 0.654 1.459 8.909 1.00 82.81 350 GLU A O 1
ATOM 2893 N N . LEU A 1 351 ? 0.919 -0.730 8.490 1.00 84.00 351 LEU A N 1
ATOM 2894 C CA . LEU A 1 351 ? -0.477 -1.090 8.741 1.00 84.00 351 LEU A CA 1
ATOM 2895 C C . LEU A 1 351 ? -0.914 -0.728 10.159 1.00 84.00 351 LEU A C 1
ATOM 2897 O O . LEU A 1 351 ? -2.018 -0.221 10.329 1.00 84.00 351 LEU A O 1
ATOM 2901 N N . TYR A 1 352 ? -0.060 -0.960 11.158 1.00 91.88 352 TYR A N 1
ATOM 2902 C CA . TYR A 1 352 ? -0.346 -0.566 12.534 1.00 91.88 352 TYR A CA 1
ATOM 2903 C C . TYR A 1 352 ? -0.502 0.957 12.657 1.00 91.88 352 TYR A C 1
ATOM 2905 O O . TYR A 1 352 ? -1.532 1.427 13.140 1.00 91.88 352 TYR A O 1
ATOM 2913 N N . TYR A 1 353 ? 0.461 1.737 12.150 1.00 89.12 353 TYR A N 1
ATOM 2914 C CA . TYR A 1 353 ? 0.420 3.203 12.232 1.00 89.12 353 TYR A CA 1
ATOM 2915 C C . TYR A 1 353 ? -0.760 3.825 11.474 1.00 89.12 353 TYR A C 1
ATOM 2917 O O . TYR A 1 353 ? -1.315 4.828 11.919 1.00 89.12 353 TYR A O 1
ATOM 2925 N N . ARG A 1 354 ? -1.164 3.233 10.345 1.00 87.75 354 ARG A N 1
ATOM 2926 C CA . ARG A 1 354 ? -2.252 3.742 9.494 1.00 87.75 354 ARG A CA 1
ATOM 2927 C C . ARG A 1 354 ? -3.610 3.098 9.750 1.00 87.75 354 ARG A C 1
ATOM 2929 O O . ARG A 1 354 ? -4.567 3.439 9.061 1.00 87.75 354 ARG A O 1
ATOM 2936 N N . SER A 1 355 ? -3.721 2.194 10.718 1.00 92.00 355 SER A N 1
ATOM 2937 C CA . SER A 1 355 ? -4.935 1.404 10.968 1.00 92.00 355 SER A CA 1
ATOM 2938 C C . SER A 1 355 ? -6.204 2.254 11.100 1.00 92.00 355 SER A C 1
ATOM 2940 O O . SER A 1 355 ? -7.177 2.013 10.387 1.00 92.00 355 SER A O 1
ATOM 2942 N N . PHE A 1 356 ? -6.163 3.317 11.908 1.00 92.19 356 PHE A N 1
ATOM 2943 C CA . PHE A 1 356 ? -7.289 4.246 12.068 1.00 92.19 356 PHE A CA 1
ATOM 2944 C C . PHE A 1 356 ? -7.609 5.051 10.803 1.00 92.19 356 PHE A C 1
ATOM 2946 O O . PHE A 1 356 ? -8.777 5.334 10.545 1.00 92.19 356 PHE A O 1
ATOM 2953 N N . ASN A 1 357 ? -6.604 5.387 9.984 1.00 90.44 357 ASN A N 1
ATOM 2954 C CA . ASN A 1 357 ? -6.842 6.049 8.697 1.00 90.44 357 ASN A CA 1
ATOM 2955 C C . ASN A 1 357 ? -7.598 5.120 7.746 1.00 90.44 357 ASN A C 1
ATOM 2957 O O . ASN A 1 357 ? -8.579 5.542 7.143 1.00 90.44 357 ASN A O 1
ATOM 2961 N N . TYR A 1 358 ? -7.217 3.842 7.685 1.00 90.12 358 TYR A N 1
ATOM 2962 C CA . TYR A 1 358 ? -7.932 2.860 6.870 1.00 90.12 358 TYR A CA 1
ATOM 2963 C C . TYR A 1 358 ? -9.376 2.650 7.337 1.00 90.12 358 TYR A C 1
ATOM 2965 O O . TYR A 1 358 ? -10.272 2.537 6.502 1.00 90.12 358 TYR A O 1
ATOM 2973 N N . ALA A 1 359 ? -9.626 2.627 8.650 1.00 93.62 359 ALA A N 1
ATOM 2974 C CA . ALA A 1 359 ? -10.985 2.545 9.186 1.00 93.62 359 ALA A CA 1
ATOM 2975 C C . ALA A 1 359 ? -11.836 3.763 8.787 1.00 93.62 359 ALA A C 1
ATOM 2977 O O . ALA A 1 359 ? -12.986 3.606 8.372 1.00 93.62 359 ALA A O 1
ATOM 2978 N N . PHE A 1 360 ? -11.263 4.967 8.867 1.00 94.44 360 PHE A N 1
ATOM 2979 C CA . PHE A 1 360 ? -11.936 6.209 8.488 1.00 94.44 360 PHE A CA 1
ATOM 2980 C C . PHE A 1 360 ? -12.230 6.280 6.981 1.00 94.44 360 PHE A C 1
ATOM 2982 O O . PHE A 1 360 ? -13.361 6.561 6.577 1.00 94.44 360 PHE A O 1
ATOM 2989 N N . GLU A 1 361 ? -11.240 5.964 6.143 1.00 90.00 361 GLU A N 1
ATOM 2990 C CA . GLU A 1 361 ? -11.379 5.906 4.682 1.00 90.00 361 GLU A CA 1
ATOM 2991 C C . GLU A 1 361 ? -12.436 4.871 4.264 1.00 90.00 361 GLU A C 1
ATOM 2993 O O . GLU A 1 361 ? -13.284 5.148 3.409 1.00 90.00 361 GLU A O 1
ATOM 2998 N N . TYR A 1 362 ? -12.445 3.698 4.908 1.00 91.00 362 TYR A N 1
ATOM 2999 C CA . TYR A 1 362 ? -13.462 2.670 4.684 1.00 91.00 362 TYR A CA 1
ATOM 3000 C C . TYR A 1 362 ? -14.861 3.177 5.035 1.00 91.00 362 TYR A C 1
ATOM 3002 O O . TYR A 1 362 ? -15.782 3.081 4.228 1.00 91.00 362 TYR A O 1
ATOM 3010 N N . ALA A 1 363 ? -15.033 3.750 6.226 1.00 93.62 363 ALA A N 1
ATOM 3011 C CA . ALA A 1 363 ? -16.334 4.229 6.673 1.00 93.62 363 ALA A CA 1
ATOM 3012 C C . ALA A 1 363 ? -16.873 5.387 5.825 1.00 93.62 363 ALA A C 1
ATOM 3014 O O . ALA A 1 363 ? -18.078 5.465 5.613 1.00 93.62 363 ALA A O 1
ATOM 3015 N N . THR A 1 364 ? -15.992 6.249 5.318 1.00 92.94 364 THR A N 1
ATOM 3016 C CA . THR A 1 364 ? -16.364 7.370 4.443 1.00 92.94 364 THR A CA 1
ATOM 3017 C C . THR A 1 364 ? -16.764 6.899 3.042 1.00 92.94 364 THR A C 1
ATOM 3019 O O . THR A 1 364 ? -17.639 7.488 2.413 1.00 92.94 364 THR A O 1
ATOM 3022 N N . SER A 1 365 ? -16.139 5.831 2.540 1.00 88.62 365 SER A N 1
ATOM 3023 C CA . SER A 1 365 ? -16.406 5.296 1.197 1.00 88.62 365 SER A CA 1
ATOM 3024 C C . SER A 1 365 ? -17.542 4.265 1.149 1.00 88.62 365 SER A C 1
ATOM 3026 O O . SER A 1 365 ? -18.139 4.052 0.087 1.00 88.62 365 SER A O 1
ATOM 3028 N N . ASP A 1 366 ? -17.889 3.626 2.267 1.00 91.31 366 ASP A N 1
ATOM 3029 C CA . ASP A 1 366 ? -18.982 2.656 2.336 1.00 91.31 366 ASP A CA 1
ATOM 3030 C C . ASP A 1 366 ? -20.353 3.353 2.349 1.00 91.31 366 ASP A C 1
ATOM 3032 O O . ASP A 1 366 ? -20.822 3.860 3.364 1.00 91.31 366 ASP A O 1
ATOM 3036 N N . HIS A 1 367 ? -21.054 3.307 1.215 1.00 91.06 367 HIS A N 1
ATOM 3037 C CA . HIS A 1 367 ? -22.380 3.919 1.051 1.00 91.06 367 HIS A CA 1
ATOM 3038 C C . HIS A 1 367 ? -23.469 3.247 1.905 1.00 91.06 367 HIS A C 1
ATOM 3040 O O . HIS A 1 367 ? -24.591 3.741 1.986 1.00 91.06 367 HIS A O 1
ATOM 3046 N N . SER A 1 368 ? -23.169 2.091 2.503 1.00 92.88 368 SER A N 1
ATOM 3047 C CA . SER A 1 368 ? -24.060 1.390 3.427 1.00 92.88 368 SER A CA 1
ATOM 3048 C C . SER A 1 368 ? -23.761 1.667 4.901 1.00 92.88 368 SER A C 1
ATOM 3050 O O . SER A 1 368 ? -24.464 1.129 5.762 1.00 92.88 368 SER A O 1
ATOM 3052 N N . ALA A 1 369 ? -22.742 2.483 5.195 1.00 94.88 369 ALA A N 1
ATOM 3053 C CA . ALA A 1 369 ? -22.414 2.888 6.552 1.00 94.88 369 ALA A CA 1
ATOM 3054 C C . ALA A 1 369 ? -23.600 3.635 7.201 1.00 94.88 369 ALA A C 1
ATOM 3056 O O . ALA A 1 369 ? -24.243 4.460 6.545 1.00 94.88 369 ALA A O 1
ATOM 3057 N N . PRO A 1 370 ? -23.910 3.372 8.484 1.00 96.62 370 PRO A N 1
ATOM 3058 C CA . PRO A 1 370 ? -24.919 4.132 9.215 1.00 96.62 370 PRO A CA 1
ATOM 3059 C C . PRO A 1 370 ? -24.554 5.618 9.347 1.00 96.62 370 PRO A C 1
ATOM 3061 O O . PRO A 1 370 ? -23.378 5.998 9.309 1.00 96.62 370 PRO A O 1
ATOM 3064 N N . ALA A 1 371 ? -25.568 6.469 9.522 1.00 96.12 371 ALA A N 1
ATOM 3065 C CA . ALA A 1 371 ? -25.356 7.908 9.603 1.00 96.12 371 ALA A CA 1
ATOM 3066 C C . ALA A 1 371 ? -24.584 8.260 10.887 1.00 96.12 371 ALA A C 1
ATOM 3068 O O . ALA A 1 371 ? -25.029 7.976 11.998 1.00 96.12 371 ALA A O 1
ATOM 3069 N N . GLY A 1 372 ? -23.422 8.899 10.728 1.00 96.44 372 GLY A N 1
ATOM 3070 C CA . GLY A 1 372 ? -22.541 9.279 11.837 1.00 96.44 372 GLY A CA 1
ATOM 3071 C C . GLY A 1 372 ? -21.423 8.279 12.151 1.00 96.44 372 GLY A C 1
ATOM 3072 O O . GLY A 1 372 ? -20.523 8.625 12.911 1.00 96.44 372 GLY A O 1
ATOM 3073 N N . ALA A 1 373 ? -21.393 7.094 11.530 1.00 97.19 373 ALA A N 1
ATOM 3074 C CA . ALA A 1 373 ? -20.337 6.107 11.773 1.00 97.19 373 ALA A CA 1
ATOM 3075 C C . ALA A 1 373 ? -18.930 6.627 11.417 1.00 97.19 373 ALA A C 1
ATOM 3077 O O . ALA A 1 373 ? -17.983 6.430 12.177 1.00 97.19 373 ALA A O 1
ATOM 3078 N N . ALA A 1 374 ? -18.790 7.329 10.286 1.00 96.88 374 ALA A N 1
ATOM 3079 C CA . ALA A 1 374 ? -17.520 7.941 9.887 1.00 96.88 374 ALA A CA 1
ATOM 3080 C C . ALA A 1 374 ? -17.072 9.037 10.870 1.00 96.88 374 ALA A C 1
ATOM 3082 O O . ALA A 1 374 ? -15.890 9.126 11.189 1.00 96.88 374 ALA A O 1
ATOM 3083 N N . HIS A 1 375 ? -18.018 9.822 11.398 1.00 98.06 375 HIS A N 1
ATOM 3084 C CA . HIS A 1 375 ? -17.731 10.842 12.407 1.00 98.06 375 HIS A CA 1
ATOM 3085 C C . HIS A 1 375 ? -17.253 10.215 13.723 1.00 98.06 375 HIS A C 1
ATOM 3087 O O . HIS A 1 375 ? -16.235 10.635 14.258 1.00 98.06 375 HIS A O 1
ATOM 3093 N N . LEU A 1 376 ? -17.909 9.147 14.188 1.00 98.06 376 LEU A N 1
ATOM 3094 C CA . LEU A 1 376 ? -17.467 8.403 15.369 1.00 98.06 376 LEU A CA 1
ATOM 3095 C C . LEU A 1 376 ? -16.045 7.840 15.189 1.00 98.06 376 LEU A C 1
ATOM 3097 O O . LEU A 1 376 ? -15.217 7.942 16.088 1.00 98.06 376 LEU A O 1
ATOM 3101 N N . ILE A 1 377 ? -15.726 7.272 14.022 1.00 97.62 377 ILE A N 1
ATOM 3102 C CA . ILE A 1 377 ? -14.370 6.766 13.740 1.00 97.62 377 ILE A CA 1
ATOM 3103 C C . ILE A 1 377 ? -13.341 7.899 13.730 1.00 97.62 377 ILE A C 1
ATOM 3105 O O . ILE A 1 377 ? -12.216 7.697 14.186 1.00 97.62 377 ILE A O 1
ATOM 3109 N N . GLU A 1 378 ? -13.720 9.089 13.269 1.00 97.62 378 GLU A N 1
ATOM 3110 C CA . GLU A 1 378 ? -12.857 10.267 13.305 1.00 97.62 378 GLU A CA 1
ATOM 3111 C C . GLU A 1 378 ? -12.548 10.736 14.731 1.00 97.62 378 GLU A C 1
ATOM 3113 O O . GLU A 1 378 ? -11.396 11.055 15.047 1.00 97.62 378 GLU A O 1
ATOM 3118 N N . GLU A 1 379 ? -13.543 10.725 15.621 1.00 97.75 379 GLU A N 1
ATOM 3119 C CA . GLU A 1 379 ? -13.342 11.006 17.047 1.00 97.75 379 GLU A CA 1
ATOM 3120 C C . GLU A 1 379 ? -12.381 9.986 17.678 1.00 97.75 379 GLU A C 1
ATOM 3122 O O . GLU A 1 379 ? -11.431 10.359 18.373 1.00 97.75 379 GLU A O 1
ATOM 3127 N N . LEU A 1 380 ? -12.571 8.695 17.380 1.00 96.81 380 LEU A N 1
ATOM 3128 C CA . LEU A 1 380 ? -11.703 7.613 17.858 1.00 96.81 380 LEU A CA 1
ATOM 3129 C C . LEU A 1 380 ? -10.271 7.743 17.322 1.00 96.81 380 LEU A C 1
ATOM 3131 O O . LEU A 1 380 ? -9.311 7.536 18.071 1.00 96.81 380 LEU A O 1
ATOM 3135 N N . ARG A 1 381 ? -10.116 8.133 16.051 1.00 95.44 381 ARG A N 1
ATOM 3136 C CA . ARG A 1 381 ? -8.818 8.432 15.437 1.00 95.44 381 ARG A CA 1
ATOM 3137 C C . ARG A 1 381 ? -8.130 9.585 16.159 1.00 95.44 381 ARG A C 1
ATOM 3139 O O . ARG A 1 381 ? -6.974 9.439 16.553 1.00 95.44 381 ARG A O 1
ATOM 3146 N N . SER A 1 382 ? -8.849 10.684 16.384 1.00 95.69 382 SER A N 1
ATOM 3147 C CA . SER A 1 382 ? -8.350 11.872 17.090 1.00 95.69 382 SER A CA 1
ATOM 3148 C C . SER A 1 382 ? -7.906 11.547 18.518 1.00 95.69 382 SER A C 1
ATOM 3150 O O . SER A 1 382 ? -6.830 11.960 18.949 1.00 95.69 382 SER A O 1
ATOM 3152 N N . TYR A 1 383 ? -8.680 10.727 19.233 1.00 95.19 383 TYR A N 1
ATOM 3153 C CA . TYR A 1 383 ? -8.307 10.217 20.552 1.00 95.19 383 TYR A CA 1
ATOM 3154 C C . TYR A 1 383 ? -7.053 9.332 20.517 1.00 95.19 383 TYR A C 1
ATOM 3156 O O . TYR A 1 383 ? -6.220 9.401 21.423 1.00 95.19 383 TYR A O 1
ATOM 3164 N N . HIS A 1 384 ? -6.896 8.493 19.489 1.00 92.00 384 HIS A N 1
ATOM 3165 C CA . HIS A 1 384 ? -5.748 7.593 19.386 1.00 92.00 384 HIS A CA 1
ATOM 3166 C C . HIS A 1 384 ? -4.430 8.340 19.144 1.00 92.00 384 HIS A C 1
ATOM 3168 O O . HIS A 1 384 ? -3.406 7.956 19.711 1.00 92.00 384 HIS A O 1
ATOM 3174 N N . ILE A 1 385 ? -4.458 9.401 18.332 1.00 91.25 385 ILE A N 1
ATOM 3175 C CA . ILE A 1 385 ? -3.274 10.212 18.002 1.00 91.25 385 ILE A CA 1
ATOM 3176 C C . ILE A 1 385 ? -2.946 11.273 19.060 1.00 91.25 385 ILE A C 1
ATOM 3178 O O . ILE A 1 385 ? -1.876 11.875 19.005 1.00 91.25 385 ILE A O 1
ATOM 3182 N N . ALA A 1 386 ? -3.847 11.520 20.013 1.00 94.19 386 ALA A N 1
ATOM 3183 C CA . ALA A 1 386 ? -3.632 12.507 21.060 1.00 94.19 386 ALA A CA 1
ATOM 3184 C C . ALA A 1 386 ? -2.446 12.118 21.960 1.00 94.19 386 ALA A C 1
ATOM 3186 O O . ALA A 1 386 ? -2.422 11.040 22.556 1.00 94.19 386 ALA A O 1
ATOM 3187 N N . GLU A 1 387 ? -1.492 13.038 22.117 1.00 91.38 387 GLU A N 1
ATOM 3188 C CA . GLU A 1 387 ? -0.307 12.847 22.963 1.00 91.38 387 GLU A CA 1
ATOM 3189 C C . GLU A 1 387 ? -0.687 12.602 24.432 1.00 91.38 387 GLU A C 1
ATOM 3191 O O . GLU A 1 387 ? -0.153 11.707 25.089 1.00 91.38 387 GLU A O 1
ATOM 3196 N N . ASN A 1 388 ? -1.670 13.358 24.935 1.00 94.06 388 ASN A N 1
ATOM 3197 C CA . ASN A 1 388 ? -2.219 13.200 26.276 1.00 94.06 388 ASN A CA 1
ATOM 3198 C C . ASN A 1 388 ? -3.728 12.933 26.219 1.00 94.06 388 ASN A C 1
ATOM 3200 O O . ASN A 1 388 ? -4.539 13.855 26.102 1.00 94.06 388 ASN A O 1
ATOM 3204 N N . LYS A 1 389 ? -4.092 11.655 26.353 1.00 93.94 389 LYS A N 1
ATOM 3205 C CA . LYS A 1 389 ? -5.482 11.186 26.298 1.00 93.94 389 LYS A CA 1
ATOM 3206 C C . LYS A 1 389 ? -6.370 11.801 27.382 1.00 93.94 389 LYS A C 1
ATOM 3208 O O . LYS A 1 389 ? -7.476 12.215 27.069 1.00 93.94 389 LYS A O 1
ATOM 3213 N N . VAL A 1 390 ? -5.876 11.931 28.615 1.00 93.50 390 VAL A N 1
ATOM 3214 C CA . VAL A 1 390 ? -6.637 12.509 29.741 1.00 93.50 390 VAL A CA 1
ATOM 3215 C C . VAL A 1 390 ? -6.969 13.979 29.481 1.00 93.50 390 VAL A C 1
ATOM 3217 O O . VAL A 1 390 ? -8.102 14.418 29.663 1.00 93.50 390 VAL A O 1
ATOM 3220 N N . SER A 1 391 ? -5.985 14.759 29.025 1.00 92.88 391 SER A N 1
ATOM 3221 C CA . SER A 1 391 ? -6.209 16.164 28.670 1.00 92.88 391 SER A CA 1
ATOM 3222 C C . SER A 1 391 ? -7.149 16.298 27.472 1.00 92.88 391 SER A C 1
ATOM 3224 O O . SER A 1 391 ? -7.991 17.194 27.453 1.00 92.88 391 SER A O 1
ATOM 3226 N N . PHE A 1 392 ? -7.025 15.404 26.488 1.00 93.69 392 PHE A N 1
ATOM 3227 C CA . PHE A 1 392 ? -7.879 15.392 25.305 1.00 93.69 392 PHE A CA 1
ATOM 3228 C C . PHE A 1 392 ? -9.352 15.163 25.663 1.00 93.69 392 PHE A C 1
ATOM 3230 O O . PHE A 1 392 ? -10.209 15.903 25.183 1.00 93.69 392 PHE A O 1
ATOM 3237 N N . THR A 1 393 ? -9.651 14.199 26.538 1.00 91.25 393 THR A N 1
ATOM 3238 C CA . THR A 1 393 ? -11.035 13.887 26.927 1.00 91.25 393 THR A CA 1
ATOM 3239 C C . THR A 1 393 ? -11.645 14.943 27.849 1.00 91.25 393 THR A C 1
ATOM 3241 O O . THR A 1 393 ? -12.792 15.332 27.636 1.00 91.25 393 THR A O 1
ATOM 3244 N N . LYS A 1 394 ? -10.880 15.504 28.800 1.00 90.19 394 LYS A N 1
ATOM 3245 C CA . LYS A 1 394 ? -11.361 16.574 29.704 1.00 90.19 394 LYS A CA 1
ATOM 3246 C C . LYS A 1 394 ? -11.791 17.857 28.988 1.00 90.19 394 LYS A C 1
ATOM 3248 O O . LYS A 1 394 ? -12.538 18.642 29.557 1.00 90.19 394 LYS A O 1
ATOM 3253 N N . LYS A 1 395 ? -11.334 18.079 27.754 1.00 90.06 395 LYS A N 1
ATOM 3254 C CA . LYS A 1 395 ? -11.749 19.221 26.925 1.00 90.06 395 LYS A CA 1
ATOM 3255 C C . LYS A 1 395 ? -13.142 19.054 26.300 1.00 90.06 395 LYS A C 1
ATOM 3257 O O . LYS A 1 395 ? -13.584 19.964 25.612 1.00 90.06 395 LYS A O 1
ATOM 3262 N N . GLY A 1 396 ? -13.817 17.920 26.512 1.00 88.69 396 GLY A N 1
ATOM 3263 C CA . GLY A 1 396 ? -15.126 17.647 25.910 1.00 88.69 396 GLY A CA 1
ATOM 3264 C C . GLY A 1 396 ? -15.052 17.341 24.412 1.00 88.69 396 GLY A C 1
ATOM 3265 O O . GLY A 1 396 ? -16.039 17.486 23.704 1.00 88.69 396 GLY A O 1
ATOM 3266 N N . ASN A 1 397 ? -13.885 16.915 23.917 1.00 89.31 397 ASN A N 1
ATOM 3267 C CA . ASN A 1 397 ? -13.650 16.644 22.494 1.00 89.31 397 ASN A CA 1
ATOM 3268 C C . ASN A 1 397 ? -14.198 15.286 22.014 1.00 89.31 397 ASN A C 1
ATOM 3270 O O . ASN A 1 397 ? -13.905 14.886 20.891 1.00 89.31 397 ASN A O 1
ATOM 3274 N N . LEU A 1 398 ? -14.902 14.543 22.870 1.00 96.12 398 LEU A N 1
ATOM 3275 C CA . LEU A 1 398 ? -15.449 13.229 22.548 1.00 96.12 398 LEU A CA 1
ATOM 3276 C C . LEU A 1 398 ? -16.937 13.182 22.853 1.00 96.12 398 LEU A C 1
ATOM 3278 O O . LEU A 1 398 ? -17.356 13.506 23.965 1.00 96.12 398 LEU A O 1
ATOM 3282 N N . SER A 1 399 ? -17.708 12.686 21.891 1.00 96.38 399 SER A N 1
ATOM 3283 C CA . SER A 1 399 ? -19.092 12.298 22.111 1.00 96.38 399 SER A CA 1
ATOM 3284 C C . SER A 1 399 ? -19.217 11.185 23.161 1.00 96.38 399 SER A C 1
ATOM 3286 O O . SER A 1 399 ? -18.313 10.370 23.376 1.00 96.38 399 SER A O 1
ATOM 3288 N N . GLU A 1 400 ? -20.391 11.093 23.787 1.00 95.81 400 GLU A N 1
ATOM 3289 C CA . GLU A 1 400 ? -20.736 9.976 24.677 1.00 95.81 400 GLU A CA 1
ATOM 3290 C C . GLU A 1 400 ? -20.578 8.617 23.968 1.00 95.81 400 GLU A C 1
ATOM 3292 O O . GLU A 1 400 ? -20.119 7.642 24.563 1.00 95.81 400 GLU A O 1
ATOM 3297 N N . LEU A 1 401 ? -20.881 8.567 22.666 1.00 97.00 401 LEU A N 1
ATOM 3298 C CA . LEU A 1 401 ? -20.762 7.370 21.838 1.00 97.00 401 LEU A CA 1
ATOM 3299 C C . LEU A 1 401 ? -19.302 6.913 21.692 1.00 97.00 401 LEU A C 1
ATOM 3301 O O . LEU A 1 401 ? -19.018 5.717 21.796 1.00 97.00 401 LEU A O 1
ATOM 3305 N N . ALA A 1 402 ? -18.377 7.858 21.503 1.00 97.81 402 ALA A N 1
ATOM 3306 C CA . ALA A 1 402 ? -16.944 7.585 21.471 1.00 97.81 402 ALA A CA 1
ATOM 3307 C C . ALA A 1 402 ? -16.431 7.106 22.836 1.00 97.81 402 ALA A C 1
ATOM 3309 O O . ALA A 1 402 ? -15.691 6.123 22.895 1.00 97.81 402 ALA A O 1
ATOM 3310 N N . CYS A 1 403 ? -16.878 7.725 23.934 1.00 97.75 403 CYS A N 1
ATOM 3311 C CA . CYS A 1 403 ? -16.549 7.282 25.293 1.00 97.75 403 CYS A CA 1
ATOM 3312 C C . CYS A 1 403 ? -17.013 5.837 25.549 1.00 97.75 403 CYS A C 1
ATOM 3314 O O . CYS A 1 403 ? -16.225 5.010 26.013 1.00 97.75 403 CYS A O 1
ATOM 3316 N N . ILE A 1 404 ? -18.256 5.503 25.173 1.00 97.56 404 ILE A N 1
ATOM 3317 C CA . ILE A 1 404 ? -18.798 4.136 25.252 1.00 97.56 404 ILE A CA 1
ATOM 3318 C C . ILE A 1 404 ? -17.931 3.161 24.454 1.00 97.56 404 ILE A C 1
ATOM 3320 O O . ILE A 1 404 ? -17.601 2.087 24.955 1.00 97.56 404 ILE A O 1
ATOM 3324 N N . PHE A 1 405 ? -17.546 3.519 23.227 1.00 98.06 405 PHE A N 1
ATOM 3325 C CA . PHE A 1 405 ? -16.727 2.654 22.381 1.00 98.06 405 PHE A CA 1
ATOM 3326 C C . PHE A 1 405 ? -15.329 2.414 22.967 1.00 98.06 405 PHE A C 1
ATOM 3328 O O . PHE A 1 405 ? -14.859 1.278 22.965 1.00 98.06 405 PHE A O 1
ATOM 3335 N N . ILE A 1 406 ? -14.680 3.450 23.508 1.00 97.44 406 ILE A N 1
ATOM 3336 C CA . ILE A 1 406 ? -13.351 3.347 24.133 1.00 97.44 406 ILE A CA 1
ATOM 3337 C C . ILE A 1 406 ? -13.388 2.398 25.335 1.00 97.44 406 ILE A C 1
ATOM 3339 O O . ILE A 1 406 ? -12.560 1.489 25.419 1.00 97.44 406 ILE A O 1
ATOM 3343 N N . VAL A 1 407 ? -14.367 2.564 26.232 1.00 97.56 407 VAL A N 1
ATOM 3344 C CA . VAL A 1 407 ? -14.537 1.670 27.390 1.00 97.56 407 VAL A CA 1
ATOM 3345 C C . VAL A 1 407 ? -14.888 0.253 26.935 1.00 97.56 407 VAL A C 1
ATOM 3347 O O . VAL A 1 407 ? -14.353 -0.717 27.467 1.0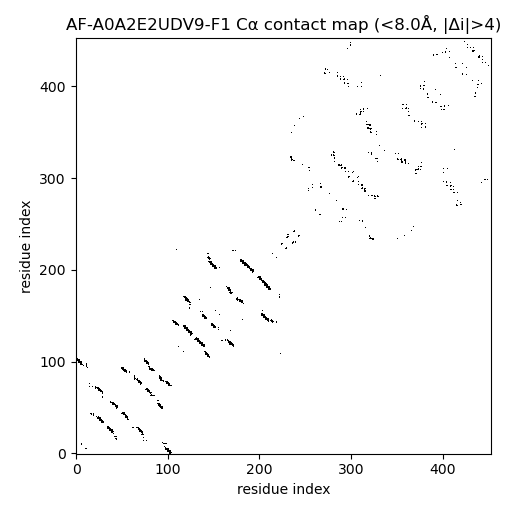0 97.56 407 VAL A O 1
ATOM 3350 N N . ALA A 1 408 ? -15.738 0.113 25.913 1.00 97.06 408 ALA A N 1
ATOM 3351 C CA . ALA A 1 408 ? -16.086 -1.190 25.359 1.00 97.06 408 ALA A CA 1
ATOM 3352 C C . ALA A 1 408 ? -14.874 -1.921 24.771 1.00 97.06 408 ALA A C 1
ATOM 3354 O O . ALA A 1 408 ? -14.763 -3.136 24.934 1.00 97.06 408 ALA A O 1
ATOM 3355 N N . HIS A 1 409 ? -13.977 -1.200 24.096 1.00 96.62 409 HIS A N 1
ATOM 3356 C CA . HIS A 1 409 ? -12.759 -1.762 23.518 1.00 96.62 409 HIS A CA 1
ATOM 3357 C C . HIS A 1 409 ? -11.821 -2.284 24.604 1.00 96.62 409 HIS A C 1
ATOM 3359 O O . HIS A 1 409 ? -11.386 -3.431 24.537 1.00 96.62 409 HIS A O 1
ATOM 3365 N N . ASP A 1 410 ? -11.564 -1.479 25.634 1.00 95.75 410 ASP A N 1
ATOM 3366 C CA . ASP A 1 410 ? -10.715 -1.869 26.762 1.00 95.75 410 ASP A CA 1
ATOM 3367 C C . ASP A 1 410 ? -11.289 -3.069 27.534 1.00 95.75 410 ASP A C 1
ATOM 3369 O O . ASP A 1 410 ? -10.586 -4.051 27.778 1.00 95.75 410 ASP A O 1
ATOM 3373 N N . LEU A 1 411 ? -12.596 -3.056 27.820 1.00 95.38 411 LEU A N 1
ATOM 3374 C CA . LEU A 1 411 ? -13.278 -4.191 28.441 1.00 95.38 411 LEU A CA 1
ATOM 3375 C C . LEU A 1 411 ? -13.237 -5.439 27.543 1.00 95.38 411 LEU A C 1
ATOM 3377 O O . LEU A 1 411 ? -13.041 -6.546 28.038 1.00 95.38 411 LEU A O 1
ATOM 3381 N N . THR A 1 412 ? -13.370 -5.289 26.225 1.00 94.62 412 THR A N 1
ATOM 3382 C CA . THR A 1 412 ? -13.252 -6.417 25.288 1.00 94.62 412 THR A CA 1
ATOM 3383 C C . THR A 1 412 ? -11.859 -7.037 25.340 1.00 94.62 412 THR A C 1
ATOM 3385 O O . THR A 1 412 ? -11.737 -8.258 25.470 1.00 94.62 412 THR A O 1
ATOM 3388 N N . ASP A 1 413 ? -10.810 -6.217 25.315 1.00 92.88 413 ASP A N 1
ATOM 3389 C CA . ASP A 1 413 ? -9.431 -6.690 25.445 1.00 92.88 413 ASP A CA 1
ATOM 3390 C C . ASP A 1 413 ? -9.190 -7.380 26.791 1.00 92.88 413 ASP A C 1
ATOM 3392 O O . ASP A 1 413 ? -8.513 -8.415 26.852 1.00 92.88 413 ASP A O 1
ATOM 3396 N N . TYR A 1 414 ? -9.772 -6.851 27.870 1.00 93.19 414 TYR A N 1
ATOM 3397 C CA . TYR A 1 414 ? -9.715 -7.463 29.194 1.00 93.19 414 TYR A CA 1
ATOM 3398 C C . TYR A 1 414 ? -10.368 -8.851 29.201 1.00 93.19 414 TYR A C 1
ATOM 3400 O O . TYR A 1 414 ? -9.716 -9.824 29.585 1.00 93.19 414 TYR A O 1
ATOM 3408 N N . ILE A 1 415 ? -11.599 -8.966 28.690 1.00 91.50 415 ILE A N 1
ATOM 3409 C CA . ILE A 1 415 ? -12.353 -10.226 28.580 1.00 91.50 415 ILE A CA 1
ATOM 3410 C C . ILE A 1 415 ? -11.564 -11.273 27.789 1.00 91.50 415 ILE A C 1
ATOM 3412 O O . ILE A 1 415 ? -11.451 -12.425 28.207 1.00 91.50 415 ILE A O 1
ATOM 3416 N N . LEU A 1 416 ? -10.999 -10.885 26.642 1.00 89.12 416 LEU A N 1
ATOM 3417 C CA . LEU A 1 416 ? -10.273 -11.815 25.776 1.00 89.12 416 LEU A CA 1
ATOM 3418 C C . LEU A 1 416 ? -8.916 -12.237 26.342 1.00 89.12 416 LEU A C 1
ATOM 3420 O O . LEU A 1 416 ? -8.420 -13.306 25.986 1.00 89.12 416 LEU A O 1
ATOM 3424 N N . SER A 1 417 ? -8.315 -11.425 27.213 1.00 88.62 417 SER A N 1
ATOM 3425 C CA . SER A 1 417 ? -7.031 -11.744 27.844 1.00 88.62 417 SER A CA 1
ATOM 3426 C C . SER A 1 417 ? -7.146 -12.464 29.190 1.00 88.62 417 SER A C 1
ATOM 3428 O O . SER A 1 417 ? -6.150 -13.037 29.633 1.00 88.62 417 SER A O 1
ATOM 3430 N N . HIS A 1 418 ? -8.335 -12.511 29.802 1.00 89.44 418 HIS A N 1
ATOM 3431 C CA . HIS A 1 418 ? -8.566 -13.121 31.115 1.00 89.44 418 HIS A CA 1
ATOM 3432 C C . HIS A 1 418 ? -9.711 -14.154 31.047 1.00 89.44 418 HIS A C 1
ATOM 3434 O O . HIS A 1 418 ? -10.877 -13.819 31.232 1.00 89.44 418 HIS A O 1
ATOM 3440 N N . PRO A 1 419 ? -9.422 -15.453 30.830 1.00 83.56 419 PRO A N 1
ATOM 3441 C CA . PRO A 1 419 ? -10.460 -16.482 30.672 1.00 83.56 419 PRO A CA 1
ATOM 3442 C C . PRO A 1 419 ? -11.375 -16.706 31.886 1.00 83.56 419 PRO A C 1
ATOM 3444 O O . PRO A 1 419 ? -12.402 -17.369 31.753 1.00 83.56 419 PRO A O 1
ATOM 3447 N N . GLN A 1 420 ? -10.976 -16.237 33.072 1.00 87.06 420 GLN A N 1
ATOM 3448 C CA . GLN A 1 420 ? -11.777 -16.265 34.305 1.00 87.06 420 GLN A CA 1
ATOM 3449 C C . GLN A 1 420 ? -12.153 -14.851 34.767 1.00 87.06 420 GLN A C 1
ATOM 3451 O O . GLN A 1 420 ? -12.366 -14.646 35.955 1.00 87.06 420 GLN A O 1
ATOM 3456 N N . TRP A 1 421 ? -12.189 -13.883 33.846 1.00 90.19 421 TRP A N 1
ATOM 3457 C CA . TRP A 1 421 ? -12.504 -12.501 34.180 1.00 90.19 421 TRP A CA 1
ATOM 3458 C C . TRP A 1 421 ? -13.828 -12.392 34.936 1.00 90.19 421 TRP A C 1
ATOM 3460 O O . TRP A 1 421 ? -14.803 -13.098 34.658 1.00 90.19 421 TRP A O 1
ATOM 3470 N N . THR A 1 422 ? -13.878 -11.426 35.840 1.00 89.00 422 THR A N 1
ATOM 3471 C CA . THR A 1 422 ? -15.117 -10.979 36.462 1.00 89.00 422 THR A CA 1
ATOM 3472 C C . THR A 1 422 ? -15.292 -9.479 36.282 1.00 89.00 422 THR A C 1
ATOM 3474 O O . THR A 1 422 ? -14.332 -8.716 36.150 1.00 89.00 422 THR A O 1
ATOM 3477 N N . PHE A 1 423 ? -16.546 -9.028 36.322 1.00 87.19 423 PHE A N 1
ATOM 3478 C CA . PHE A 1 423 ? -16.856 -7.598 36.307 1.00 87.19 423 PHE A CA 1
ATOM 3479 C C . PHE A 1 423 ? -16.220 -6.853 37.488 1.00 87.19 423 PHE A C 1
ATOM 3481 O O . PHE A 1 423 ? -15.846 -5.689 37.366 1.00 87.19 423 PHE A O 1
ATOM 3488 N N . TYR A 1 424 ? -16.099 -7.533 38.631 1.00 89.69 424 TYR A N 1
ATOM 3489 C CA . TYR A 1 424 ? -15.473 -6.995 39.832 1.00 89.69 424 TYR A CA 1
ATOM 3490 C C . TYR A 1 424 ? -13.989 -6.693 39.609 1.00 89.69 424 TYR A C 1
ATOM 3492 O O . TYR A 1 424 ? -13.562 -5.565 39.844 1.00 89.69 424 TYR A O 1
ATOM 3500 N N . GLU A 1 425 ? -13.227 -7.666 39.106 1.00 92.69 425 GLU A N 1
ATOM 3501 C CA . GLU A 1 425 ? -11.790 -7.500 38.852 1.00 92.69 425 GLU A CA 1
ATOM 3502 C C . GLU A 1 425 ? -11.523 -6.409 37.812 1.00 92.69 425 GLU A C 1
ATOM 3504 O O . GLU A 1 425 ? -10.635 -5.580 38.010 1.00 92.69 425 GLU A O 1
ATOM 3509 N N . TYR A 1 426 ? -12.331 -6.346 36.745 1.00 94.06 426 TYR A N 1
ATOM 3510 C CA . TYR A 1 426 ? -12.204 -5.281 35.751 1.00 94.06 426 TYR A CA 1
ATOM 3511 C C . TYR A 1 426 ? -12.372 -3.896 36.388 1.00 94.06 426 TYR A C 1
ATOM 3513 O O . TYR A 1 426 ? -11.511 -3.030 36.224 1.00 94.06 426 TYR A O 1
ATOM 3521 N N . LEU A 1 427 ? -13.446 -3.695 37.163 1.00 94.19 427 LEU A N 1
ATOM 3522 C CA . LEU A 1 427 ? -13.762 -2.395 37.759 1.00 94.19 427 LEU A CA 1
ATOM 3523 C C . LEU A 1 427 ? -12.738 -1.928 38.797 1.00 94.19 427 LEU A C 1
ATOM 3525 O O . LEU A 1 427 ? -12.543 -0.723 38.936 1.00 94.19 427 LEU A O 1
ATOM 3529 N N . GLN A 1 428 ? -12.041 -2.841 39.480 1.00 93.62 428 GLN A N 1
ATOM 3530 C CA . GLN A 1 428 ? -10.913 -2.473 40.347 1.00 93.62 428 GLN A CA 1
ATOM 3531 C C . GLN A 1 428 ? -9.742 -1.859 39.570 1.00 93.62 428 GLN A C 1
ATOM 3533 O O . GLN A 1 428 ? -8.971 -1.081 40.126 1.00 93.62 428 GLN A O 1
ATOM 3538 N N . THR A 1 429 ? -9.616 -2.201 38.288 1.00 92.38 429 THR A N 1
ATOM 3539 C CA . THR A 1 429 ? -8.549 -1.729 37.396 1.00 92.38 429 THR A CA 1
ATOM 3540 C C . THR A 1 429 ? -9.026 -0.697 36.375 1.00 92.38 429 THR A C 1
ATOM 3542 O O . THR A 1 429 ? -8.288 -0.398 35.439 1.00 92.38 429 THR A O 1
ATOM 3545 N N . TYR A 1 430 ? -10.239 -0.150 36.539 1.00 92.25 430 TYR A N 1
ATOM 3546 C CA . TYR A 1 430 ? -10.868 0.731 35.554 1.00 92.25 430 TYR A CA 1
ATOM 3547 C C . TYR A 1 430 ? -9.978 1.948 35.237 1.00 92.25 430 TYR A C 1
ATOM 3549 O O . TYR A 1 430 ? -9.809 2.829 36.087 1.00 92.25 430 TYR A O 1
ATOM 3557 N N . PRO A 1 431 ? -9.414 2.047 34.019 1.00 90.19 431 PRO A N 1
ATOM 3558 C CA . PRO A 1 431 ? -8.311 2.970 33.756 1.00 90.19 431 PRO A CA 1
ATOM 3559 C C . PRO A 1 431 ? -8.773 4.399 33.430 1.00 90.19 431 PRO A C 1
ATOM 3561 O O . PRO A 1 431 ? -7.940 5.255 33.129 1.00 90.19 431 PRO A O 1
ATOM 3564 N N . PHE A 1 432 ? -10.085 4.671 33.467 1.00 93.31 432 PHE A N 1
ATOM 3565 C CA . PHE A 1 432 ? -10.672 5.899 32.922 1.00 93.31 432 PHE A CA 1
ATOM 3566 C C . PHE A 1 432 ? -11.275 6.861 33.956 1.00 93.31 432 PHE A C 1
ATOM 3568 O O . PHE A 1 432 ? -11.903 7.838 33.557 1.00 93.31 432 PHE A O 1
ATOM 3575 N N . LEU A 1 433 ? -11.089 6.649 35.266 1.00 89.56 433 LEU A N 1
ATOM 3576 C CA . LEU A 1 433 ? -11.656 7.545 36.296 1.00 89.56 433 LEU A CA 1
ATOM 3577 C C . LEU A 1 433 ? -11.232 9.011 36.117 1.00 89.56 433 LEU A C 1
ATOM 3579 O O . LEU A 1 433 ? -12.003 9.925 36.384 1.00 89.56 433 LEU A O 1
ATOM 3583 N N . GLU A 1 434 ? -10.024 9.250 35.609 1.00 91.12 434 GLU A N 1
ATOM 3584 C CA . GLU A 1 434 ? -9.504 10.604 35.410 1.00 91.12 434 GLU A CA 1
ATOM 3585 C C . GLU A 1 434 ? -9.929 11.244 34.078 1.00 91.12 434 GLU A C 1
ATOM 3587 O O . GLU A 1 434 ? -9.570 12.391 33.820 1.00 91.12 434 GLU A O 1
ATOM 3592 N N . TYR A 1 435 ? -10.665 10.541 33.210 1.00 91.50 435 TYR A N 1
ATOM 3593 C CA . TYR A 1 435 ? -10.891 10.961 31.819 1.00 91.50 435 TYR A CA 1
ATOM 3594 C C . TYR A 1 435 ? -12.065 11.942 31.645 1.00 91.50 435 TYR A C 1
ATOM 3596 O O . TYR A 1 435 ? -12.253 12.460 30.544 1.00 91.50 435 TYR A O 1
ATOM 3604 N N . GLY A 1 436 ? -12.806 12.257 32.709 1.00 92.88 436 GLY A N 1
ATOM 3605 C CA . GLY A 1 436 ? -13.895 13.240 32.707 1.00 92.88 436 GLY A CA 1
ATOM 3606 C C . GLY A 1 436 ? -15.278 12.629 32.941 1.00 92.88 436 GLY A C 1
ATOM 3607 O O . GLY A 1 436 ? -15.420 11.418 33.115 1.00 92.88 436 GLY A O 1
ATOM 3608 N N . GLU A 1 437 ? -16.302 13.485 32.931 1.00 93.19 437 GLU A N 1
ATOM 3609 C CA . GLU A 1 437 ? -17.651 13.169 33.427 1.00 93.19 437 GLU A CA 1
ATOM 3610 C C . GLU A 1 437 ? -18.313 11.982 32.713 1.00 93.19 437 GLU A C 1
ATOM 3612 O O . GLU A 1 437 ? -18.903 11.125 33.366 1.00 93.19 437 GLU A O 1
ATOM 3617 N N . HIS A 1 438 ? -18.169 11.859 31.388 1.00 94.00 438 HIS A N 1
ATOM 3618 C CA . HIS A 1 438 ? -18.744 10.728 30.645 1.00 94.00 438 HIS A CA 1
ATOM 3619 C C . HIS A 1 438 ? -18.145 9.372 31.062 1.00 94.00 438 HIS A C 1
ATOM 3621 O O . HIS A 1 438 ? -18.869 8.381 31.175 1.00 94.00 438 HIS A O 1
ATOM 3627 N N . PHE A 1 439 ? -16.835 9.314 31.327 1.00 95.75 439 PHE A N 1
ATOM 3628 C CA . PHE A 1 439 ? -16.167 8.084 31.766 1.00 95.75 439 PHE A CA 1
ATOM 3629 C C . PHE A 1 439 ? -16.493 7.739 33.221 1.00 95.75 439 PHE A C 1
ATOM 3631 O O . PHE A 1 439 ? -16.609 6.556 33.555 1.00 95.75 439 PHE A O 1
ATOM 3638 N N . GLU A 1 440 ? -16.670 8.753 34.071 1.00 94.81 440 GLU A N 1
ATOM 3639 C CA . GLU A 1 440 ? -17.131 8.579 35.448 1.00 94.81 440 GLU A CA 1
ATOM 3640 C C . GLU A 1 440 ? -18.581 8.078 35.488 1.00 94.81 440 GLU A C 1
ATOM 3642 O O . GLU A 1 440 ? -18.889 7.120 36.199 1.00 94.81 440 GLU A O 1
ATOM 3647 N N . ALA A 1 441 ? -19.462 8.652 34.665 1.00 95.56 441 ALA A N 1
ATOM 3648 C CA . ALA A 1 441 ? -20.842 8.200 34.538 1.00 95.56 441 ALA A CA 1
ATOM 3649 C C . ALA A 1 441 ? -20.910 6.726 34.105 1.00 95.56 441 ALA A C 1
ATOM 3651 O O . ALA A 1 441 ? -21.651 5.947 34.711 1.00 95.56 441 ALA A O 1
ATOM 3652 N N . LEU A 1 442 ? -20.097 6.316 33.123 1.00 96.00 442 LEU A N 1
ATOM 3653 C CA . LEU A 1 442 ? -19.969 4.913 32.711 1.00 96.00 442 LEU A CA 1
ATOM 3654 C C . LEU A 1 442 ? -19.526 4.012 33.870 1.00 96.00 442 LEU A C 1
ATOM 3656 O O . LEU A 1 442 ? -20.139 2.970 34.106 1.00 96.00 442 LEU A O 1
ATOM 3660 N N . PHE A 1 443 ? -18.514 4.424 34.636 1.00 96.38 443 PHE A N 1
ATOM 3661 C CA . PHE A 1 443 ? -18.048 3.679 35.807 1.00 96.38 443 PHE A CA 1
ATOM 3662 C C . PHE A 1 443 ? -19.150 3.501 36.860 1.00 96.38 443 PHE A C 1
ATOM 3664 O O . PHE A 1 443 ? -19.368 2.392 37.354 1.00 96.38 443 PHE A O 1
ATOM 3671 N N . GLN A 1 444 ? -19.885 4.569 37.180 1.00 96.00 444 GLN A N 1
ATOM 3672 C CA . GLN A 1 444 ? -20.979 4.519 38.151 1.00 96.00 444 GLN A CA 1
ATOM 3673 C C . GLN A 1 444 ? -22.087 3.557 37.704 1.00 96.00 444 GLN A C 1
ATOM 3675 O O . GLN A 1 444 ? -22.566 2.752 38.508 1.00 96.00 444 GLN A O 1
ATOM 3680 N N . HIS A 1 445 ? -22.469 3.595 36.425 1.00 95.44 445 HIS A N 1
ATOM 3681 C CA . HIS A 1 445 ? -23.466 2.681 35.871 1.00 95.44 445 HIS A CA 1
ATOM 3682 C C . HIS A 1 445 ? -22.986 1.227 35.890 1.00 95.44 445 HIS A C 1
ATOM 3684 O O . HIS A 1 445 ? -23.740 0.343 36.303 1.00 95.44 445 HIS A O 1
ATOM 3690 N N . LEU A 1 446 ? -21.728 0.973 35.520 1.00 94.06 446 LEU A N 1
ATOM 3691 C CA . LEU A 1 446 ? -21.136 -0.364 35.589 1.00 94.06 446 LEU A CA 1
ATOM 3692 C C . LEU A 1 446 ? -21.094 -0.894 37.026 1.00 94.06 446 LEU A C 1
ATOM 3694 O O . LEU A 1 446 ? -21.430 -2.053 37.265 1.00 94.06 446 LEU A O 1
ATOM 3698 N N . ASN A 1 447 ? -20.746 -0.050 37.999 1.00 93.81 447 ASN A N 1
ATOM 3699 C CA . ASN A 1 447 ? -20.718 -0.449 39.404 1.00 93.81 447 ASN A CA 1
ATOM 3700 C C . ASN A 1 447 ? -22.129 -0.743 39.948 1.00 93.81 447 ASN A C 1
ATOM 3702 O O . ASN A 1 447 ? -22.300 -1.685 40.719 1.00 93.81 447 ASN A O 1
ATOM 3706 N N . ARG A 1 448 ? -23.159 -0.000 39.514 1.00 93.94 448 ARG A N 1
ATOM 3707 C CA . ARG A 1 448 ? -24.563 -0.316 39.843 1.00 93.94 448 ARG A CA 1
ATOM 3708 C C . ARG A 1 448 ? -25.009 -1.637 39.220 1.00 93.94 448 ARG A C 1
ATOM 3710 O O . ARG A 1 448 ? -25.595 -2.454 39.922 1.00 93.94 448 ARG A O 1
ATOM 3717 N N . ALA A 1 449 ? -24.699 -1.863 37.941 1.00 89.12 449 ALA A N 1
ATOM 3718 C CA . ALA A 1 449 ? -25.008 -3.121 37.261 1.00 89.12 449 ALA A CA 1
ATOM 3719 C C . ALA A 1 449 ? -24.345 -4.316 37.958 1.00 89.12 449 ALA A C 1
ATOM 3721 O O . ALA A 1 449 ? -24.983 -5.349 38.132 1.00 89.12 449 ALA A O 1
ATOM 3722 N N . ARG A 1 450 ? -23.098 -4.147 38.421 1.00 87.94 450 ARG A N 1
ATOM 3723 C CA . ARG A 1 450 ? -22.381 -5.151 39.216 1.00 87.94 450 ARG A CA 1
ATOM 3724 C C . ARG A 1 450 ? -23.108 -5.495 40.514 1.00 87.94 450 ARG A C 1
ATOM 3726 O O . ARG A 1 450 ? -23.134 -6.656 40.870 1.00 87.94 450 ARG A O 1
ATOM 3733 N N . MET A 1 451 ? -23.657 -4.515 41.230 1.00 87.62 451 MET A N 1
ATOM 3734 C CA . MET A 1 451 ? -24.376 -4.767 42.489 1.00 87.62 451 MET A CA 1
ATOM 3735 C C . MET A 1 451 ? -25.729 -5.466 42.283 1.00 87.62 451 MET A C 1
ATOM 3737 O O . MET A 1 451 ? -26.290 -5.984 43.244 1.00 87.62 451 MET A O 1
ATOM 3741 N N . ALA A 1 452 ? -26.268 -5.432 41.061 1.00 83.44 452 ALA A N 1
ATOM 3742 C CA . ALA A 1 452 ? -27.546 -6.044 40.704 1.00 83.44 452 ALA A CA 1
ATOM 3743 C C . ALA A 1 452 ? -27.419 -7.481 40.158 1.00 83.44 452 ALA A C 1
ATOM 3745 O O . ALA A 1 452 ? -28.440 -8.163 40.058 1.00 83.44 452 ALA A O 1
ATOM 3746 N N . ALA A 1 453 ? -26.209 -7.915 39.784 1.00 77.94 453 ALA A N 1
ATOM 3747 C CA . ALA A 1 453 ? -25.880 -9.307 39.458 1.00 77.94 453 ALA A CA 1
ATOM 3748 C C . ALA A 1 453 ? -25.316 -10.034 40.672 1.00 77.94 453 ALA A C 1
ATOM 3750 O O . ALA A 1 453 ? -25.579 -11.254 40.759 1.00 77.94 453 ALA A O 1
#

Solvent-accessible surface area (backbone atoms only — not comparable to full-atom values): 25228 Å² total; per-residue (Å²): 137,51,74,45,77,46,66,51,66,69,60,52,53,50,50,56,58,60,28,49,82,47,71,78,24,34,38,35,39,74,56,95,92,39,79,48,78,30,50,39,83,42,56,47,76,41,82,89,80,46,31,35,39,31,31,42,56,74,54,90,77,65,61,63,92,46,67,34,35,39,37,35,53,53,52,61,24,36,36,62,34,48,50,78,45,79,55,94,62,26,40,34,25,48,64,57,76,51,38,37,28,45,56,82,66,94,50,73,73,49,76,54,61,82,88,67,67,42,53,28,29,36,32,29,74,33,96,86,42,95,83,43,63,43,76,42,81,37,38,51,39,33,40,37,40,51,28,39,29,32,46,31,49,85,79,52,37,79,64,54,66,89,54,80,69,32,25,48,41,27,56,68,92,46,69,48,92,61,85,42,41,40,42,84,74,50,74,45,84,36,80,45,73,40,90,89,46,96,59,66,46,82,30,38,37,38,34,29,31,36,75,62,63,51,56,67,68,57,55,52,52,47,53,34,51,77,67,53,62,36,59,80,48,74,57,40,54,68,77,32,68,68,47,46,54,49,51,53,50,51,50,53,53,50,56,56,53,62,70,69,57,85,53,67,64,62,54,50,64,72,66,59,61,88,67,87,47,77,90,54,38,49,69,49,48,29,53,42,23,27,33,40,28,46,35,51,38,46,67,75,71,49,76,56,67,64,59,47,45,23,46,38,50,44,36,63,34,54,58,49,33,25,75,72,44,45,74,61,69,69,52,84,42,72,74,52,40,67,71,48,48,87,79,43,55,73,66,56,51,52,45,60,78,41,19,54,57,48,22,32,54,35,39,68,68,40,90,82,54,52,88,60,30,35,58,46,43,47,45,48,39,55,54,69,71,39,91,50,53,48,66,50,38,59,69,64,71,56,55,70,68,44,52,44,44,54,53,18,47,54,51,35,54,48,50,75,75,32,83,81,63,48,75,66,63,50,61,77,63,55,88,41,69,79,33,32,70,70,46,37,53,51,49,54,47,52,54,52,54,56,74,75,107

Mean predicted aligned error: 13.92 Å